Protein AF-A0A537Z4T0-F1 (afdb_monomer)

Radius of gyration: 43.76 Å; Cα contacts (8 Å, |Δi|>4): 560; chains: 1; bounding box: 94×107×109 Å

Structure (mmCIF, N/CA/C/O backbone):
data_AF-A0A537Z4T0-F1
#
_entry.id   AF-A0A537Z4T0-F1
#
loop_
_atom_site.group_PDB
_atom_site.id
_atom_site.type_symbol
_atom_site.label_atom_id
_atom_site.label_alt_id
_atom_site.label_comp_id
_atom_site.label_asym_id
_atom_site.label_entity_id
_atom_site.label_seq_id
_atom_site.pdbx_PDB_ins_code
_atom_site.Cartn_x
_atom_site.Cartn_y
_atom_site.Cartn_z
_atom_site.occupancy
_atom_site.B_iso_or_equiv
_atom_site.auth_seq_id
_atom_site.auth_comp_id
_atom_site.auth_asym_id
_atom_site.auth_atom_id
_atom_site.pdbx_PDB_model_num
ATOM 1 N N . MET A 1 1 ? -28.569 -27.535 -59.852 1.00 36.44 1 MET A N 1
ATOM 2 C CA . MET A 1 1 ? -29.513 -28.642 -60.147 1.00 36.44 1 MET A CA 1
ATOM 3 C C . MET A 1 1 ? -29.361 -29.700 -59.055 1.00 36.44 1 MET A C 1
ATOM 5 O O . MET A 1 1 ? -28.247 -29.803 -58.570 1.00 36.44 1 MET A O 1
ATOM 9 N N . PHE A 1 2 ? -30.429 -30.440 -58.702 1.00 35.94 2 PHE A N 1
ATOM 10 C CA . PHE A 1 2 ? -30.510 -31.496 -57.653 1.00 35.94 2 PHE A CA 1
ATOM 11 C C . PHE A 1 2 ? -30.128 -31.044 -56.214 1.00 35.94 2 PHE A C 1
ATOM 13 O O . PHE A 1 2 ? -29.098 -30.424 -56.000 1.00 35.94 2 PHE A O 1
ATOM 20 N N . ARG A 1 3 ? -31.010 -31.099 -55.197 1.00 41.19 3 ARG A N 1
ATOM 21 C CA . ARG A 1 3 ? -31.674 -32.244 -54.508 1.00 41.19 3 ARG A CA 1
ATOM 22 C C . ARG A 1 3 ? -30.655 -33.199 -53.849 1.00 41.19 3 ARG A C 1
ATOM 24 O O . ARG A 1 3 ? -29.861 -33.758 -54.586 1.00 41.19 3 ARG A O 1
ATOM 31 N N . ALA A 1 4 ? -30.533 -33.403 -52.526 1.00 41.50 4 ALA A N 1
ATOM 32 C CA . ALA A 1 4 ? -31.407 -33.358 -51.323 1.00 41.50 4 ALA A CA 1
ATOM 33 C C . ALA A 1 4 ? -31.993 -34.720 -50.883 1.00 41.50 4 ALA A C 1
ATOM 35 O O . ALA A 1 4 ? -32.657 -35.381 -51.677 1.00 41.50 4 ALA A O 1
ATOM 36 N N . SER A 1 5 ? -31.829 -35.072 -49.595 1.00 41.84 5 SER A N 1
ATOM 37 C CA . SER A 1 5 ? -32.698 -35.992 -48.830 1.00 41.84 5 SER A CA 1
ATOM 38 C C . SER A 1 5 ? -32.492 -35.842 -47.303 1.00 41.84 5 SER A C 1
ATOM 40 O O . SER A 1 5 ? -31.575 -35.152 -46.864 1.00 41.84 5 SER A O 1
ATOM 42 N N . LEU A 1 6 ? -33.367 -36.473 -46.514 1.00 48.91 6 LEU A N 1
ATOM 43 C CA . LEU A 1 6 ? -33.484 -36.457 -45.041 1.00 48.91 6 LEU A CA 1
ATOM 44 C C . LEU A 1 6 ? -33.552 -37.904 -44.489 1.00 48.91 6 LEU A C 1
ATOM 46 O O . LEU A 1 6 ? -33.547 -38.842 -45.286 1.00 48.91 6 LEU A O 1
ATOM 50 N N . ARG A 1 7 ? -33.783 -38.041 -43.163 1.00 42.12 7 ARG A N 1
ATOM 51 C CA . ARG A 1 7 ? -34.181 -39.259 -42.397 1.00 42.12 7 ARG A CA 1
ATOM 52 C C . ARG A 1 7 ? -33.035 -40.184 -41.952 1.00 42.12 7 ARG A C 1
ATOM 54 O O . ARG A 1 7 ? -32.019 -40.258 -42.626 1.00 42.12 7 ARG A O 1
ATOM 61 N N . ASP A 1 8 ? -33.143 -40.961 -40.867 1.00 37.78 8 ASP A N 1
ATOM 62 C CA . ASP A 1 8 ? -33.978 -40.886 -39.642 1.00 37.78 8 ASP A CA 1
ATOM 63 C C . ASP A 1 8 ? -33.305 -41.740 -38.532 1.00 37.78 8 ASP A C 1
ATOM 65 O O . ASP A 1 8 ? -32.404 -42.529 -38.814 1.00 37.78 8 ASP A O 1
ATOM 69 N N . ALA A 1 9 ? -33.729 -41.610 -37.268 1.00 39.31 9 ALA A N 1
ATOM 70 C CA . ALA A 1 9 ? -33.189 -42.374 -36.126 1.00 39.31 9 ALA A CA 1
ATOM 71 C C . ALA A 1 9 ? -34.148 -43.473 -35.616 1.00 39.31 9 ALA A C 1
ATOM 73 O O . ALA A 1 9 ? -35.363 -43.342 -35.776 1.00 39.31 9 ALA A O 1
ATOM 74 N N . PRO A 1 10 ? -33.646 -44.487 -34.871 1.00 53.31 10 PRO A N 1
ATOM 75 C CA . PRO A 1 10 ? -34.434 -44.993 -33.737 1.00 53.31 10 PRO A CA 1
ATOM 76 C C . PRO A 1 10 ? -33.658 -45.425 -32.462 1.00 53.31 10 PRO A C 1
ATOM 78 O O . PRO A 1 10 ? -32.893 -46.379 -32.440 1.00 53.31 10 PRO A O 1
ATOM 81 N N . ARG A 1 11 ? -34.011 -44.772 -31.344 1.00 38.12 11 ARG A N 1
ATOM 82 C CA . ARG A 1 11 ? -34.413 -45.348 -30.030 1.00 38.12 11 ARG A CA 1
ATOM 83 C C . ARG A 1 11 ? -33.682 -46.569 -29.392 1.00 38.12 11 ARG A C 1
ATOM 85 O O . ARG A 1 11 ? -34.099 -47.707 -29.548 1.00 38.12 11 ARG A O 1
ATOM 92 N N . SER A 1 12 ? -32.883 -46.250 -28.363 1.00 35.47 12 SER A N 1
ATOM 93 C CA . SER A 1 12 ? -33.036 -46.669 -26.937 1.00 35.47 12 SER A CA 1
ATOM 94 C C . SER A 1 12 ? -32.970 -48.142 -26.454 1.00 35.47 12 SER A C 1
ATOM 96 O O . SER A 1 12 ? -33.800 -48.962 -26.835 1.00 35.47 12 SER A O 1
ATOM 98 N N . ARG A 1 13 ? -32.218 -48.359 -25.354 1.00 40.03 13 ARG A N 1
ATOM 99 C CA . ARG A 1 13 ? -32.681 -48.732 -23.977 1.00 40.03 13 ARG A CA 1
ATOM 100 C C . ARG A 1 13 ? -31.512 -48.482 -22.981 1.00 40.03 13 ARG A C 1
ATOM 102 O O . ARG A 1 13 ? -30.367 -48.539 -23.401 1.00 40.03 13 ARG A O 1
ATOM 109 N N . ARG A 1 14 ? -31.709 -47.882 -21.787 1.00 39.19 14 ARG A N 1
ATOM 110 C CA . ARG A 1 14 ? -32.042 -48.484 -20.456 1.00 39.19 14 ARG A CA 1
ATOM 111 C C . ARG A 1 14 ? -31.123 -49.681 -20.114 1.00 39.19 14 ARG A C 1
ATOM 113 O O . ARG A 1 14 ? -31.002 -50.555 -20.956 1.00 39.19 14 ARG A O 1
ATOM 120 N N . HIS A 1 15 ? -30.462 -49.824 -18.956 1.00 36.66 15 HIS A N 1
ATOM 121 C CA . HIS A 1 15 ? -30.790 -49.582 -17.526 1.00 36.66 15 HIS A CA 1
ATOM 122 C C . HIS A 1 15 ? -29.465 -49.421 -16.700 1.00 36.66 15 HIS A C 1
ATOM 124 O O . HIS A 1 15 ? -28.407 -49.588 -17.290 1.00 36.66 15 HIS A O 1
ATOM 130 N N . HIS A 1 16 ? -29.361 -49.147 -15.383 1.00 36.34 16 HIS A N 1
ATOM 131 C CA . HIS A 1 16 ? -30.265 -48.702 -14.297 1.00 36.34 16 HIS A CA 1
ATOM 132 C C . HIS A 1 16 ? -29.442 -47.974 -13.196 1.00 36.34 16 HIS A C 1
ATOM 134 O O . HIS A 1 16 ? -28.231 -48.157 -13.104 1.00 36.34 16 HIS A O 1
ATOM 140 N N . SER A 1 17 ? -30.100 -47.205 -12.321 1.00 38.38 17 SER A N 1
ATOM 141 C CA . SER A 1 17 ? -29.507 -46.542 -11.138 1.00 38.38 17 SER A CA 1
ATOM 142 C C . SER A 1 17 ? -29.725 -47.350 -9.847 1.00 38.38 17 SER A C 1
ATOM 144 O O . SER A 1 17 ? -30.762 -47.999 -9.747 1.00 38.38 17 SER A O 1
ATOM 146 N N . CYS A 1 18 ? -28.867 -47.210 -8.818 1.00 30.72 18 CYS A N 1
ATOM 147 C CA . CYS A 1 18 ? -29.267 -47.380 -7.400 1.00 30.72 18 CYS A CA 1
ATOM 148 C C . CYS A 1 18 ? -28.260 -46.758 -6.379 1.00 30.72 18 CYS A C 1
ATOM 150 O O . CYS A 1 18 ? -27.104 -46.557 -6.756 1.00 30.72 18 CYS A O 1
ATOM 152 N N . PRO A 1 19 ? -28.658 -46.399 -5.126 1.00 54.84 19 PRO A N 1
ATOM 153 C CA . PRO A 1 19 ? -27.881 -45.510 -4.232 1.00 54.84 19 PRO A CA 1
ATOM 154 C C . PRO A 1 19 ? -27.707 -45.990 -2.750 1.00 54.84 19 PRO A C 1
ATOM 156 O O . PRO A 1 19 ? -28.069 -47.102 -2.395 1.00 54.84 19 PRO A O 1
ATOM 159 N N . HIS A 1 20 ? -27.221 -45.082 -1.875 1.00 32.91 20 HIS A N 1
ATOM 160 C CA . HIS A 1 20 ? -27.283 -45.053 -0.382 1.00 32.91 20 HIS A CA 1
ATOM 161 C C . HIS A 1 20 ? -26.287 -45.845 0.524 1.00 32.91 20 HIS A C 1
ATOM 163 O O . HIS A 1 20 ? -26.448 -47.022 0.810 1.00 32.91 20 HIS A O 1
ATOM 169 N N . ARG A 1 21 ? -25.331 -45.103 1.132 1.00 37.47 21 ARG A N 1
ATOM 170 C CA . ARG A 1 21 ? -25.226 -44.721 2.584 1.00 37.47 21 ARG A CA 1
ATOM 171 C C . ARG A 1 21 ? -26.029 -45.539 3.657 1.00 37.47 21 ARG A C 1
ATOM 173 O O . ARG A 1 21 ? -27.200 -45.788 3.407 1.00 37.47 21 ARG A O 1
ATOM 180 N N . PRO A 1 22 ? -25.643 -45.530 4.971 1.00 66.25 22 PRO A N 1
ATOM 181 C CA . PRO A 1 22 ? -24.317 -45.719 5.621 1.00 66.25 22 PRO A CA 1
ATOM 182 C C . PRO A 1 22 ? -24.353 -46.410 7.039 1.00 66.25 22 PRO A C 1
ATOM 184 O O . PRO A 1 22 ? -25.387 -46.425 7.698 1.00 66.25 22 PRO A O 1
ATOM 187 N N . ARG A 1 23 ? -23.206 -46.839 7.611 1.00 36.75 23 ARG A N 1
ATOM 188 C CA . ARG A 1 23 ? -22.871 -46.922 9.080 1.00 36.75 23 ARG A CA 1
ATOM 189 C C . ARG A 1 23 ? -21.399 -47.403 9.209 1.00 36.75 23 ARG A C 1
ATOM 191 O O . ARG A 1 23 ? -20.986 -48.197 8.382 1.00 36.75 23 ARG A O 1
ATOM 198 N N . ARG A 1 24 ? -20.474 -46.855 10.020 1.00 37.25 24 ARG A N 1
ATOM 199 C CA . ARG A 1 24 ? -20.393 -46.508 11.467 1.00 37.25 24 ARG A CA 1
ATOM 200 C C . ARG A 1 24 ? -19.913 -47.700 12.326 1.00 37.25 24 ARG A C 1
ATOM 202 O O . ARG A 1 24 ? -20.753 -48.521 12.660 1.00 37.25 24 ARG A O 1
ATOM 209 N N . LEU A 1 25 ? -18.633 -47.714 12.756 1.00 36.59 25 LEU A N 1
ATOM 210 C CA . LEU A 1 25 ? -18.171 -47.820 14.170 1.00 36.59 25 LEU A CA 1
ATOM 211 C C . LEU A 1 25 ? -16.629 -48.007 14.349 1.00 36.59 25 LEU A C 1
ATOM 213 O O . LEU A 1 25 ? -15.968 -48.656 13.556 1.00 36.59 25 LEU A O 1
ATOM 217 N N . LEU A 1 26 ? -16.122 -47.441 15.458 1.00 35.78 26 LEU A N 1
ATOM 218 C CA . LEU A 1 26 ? -15.027 -47.882 16.360 1.00 35.78 26 LEU A CA 1
ATOM 219 C C . LEU A 1 26 ? -13.558 -48.140 15.905 1.00 35.78 26 LEU A C 1
ATOM 221 O O . LEU A 1 26 ? -13.184 -49.234 15.519 1.00 35.78 26 LEU A O 1
ATOM 225 N N . ARG A 1 27 ? -12.711 -47.185 16.340 1.00 32.97 27 ARG A N 1
ATOM 226 C CA . ARG A 1 27 ? -11.562 -47.326 17.283 1.00 32.97 27 ARG A CA 1
ATOM 227 C C . ARG A 1 27 ? -10.202 -47.944 16.884 1.00 32.97 27 ARG A C 1
ATOM 229 O O . ARG A 1 27 ? -10.085 -49.008 16.304 1.00 32.97 27 ARG A O 1
ATOM 236 N N . ALA A 1 28 ? -9.219 -47.328 17.558 1.00 33.06 28 ALA A N 1
AT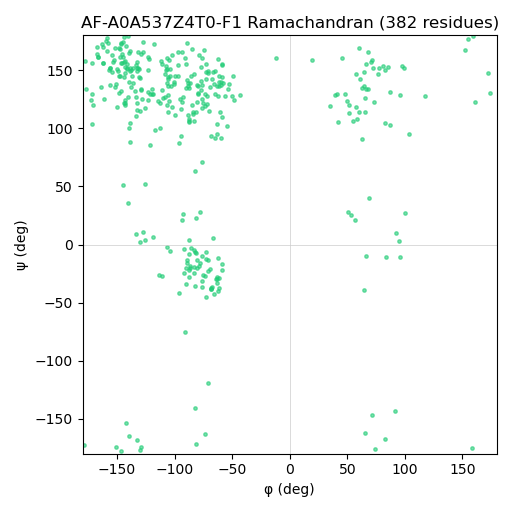OM 237 C CA . ALA A 1 28 ? -7.928 -47.834 18.036 1.00 33.06 28 ALA A CA 1
ATOM 238 C C . ALA A 1 28 ? -6.732 -47.774 17.074 1.00 33.06 28 ALA A C 1
ATOM 240 O O . ALA A 1 28 ? -6.772 -48.192 15.926 1.00 33.06 28 ALA A O 1
ATOM 241 N N . ALA A 1 29 ? -5.631 -47.245 17.609 1.00 36.03 29 ALA A N 1
ATOM 242 C CA . ALA A 1 29 ? -4.329 -47.179 16.963 1.00 36.03 29 ALA A CA 1
ATOM 243 C C . ALA A 1 29 ? -3.385 -48.217 17.577 1.00 36.03 29 ALA A C 1
ATOM 245 O O . ALA A 1 29 ? -3.527 -48.557 18.753 1.00 36.03 29 ALA A O 1
ATOM 246 N N . ARG A 1 30 ? -2.332 -48.587 16.844 1.00 34.75 30 ARG A N 1
ATOM 247 C CA . ARG A 1 30 ? -1.053 -49.010 17.431 1.00 34.75 30 ARG A CA 1
ATOM 248 C C . ARG A 1 30 ? 0.107 -48.521 16.568 1.00 34.75 30 ARG A C 1
ATOM 250 O O . ARG A 1 30 ? -0.001 -48.435 15.350 1.00 34.75 30 ARG A O 1
ATOM 257 N N . ARG A 1 31 ? 1.204 -48.150 17.230 1.00 36.22 31 ARG A N 1
ATOM 258 C CA . ARG A 1 31 ? 2.486 -47.832 16.591 1.00 36.22 31 ARG A CA 1
ATOM 259 C C . ARG A 1 31 ? 3.293 -49.122 16.466 1.00 36.22 31 ARG A C 1
ATOM 261 O O . ARG A 1 31 ? 3.429 -49.821 17.465 1.00 36.22 31 ARG A O 1
ATOM 268 N N . CYS A 1 32 ? 3.928 -49.338 15.321 1.00 31.09 32 CYS A N 1
ATOM 269 C CA . CYS A 1 32 ? 5.106 -50.202 15.207 1.00 31.09 32 CYS A CA 1
ATOM 270 C C . CYS A 1 32 ? 6.339 -49.342 14.876 1.00 31.09 32 CYS A C 1
ATOM 272 O O . CYS A 1 32 ? 6.215 -48.188 14.461 1.00 31.09 32 CYS A O 1
ATOM 274 N N . ARG A 1 33 ? 7.535 -49.855 15.176 1.00 37.25 33 ARG A N 1
ATOM 275 C CA . ARG A 1 33 ? 8.814 -49.121 15.189 1.00 37.25 33 ARG A CA 1
ATOM 276 C C . ARG A 1 33 ? 9.944 -50.145 15.006 1.00 37.25 33 ARG A C 1
ATOM 278 O O . ARG A 1 33 ? 9.794 -51.227 15.561 1.00 37.25 33 ARG A O 1
ATOM 285 N N . ARG A 1 34 ? 11.079 -49.752 14.391 1.00 35.47 34 ARG A N 1
ATOM 286 C CA . ARG A 1 34 ? 12.308 -50.568 14.132 1.00 35.47 34 ARG A CA 1
ATOM 287 C C . ARG A 1 34 ? 12.177 -51.547 12.933 1.00 35.47 34 ARG A C 1
ATOM 289 O O . ARG A 1 34 ? 11.062 -51.947 12.643 1.00 35.47 34 ARG A O 1
ATOM 296 N N . HIS A 1 35 ? 13.240 -51.936 12.200 1.00 33.06 35 HIS A N 1
ATOM 297 C CA . HIS A 1 35 ? 14.661 -51.500 12.192 1.00 33.06 35 HIS A CA 1
ATOM 298 C C . HIS A 1 35 ? 15.380 -51.782 10.837 1.00 33.06 35 HIS A C 1
ATOM 300 O O . HIS A 1 35 ? 15.069 -52.768 10.192 1.00 33.06 35 HIS A O 1
ATOM 306 N N . ARG A 1 36 ? 16.395 -50.951 10.513 1.00 34.50 36 ARG A N 1
ATOM 307 C CA . ARG A 1 36 ? 17.701 -51.214 9.830 1.00 34.50 36 ARG A CA 1
ATOM 308 C C . ARG A 1 36 ? 17.841 -52.194 8.630 1.00 34.50 36 ARG A C 1
ATOM 310 O O . ARG A 1 36 ? 17.716 -53.395 8.809 1.00 34.50 36 ARG A O 1
ATOM 317 N N . GLY A 1 37 ? 18.475 -51.675 7.561 1.00 29.94 37 GLY A N 1
ATOM 318 C CA . GLY A 1 37 ? 19.454 -52.378 6.694 1.00 29.94 37 GLY A CA 1
ATOM 319 C C . GLY A 1 37 ? 18.924 -52.938 5.360 1.00 29.94 37 GLY A C 1
ATOM 320 O O . GLY A 1 37 ? 17.750 -53.270 5.289 1.00 29.94 37 GLY A O 1
ATOM 321 N N . ALA A 1 38 ? 19.723 -53.076 4.286 1.00 33.94 38 ALA A N 1
ATOM 322 C CA . ALA A 1 38 ? 21.080 -52.569 3.966 1.00 33.94 38 ALA A CA 1
ATOM 323 C C . ALA A 1 38 ? 21.392 -52.754 2.445 1.00 33.94 38 ALA A C 1
ATOM 325 O O . ALA A 1 38 ? 20.729 -53.594 1.860 1.00 33.94 38 ALA A O 1
ATOM 326 N N . ARG A 1 39 ? 22.397 -52.027 1.883 1.00 34.00 39 ARG A N 1
ATOM 327 C CA . ARG A 1 39 ? 23.207 -52.238 0.621 1.00 34.00 39 ARG A CA 1
ATOM 328 C C . ARG A 1 39 ? 22.468 -52.731 -0.657 1.00 34.00 39 ARG A C 1
ATOM 330 O O . ARG A 1 39 ? 21.746 -53.707 -0.601 1.00 34.00 39 ARG A O 1
ATOM 337 N N . GLY A 1 40 ? 22.577 -52.142 -1.851 1.00 31.31 40 GLY A N 1
ATOM 338 C CA . GLY A 1 40 ? 23.717 -51.744 -2.716 1.00 31.31 40 GLY A CA 1
ATOM 339 C C . GLY A 1 40 ? 23.147 -51.603 -4.160 1.00 31.31 40 GLY A C 1
ATOM 340 O O . GLY A 1 40 ? 21.944 -51.797 -4.327 1.00 31.31 40 GLY A O 1
ATOM 341 N N . ASP A 1 41 ? 23.842 -51.245 -5.246 1.00 34.84 41 ASP A N 1
ATOM 342 C CA . ASP A 1 41 ? 25.265 -50.971 -5.511 1.00 34.84 41 ASP A CA 1
ATOM 343 C C . ASP A 1 41 ? 25.432 -49.892 -6.613 1.00 34.84 41 ASP A C 1
ATOM 345 O O . ASP A 1 41 ? 24.482 -49.554 -7.320 1.00 34.84 41 ASP A O 1
ATOM 349 N N . GLN A 1 42 ? 26.662 -49.392 -6.795 1.00 41.41 42 GLN A N 1
ATOM 350 C CA . GLN A 1 42 ? 27.118 -48.652 -7.984 1.00 41.41 42 GLN A CA 1
ATOM 351 C C . GLN A 1 42 ? 28.532 -49.113 -8.396 1.00 41.41 42 GLN A C 1
ATOM 353 O O . GLN A 1 42 ? 29.412 -49.167 -7.534 1.00 41.41 42 GLN A O 1
ATOM 358 N N . PRO A 1 43 ? 28.796 -49.349 -9.694 1.00 53.94 43 PRO A N 1
ATOM 359 C CA . PRO A 1 43 ? 30.143 -49.375 -10.264 1.00 53.94 43 PRO A CA 1
ATOM 360 C C . PRO A 1 43 ? 30.514 -48.024 -10.928 1.00 53.94 43 PRO A C 1
ATOM 362 O O . PRO A 1 43 ? 29.619 -47.265 -11.289 1.00 53.94 43 PRO A O 1
ATOM 365 N N . GLN A 1 44 ? 31.767 -47.696 -11.273 1.00 40.56 44 GLN A N 1
ATOM 366 C CA . GLN A 1 44 ? 33.098 -47.873 -10.647 1.00 40.56 44 GLN A CA 1
ATOM 367 C C . GLN A 1 44 ? 34.163 -47.380 -11.661 1.00 40.56 44 GLN A C 1
ATOM 369 O O . GLN A 1 44 ? 34.163 -47.831 -12.802 1.00 40.56 44 GLN A O 1
ATOM 374 N N . GLY A 1 45 ? 35.100 -46.529 -11.221 1.00 31.44 45 GLY A N 1
ATOM 375 C CA . GLY A 1 45 ? 36.393 -46.262 -11.879 1.00 31.44 45 GLY A CA 1
ATOM 376 C C . GLY A 1 45 ? 36.534 -45.022 -12.787 1.00 31.44 45 GLY A C 1
ATOM 377 O O . GLY A 1 45 ? 35.555 -44.553 -13.355 1.00 31.44 45 GLY A O 1
ATOM 378 N N . GLN A 1 46 ? 37.738 -44.448 -12.967 1.00 41.19 46 GLN A N 1
ATOM 379 C CA . GLN A 1 46 ? 39.007 -44.550 -12.195 1.00 41.19 46 GLN A CA 1
ATOM 380 C C . GLN A 1 46 ? 39.939 -43.321 -12.503 1.00 41.19 46 GLN A C 1
ATOM 382 O O . GLN A 1 46 ? 39.514 -42.470 -13.286 1.00 41.19 46 GLN A O 1
ATOM 387 N N . PRO A 1 47 ? 41.119 -43.119 -11.851 1.00 54.59 47 PRO A N 1
ATOM 388 C CA . PRO A 1 47 ? 41.605 -41.762 -11.516 1.00 54.59 47 PRO A CA 1
ATOM 389 C C . PRO A 1 47 ? 43.037 -41.356 -11.954 1.00 54.59 47 PRO A C 1
ATOM 391 O O . PRO A 1 47 ? 43.896 -42.199 -12.189 1.00 54.59 47 PRO A O 1
ATOM 394 N N . VAL A 1 48 ? 43.320 -40.043 -11.889 1.00 35.12 48 VAL A N 1
ATOM 395 C CA . VAL A 1 48 ? 44.632 -39.385 -11.621 1.00 35.12 48 VAL A CA 1
ATOM 396 C C . VAL A 1 48 ? 44.370 -37.913 -11.218 1.00 35.12 48 VAL A C 1
ATOM 398 O O . VAL A 1 48 ? 43.318 -37.390 -11.571 1.00 35.12 48 VAL A O 1
ATOM 401 N N . ALA A 1 49 ? 45.212 -37.171 -10.482 1.00 35.28 49 ALA A N 1
ATOM 402 C CA . ALA A 1 49 ? 46.487 -37.459 -9.803 1.00 35.28 49 ALA A CA 1
ATOM 403 C C . ALA A 1 49 ? 46.589 -36.653 -8.476 1.00 35.28 49 ALA A C 1
ATOM 405 O O . ALA A 1 49 ? 45.730 -35.822 -8.185 1.00 35.28 49 ALA A O 1
ATOM 406 N N . VAL A 1 50 ? 47.641 -36.884 -7.679 1.00 32.16 50 VAL A N 1
ATOM 407 C CA . VAL A 1 50 ? 47.887 -36.235 -6.372 1.00 32.16 50 VAL A CA 1
ATOM 408 C C . VAL A 1 50 ? 49.013 -35.198 -6.461 1.00 32.16 50 VAL A C 1
ATOM 410 O O . VAL A 1 50 ? 50.066 -35.494 -7.017 1.00 32.16 50 VAL A O 1
ATOM 413 N N . LEU A 1 51 ? 48.838 -34.044 -5.807 1.00 36.22 51 LEU A N 1
ATOM 414 C CA . LEU A 1 51 ? 49.932 -33.207 -5.290 1.00 36.22 51 LEU A CA 1
ATOM 415 C C . LEU A 1 51 ? 49.635 -32.791 -3.838 1.00 36.22 51 LEU A C 1
ATOM 417 O O . LEU A 1 51 ? 48.489 -32.871 -3.393 1.00 36.22 51 LEU A O 1
ATOM 421 N N . ARG A 1 52 ? 50.687 -32.450 -3.084 1.00 34.06 52 ARG A N 1
ATOM 422 C CA . ARG A 1 52 ? 50.695 -32.402 -1.610 1.00 34.06 52 ARG A CA 1
ATOM 423 C C . ARG A 1 52 ? 50.808 -30.987 -1.035 1.00 34.06 52 ARG A C 1
ATOM 425 O O . ARG A 1 52 ? 51.340 -30.095 -1.680 1.00 34.06 52 ARG A O 1
ATOM 432 N N . GLU A 1 53 ? 50.300 -30.883 0.195 1.00 34.44 53 GLU A N 1
ATOM 433 C CA . GLU A 1 53 ? 50.836 -30.157 1.363 1.00 34.44 53 GLU A CA 1
ATOM 434 C C . GLU A 1 53 ? 51.581 -28.826 1.128 1.00 34.44 53 GLU A C 1
ATOM 436 O O . GLU A 1 53 ? 52.678 -28.777 0.576 1.00 34.44 53 GLU A O 1
ATOM 441 N N . ALA A 1 54 ? 51.024 -27.760 1.708 1.00 37.81 54 ALA A N 1
ATOM 442 C CA . ALA A 1 54 ? 51.774 -26.603 2.185 1.00 37.81 54 ALA A CA 1
ATOM 443 C C . ALA A 1 54 ? 51.168 -26.181 3.534 1.00 37.81 54 ALA A C 1
ATOM 445 O O . ALA A 1 54 ? 50.061 -25.639 3.579 1.00 37.81 54 ALA A O 1
ATOM 446 N N . ASP A 1 55 ? 51.857 -26.497 4.628 1.00 32.84 55 ASP A N 1
ATOM 447 C CA . ASP A 1 55 ? 51.429 -26.150 5.983 1.00 32.84 55 ASP A CA 1
ATOM 448 C C . ASP A 1 55 ? 51.561 -24.644 6.256 1.00 32.84 55 ASP A C 1
ATOM 450 O O . ASP A 1 55 ? 52.451 -23.970 5.734 1.00 32.84 55 ASP A O 1
ATOM 454 N N . VAL A 1 56 ? 50.687 -24.116 7.117 1.00 41.25 56 VAL A N 1
ATOM 455 C CA . VAL A 1 56 ? 50.817 -22.770 7.693 1.00 41.25 56 VAL A CA 1
ATOM 456 C C . VAL A 1 56 ? 50.561 -22.868 9.193 1.00 41.25 56 VAL A C 1
ATOM 458 O O . VAL A 1 56 ? 49.439 -23.137 9.624 1.00 41.25 56 VAL A O 1
ATOM 461 N N . ASP A 1 57 ? 51.616 -22.664 9.980 1.00 39.47 57 ASP A N 1
ATOM 462 C CA . ASP A 1 57 ? 51.589 -22.784 11.437 1.00 39.47 57 ASP A CA 1
ATOM 463 C C . ASP A 1 57 ? 50.603 -21.825 12.118 1.00 39.47 57 ASP A C 1
ATOM 465 O O . ASP A 1 57 ? 50.516 -20.635 11.801 1.00 39.47 57 ASP A O 1
ATOM 469 N N . VAL A 1 58 ? 49.916 -22.339 13.143 1.00 44.53 58 VAL A N 1
ATOM 470 C CA . VAL A 1 58 ? 49.053 -21.559 14.040 1.00 44.53 58 VAL A CA 1
ATOM 471 C C . VAL A 1 58 ? 49.672 -21.545 15.446 1.00 44.53 58 VAL A C 1
ATOM 473 O O . VAL A 1 58 ? 49.502 -22.513 16.192 1.00 44.53 58 VAL A O 1
ATOM 476 N N . PRO A 1 59 ? 50.374 -20.469 15.854 1.00 54.09 59 PRO A N 1
ATOM 477 C CA . PRO A 1 59 ? 50.953 -20.368 17.193 1.00 54.09 59 PRO A CA 1
ATOM 478 C C . PRO A 1 59 ? 49.855 -20.158 18.261 1.00 54.09 59 PRO A C 1
ATOM 480 O O . PRO A 1 59 ? 49.041 -19.240 18.126 1.00 54.09 59 PRO A O 1
ATOM 483 N N . PRO A 1 60 ? 49.804 -20.966 19.341 1.00 55.84 60 PRO A N 1
ATOM 484 C CA . PRO A 1 60 ? 48.713 -20.906 20.313 1.00 55.84 60 PRO A CA 1
ATOM 485 C C . PRO A 1 60 ? 49.077 -20.210 21.643 1.00 55.84 60 PRO A C 1
ATOM 487 O O . PRO A 1 60 ? 50.178 -20.361 22.161 1.00 55.84 60 PRO A O 1
ATOM 490 N N . ARG A 1 61 ? 48.053 -19.603 22.270 1.00 37.25 61 ARG A N 1
ATOM 491 C CA . ARG A 1 61 ? 47.977 -19.095 23.665 1.00 37.25 61 ARG A CA 1
ATOM 492 C C . ARG A 1 61 ? 48.847 -17.881 24.049 1.00 37.25 61 ARG A C 1
ATOM 494 O O . ARG A 1 61 ? 50.068 -17.927 24.004 1.00 37.25 61 ARG A O 1
ATOM 501 N N . ARG A 1 62 ? 48.206 -16.928 24.736 1.00 38.06 62 ARG A N 1
ATOM 502 C CA . ARG A 1 62 ? 48.272 -16.847 26.213 1.00 38.06 62 ARG A CA 1
ATOM 503 C C . ARG A 1 62 ? 46.912 -16.442 26.781 1.00 38.06 62 ARG A C 1
ATOM 505 O O . ARG A 1 62 ? 46.131 -15.797 26.090 1.00 38.06 62 ARG A O 1
ATOM 512 N N . ASP A 1 63 ? 46.647 -16.873 28.010 1.00 41.16 63 ASP A N 1
ATOM 513 C CA . ASP A 1 63 ? 45.418 -16.610 28.765 1.00 41.16 63 ASP A CA 1
ATOM 514 C C . ASP A 1 63 ? 45.816 -16.317 30.222 1.00 41.16 63 ASP A C 1
ATOM 516 O O . ASP A 1 63 ? 46.000 -17.219 31.037 1.00 41.16 63 ASP A O 1
ATOM 520 N N . GLU A 1 64 ? 46.084 -15.039 30.489 1.00 41.91 64 GLU A N 1
ATOM 521 C CA . GLU A 1 64 ? 46.479 -14.433 31.767 1.00 41.91 64 GLU A CA 1
ATOM 522 C C . GLU A 1 64 ? 45.873 -13.010 31.763 1.00 41.91 64 GLU A C 1
ATOM 524 O O . GLU A 1 64 ? 45.802 -12.378 30.711 1.00 41.91 64 GLU A O 1
ATOM 529 N N . GLY A 1 65 ? 45.411 -12.409 32.859 1.00 33.56 65 GLY A N 1
ATOM 530 C CA . GLY A 1 65 ? 45.283 -12.877 34.237 1.00 33.56 65 GLY A CA 1
ATOM 531 C C . GLY A 1 65 ? 44.396 -11.897 35.028 1.00 33.56 65 GLY A C 1
ATOM 532 O O . GLY A 1 65 ? 44.108 -10.791 34.571 1.00 33.56 65 GLY A O 1
ATOM 533 N N . GLN A 1 66 ? 43.898 -12.312 36.192 1.00 35.03 66 GLN A N 1
ATOM 534 C CA . GLN A 1 66 ? 42.916 -11.546 36.975 1.00 35.03 66 GLN A CA 1
ATOM 535 C C . GLN A 1 66 ? 43.576 -10.483 37.886 1.00 35.03 66 GLN A C 1
ATOM 537 O O . GLN A 1 66 ? 44.763 -10.573 38.181 1.00 35.03 66 GLN A O 1
ATOM 542 N N . LEU A 1 67 ? 42.752 -9.574 38.441 1.00 34.41 67 LEU A N 1
ATOM 543 C CA . LEU A 1 67 ? 43.072 -8.566 39.480 1.00 34.41 67 LEU A CA 1
ATOM 544 C C . LEU A 1 67 ? 43.765 -7.286 38.936 1.00 34.41 67 LEU A C 1
ATOM 546 O O . LEU A 1 67 ? 44.359 -7.305 37.871 1.00 34.41 67 LEU A O 1
ATOM 550 N N . HIS A 1 68 ? 43.676 -6.100 39.560 1.00 38.41 68 HIS A N 1
ATOM 551 C CA . HIS A 1 68 ? 43.113 -5.707 40.864 1.00 38.41 68 HIS A CA 1
ATOM 552 C C . HIS A 1 68 ? 42.209 -4.454 40.761 1.00 38.41 68 HIS A C 1
ATOM 554 O O . HIS A 1 68 ? 42.454 -3.557 39.958 1.00 38.41 68 HIS A O 1
ATOM 560 N N . ARG A 1 69 ? 41.223 -4.319 41.665 1.00 41.09 69 ARG A N 1
ATOM 561 C CA . ARG A 1 69 ? 40.696 -2.995 42.067 1.00 41.09 69 ARG A CA 1
ATOM 562 C C . ARG A 1 69 ? 41.648 -2.365 43.086 1.00 41.09 69 ARG A C 1
ATOM 564 O O . ARG A 1 69 ? 41.938 -3.032 44.076 1.00 41.09 69 ARG A O 1
ATOM 571 N N . LEU A 1 70 ? 41.959 -1.074 42.952 1.00 40.12 70 LEU A N 1
ATOM 572 C CA . LEU A 1 70 ? 42.299 -0.188 44.078 1.00 40.12 70 LEU A CA 1
ATOM 573 C C . LEU A 1 70 ? 41.749 1.233 43.852 1.00 40.12 70 LEU A C 1
ATOM 575 O O . LEU A 1 70 ? 41.465 1.631 42.724 1.00 40.12 70 LEU A O 1
ATOM 579 N N . HIS A 1 71 ? 41.561 1.980 44.945 1.00 35.69 71 HIS A N 1
ATOM 580 C CA . HIS A 1 71 ? 41.059 3.360 44.953 1.00 35.69 71 HIS A CA 1
ATOM 581 C C . HIS A 1 71 ? 42.183 4.374 45.235 1.00 35.69 71 HIS A C 1
ATOM 583 O O . HIS A 1 71 ? 43.032 4.141 46.087 1.00 35.69 71 HIS A O 1
ATOM 589 N N . GLY A 1 72 ? 42.109 5.538 44.586 1.00 30.72 72 GLY A N 1
ATOM 590 C CA . GLY A 1 72 ? 42.983 6.711 44.760 1.00 30.72 72 GLY A CA 1
ATOM 591 C C . GLY A 1 72 ? 42.823 7.590 43.513 1.00 30.72 72 GLY A C 1
ATOM 592 O O . GLY A 1 72 ? 42.910 7.065 42.414 1.00 30.72 72 GLY A O 1
ATOM 593 N N . ARG A 1 73 ? 42.439 8.875 43.514 1.00 33.03 73 ARG A N 1
ATOM 594 C CA . ARG A 1 73 ? 42.683 10.013 44.424 1.00 33.03 73 ARG A CA 1
ATOM 595 C C . ARG A 1 73 ? 44.175 10.221 44.742 1.00 33.03 73 ARG A C 1
ATOM 597 O O . ARG A 1 73 ? 44.758 9.354 45.368 1.00 33.03 73 ARG A O 1
ATOM 604 N N . ALA A 1 74 ? 44.793 11.368 44.434 1.00 29.72 74 ALA A N 1
ATOM 605 C CA . ALA A 1 74 ? 44.361 12.507 43.603 1.00 29.72 74 ALA A CA 1
ATOM 606 C C . ALA A 1 74 ? 45.555 13.453 43.304 1.00 29.72 74 ALA A C 1
ATOM 608 O O . ALA A 1 74 ? 46.533 13.404 44.039 1.00 29.72 74 ALA A O 1
ATOM 609 N N . ARG A 1 75 ? 45.361 14.430 42.386 1.00 35.78 75 ARG A N 1
ATOM 610 C CA . ARG A 1 75 ? 46.148 15.691 42.235 1.00 35.78 75 ARG A CA 1
ATOM 611 C C . ARG A 1 75 ? 47.581 15.519 41.656 1.00 35.78 75 ARG A C 1
ATOM 613 O O . ARG A 1 75 ? 48.169 14.466 41.808 1.00 35.78 75 ARG A O 1
ATOM 620 N N . THR A 1 76 ? 48.208 16.488 40.963 1.00 31.08 76 THR A N 1
ATOM 621 C CA . THR A 1 76 ? 47.794 17.823 40.440 1.00 31.08 76 THR A CA 1
ATOM 622 C C . THR A 1 76 ? 48.773 18.330 39.359 1.00 31.08 76 THR A C 1
ATOM 624 O O . THR A 1 76 ? 49.880 17.819 39.278 1.00 31.08 76 THR A O 1
ATOM 627 N N . ARG A 1 77 ? 48.413 19.460 38.711 1.00 36.16 77 ARG A N 1
ATOM 628 C CA . ARG A 1 77 ? 49.244 20.375 37.882 1.00 36.16 77 ARG A CA 1
ATOM 629 C C . ARG A 1 77 ? 49.462 19.950 36.422 1.00 36.16 77 ARG A C 1
ATOM 631 O O . ARG A 1 77 ? 49.536 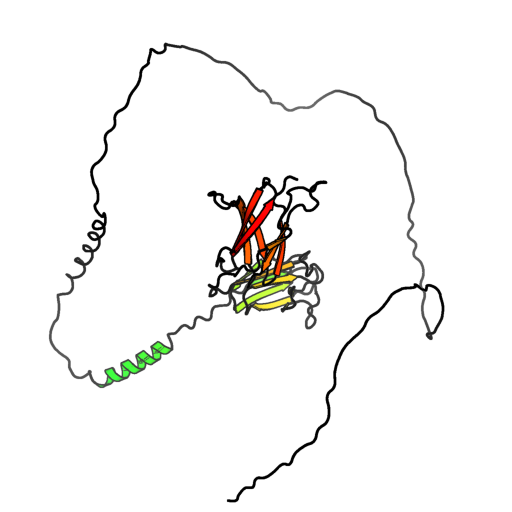18.767 36.138 1.00 36.16 77 ARG A O 1
ATOM 638 N N . ARG A 1 78 ? 49.643 20.884 35.476 1.00 33.38 78 ARG A N 1
ATOM 639 C CA . ARG A 1 78 ? 49.010 22.217 35.247 1.00 33.38 78 ARG A CA 1
ATOM 640 C C . ARG A 1 78 ? 49.529 22.716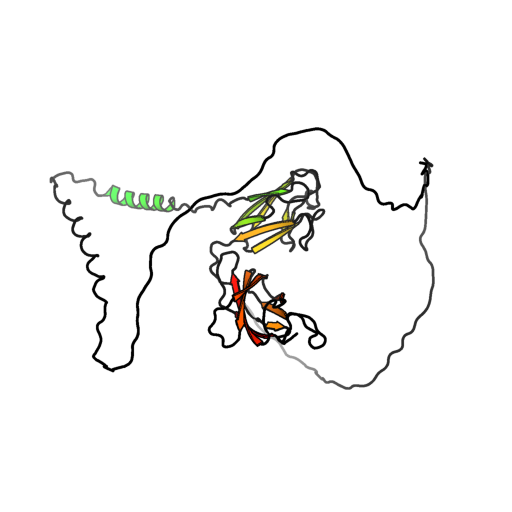 33.889 1.00 33.38 78 ARG A C 1
ATOM 642 O O . ARG A 1 78 ? 50.734 22.845 33.774 1.00 33.38 78 ARG A O 1
ATOM 649 N N . HIS A 1 79 ? 48.653 23.044 32.940 1.00 35.31 79 HIS A N 1
ATOM 650 C CA . HIS A 1 79 ? 48.724 24.231 32.065 1.00 35.31 79 HIS A CA 1
ATOM 651 C C . HIS A 1 79 ? 47.482 24.253 31.140 1.00 35.31 79 HIS A C 1
ATOM 653 O O . HIS A 1 79 ? 46.919 23.196 30.880 1.00 35.31 79 HIS A O 1
ATOM 659 N N . GLN A 1 80 ? 47.027 25.371 30.563 1.00 34.62 80 GLN A N 1
ATOM 660 C CA . GLN A 1 80 ? 46.722 26.692 31.146 1.00 34.62 80 GLN A CA 1
ATOM 661 C C . GLN A 1 80 ? 46.043 27.560 30.071 1.00 34.62 80 GLN A C 1
ATOM 663 O O . GLN A 1 80 ? 46.711 28.106 29.204 1.00 34.62 80 GLN A O 1
ATOM 668 N N . ALA A 1 81 ? 44.723 27.710 30.180 1.00 35.25 81 ALA A N 1
ATOM 669 C CA . ALA A 1 81 ? 43.938 28.819 29.633 1.00 35.25 81 ALA A CA 1
ATOM 670 C C . ALA A 1 81 ? 42.730 28.985 30.589 1.00 35.25 81 ALA A C 1
ATOM 672 O O . ALA A 1 81 ? 42.090 27.978 30.882 1.00 35.25 81 ALA A O 1
ATOM 673 N N . THR A 1 82 ? 42.448 30.083 31.310 1.00 37.09 82 THR A N 1
ATOM 674 C CA . THR A 1 82 ? 42.314 31.521 30.961 1.00 37.09 82 THR A CA 1
ATOM 675 C C . THR A 1 82 ? 41.283 31.728 29.845 1.00 37.09 82 THR A C 1
ATOM 677 O O . THR A 1 82 ? 41.597 31.376 28.714 1.00 37.09 82 THR A O 1
ATOM 680 N N . LEU A 1 83 ? 40.058 32.252 30.041 1.00 40.47 83 LEU A N 1
ATOM 681 C CA . LEU A 1 83 ? 39.324 32.938 31.148 1.00 40.47 83 LEU A CA 1
ATOM 682 C C . LEU A 1 83 ? 37.791 32.687 30.910 1.00 40.47 83 LEU A C 1
ATOM 684 O O . LEU A 1 83 ? 37.429 32.512 29.751 1.00 40.47 83 LEU A O 1
ATOM 688 N N . GLU A 1 84 ? 36.795 32.566 31.815 1.00 32.50 84 GLU A N 1
ATOM 689 C CA . GLU A 1 84 ? 36.562 32.811 33.268 1.00 32.50 84 GLU A CA 1
ATOM 690 C C . GLU A 1 84 ? 36.639 34.304 33.680 1.00 32.50 84 GLU A C 1
ATOM 692 O O . GLU A 1 84 ? 37.619 34.947 33.351 1.00 32.50 84 GLU A O 1
ATOM 697 N N . GLN A 1 85 ? 35.686 34.973 34.352 1.00 33.03 85 GLN A N 1
ATOM 698 C CA . GLN A 1 85 ? 34.558 34.604 35.244 1.00 33.03 85 GLN A CA 1
ATOM 699 C C . GLN A 1 85 ? 33.244 35.301 34.775 1.00 33.03 85 GLN A C 1
ATOM 701 O O . GLN A 1 85 ? 33.299 36.372 34.184 1.00 33.03 85 GLN A O 1
ATOM 706 N N . ARG A 1 86 ? 32.030 34.721 34.830 1.00 32.19 86 ARG A N 1
ATOM 707 C CA . ARG A 1 86 ? 31.107 34.512 35.984 1.00 32.19 86 ARG A CA 1
ATOM 708 C C . ARG A 1 86 ? 30.779 35.757 36.848 1.00 32.19 86 ARG A C 1
ATOM 710 O O . ARG A 1 86 ? 31.636 36.154 37.614 1.00 32.19 86 ARG A O 1
ATOM 717 N N . ARG A 1 87 ? 29.493 36.189 36.805 1.00 39.22 87 ARG A N 1
ATOM 718 C CA . ARG A 1 87 ? 28.491 36.395 37.913 1.00 39.22 87 ARG A CA 1
ATOM 719 C C . ARG A 1 87 ? 28.891 37.119 39.237 1.00 39.22 87 ARG A C 1
ATOM 721 O O . ARG A 1 87 ? 30.026 36.947 39.653 1.00 39.22 87 ARG A O 1
ATOM 728 N N . PRO A 1 88 ? 27.938 37.659 40.051 1.00 56.03 88 PRO A N 1
ATOM 729 C CA . PRO A 1 88 ? 26.517 38.032 39.824 1.00 56.03 88 PRO A CA 1
ATOM 730 C C . PRO A 1 88 ? 26.083 39.384 40.500 1.00 56.03 88 PRO A C 1
ATOM 732 O O . PRO A 1 88 ? 26.922 40.125 40.993 1.00 56.03 88 PRO A O 1
ATOM 735 N N . ASP A 1 89 ? 24.759 39.613 40.591 1.00 32.69 89 ASP A N 1
ATOM 736 C CA . ASP A 1 89 ? 24.001 40.352 41.638 1.00 32.69 89 ASP A CA 1
ATOM 737 C C . ASP A 1 89 ? 24.058 41.897 41.799 1.00 32.69 89 ASP A C 1
ATOM 739 O O . ASP A 1 89 ? 24.987 42.584 41.385 1.00 32.69 89 ASP A O 1
ATOM 743 N N . SER A 1 90 ? 23.006 42.417 42.472 1.00 36.66 90 SER A N 1
ATOM 744 C CA . SER A 1 90 ? 22.610 43.833 42.711 1.00 36.66 90 SER A CA 1
ATOM 745 C C . SER A 1 90 ? 22.226 44.634 41.448 1.00 36.66 90 SER A C 1
ATOM 747 O O . SER A 1 90 ? 22.734 44.362 40.370 1.00 36.66 90 SER A O 1
ATOM 749 N N . GLY A 1 91 ? 21.310 45.614 41.447 1.00 31.17 91 GLY A N 1
ATOM 750 C CA . GLY A 1 91 ? 20.335 46.191 42.405 1.00 31.17 91 GLY A CA 1
ATOM 751 C C . GLY A 1 91 ? 19.562 47.322 41.651 1.00 31.17 91 GLY A C 1
ATOM 752 O O . GLY A 1 91 ? 19.767 47.444 40.450 1.00 31.17 91 GLY A O 1
ATOM 753 N N . VAL A 1 92 ? 18.681 48.201 42.161 1.00 37.84 92 VAL A N 1
ATOM 754 C CA . VAL A 1 92 ? 18.399 48.759 43.500 1.00 37.84 92 VAL A CA 1
ATOM 755 C C . VAL A 1 92 ? 17.075 49.590 43.427 1.00 37.84 92 VAL A C 1
ATOM 757 O O . VAL A 1 92 ? 17.026 50.490 42.600 1.00 37.84 92 VAL A O 1
ATOM 760 N N . ARG A 1 93 ? 16.093 49.373 44.339 1.00 35.66 93 ARG A N 1
ATOM 761 C CA . ARG A 1 93 ? 14.990 50.306 44.787 1.00 35.66 93 ARG A CA 1
ATOM 762 C C . ARG A 1 93 ? 13.985 50.823 43.699 1.00 35.66 93 ARG A C 1
ATOM 764 O O . ARG A 1 93 ? 14.179 50.551 42.525 1.00 35.66 93 ARG A O 1
ATOM 771 N N . GLU A 1 94 ? 12.837 51.474 43.977 1.00 35.75 94 GLU A N 1
ATOM 772 C CA . GLU A 1 94 ? 12.127 51.885 45.219 1.00 35.75 94 GLU A CA 1
ATOM 773 C C . GLU A 1 94 ? 10.582 51.963 45.016 1.00 35.75 94 GLU A C 1
ATOM 775 O O . GLU A 1 94 ? 10.146 51.962 43.873 1.00 35.75 94 GLU A O 1
ATOM 780 N N . ALA A 1 95 ? 9.810 52.102 46.115 1.00 33.22 95 ALA A N 1
ATOM 781 C CA . ALA A 1 95 ? 8.406 52.581 46.260 1.00 33.22 95 ALA A CA 1
ATOM 782 C C . ALA A 1 95 ? 7.289 51.984 45.344 1.00 33.22 95 ALA A C 1
ATOM 784 O O . ALA A 1 95 ? 7.384 51.991 44.126 1.00 33.22 95 ALA A O 1
ATOM 785 N N . LEU A 1 96 ? 6.178 51.393 45.817 1.00 36.28 96 LEU A N 1
ATOM 786 C CA . LEU A 1 96 ? 5.198 51.761 46.865 1.00 36.28 96 LEU A CA 1
ATOM 787 C C . LEU A 1 96 ? 4.380 53.032 46.551 1.00 36.28 96 LEU A C 1
ATOM 789 O O . LEU A 1 96 ? 4.938 54.118 46.599 1.00 36.28 96 LEU A O 1
ATOM 793 N N . LEU A 1 97 ? 3.058 52.882 46.357 1.00 37.50 97 LEU A N 1
ATOM 794 C CA . LEU A 1 97 ? 2.003 53.665 47.035 1.00 37.50 97 LEU A CA 1
ATOM 795 C C . LEU A 1 97 ? 0.591 53.085 46.753 1.00 37.50 97 LEU A C 1
ATOM 797 O O . LEU A 1 97 ? 0.140 53.046 45.614 1.00 37.50 97 LEU A O 1
ATOM 801 N N . GLU A 1 98 ? -0.077 52.703 47.846 1.00 33.88 98 GLU A N 1
ATOM 802 C CA . GLU A 1 98 ? -1.539 52.650 48.082 1.00 33.88 98 GLU A CA 1
ATOM 803 C C . GLU A 1 98 ? -2.431 51.637 47.320 1.00 33.88 98 GLU A C 1
ATOM 805 O O . GLU A 1 98 ? -2.016 50.931 46.402 1.00 33.88 98 GLU A O 1
ATOM 810 N N . GLY A 1 99 ? -3.665 51.481 47.823 1.00 33.25 99 GLY A N 1
ATOM 811 C CA . GLY A 1 99 ? -4.588 50.379 47.524 1.00 33.25 99 GLY A CA 1
ATOM 812 C C . GLY A 1 99 ? -6.071 50.798 47.413 1.00 33.25 99 GLY A C 1
ATOM 813 O O . GLY A 1 99 ? -6.357 51.924 47.018 1.00 33.25 99 GLY A O 1
ATOM 814 N N . PRO A 1 100 ? -7.032 49.888 47.683 1.00 63.50 100 PRO A N 1
ATOM 815 C CA . PRO A 1 100 ? -8.444 50.045 47.304 1.00 63.50 100 PRO A CA 1
ATOM 816 C C . PRO A 1 100 ? -9.302 50.770 48.356 1.00 63.50 100 PRO A C 1
ATOM 818 O O . PRO A 1 100 ? -8.885 50.928 49.504 1.00 63.50 100 PRO A O 1
ATOM 821 N N . PRO A 1 101 ? -10.572 51.068 48.014 1.00 52.59 101 PRO A N 1
ATOM 822 C CA . PRO A 1 101 ? -11.650 50.408 48.767 1.00 52.59 101 PRO A CA 1
ATOM 823 C C . PRO A 1 101 ? -12.783 49.757 47.933 1.00 52.59 101 PRO A C 1
ATOM 825 O O . PRO A 1 101 ? -12.942 49.975 46.739 1.00 52.59 101 PRO A O 1
ATOM 828 N N . HIS A 1 102 ? -13.540 48.932 48.665 1.00 39.84 102 HIS A N 1
ATOM 829 C CA . HIS A 1 102 ? -14.903 48.357 48.547 1.00 39.84 102 HIS A CA 1
ATOM 830 C C . HIS A 1 102 ? -15.913 48.905 47.494 1.00 39.84 102 HIS A C 1
ATOM 832 O O . HIS A 1 102 ? -15.834 50.053 47.085 1.00 39.84 102 HIS A O 1
ATOM 838 N N . GLY A 1 103 ? -16.982 48.181 47.104 1.00 31.06 103 GLY A N 1
ATOM 839 C CA . GLY A 1 103 ? -17.378 46.790 47.406 1.00 31.06 103 GLY A CA 1
ATOM 840 C C . GLY A 1 103 ? -18.907 46.515 47.366 1.00 31.06 103 GLY A C 1
ATOM 841 O O . GLY A 1 103 ? -19.703 47.440 47.422 1.00 31.06 103 GLY A O 1
ATOM 842 N N . HIS A 1 104 ? -19.274 45.221 47.370 1.00 36.12 104 HIS A N 1
ATOM 843 C CA . HIS A 1 104 ? -20.582 44.613 47.729 1.00 36.12 104 HIS A CA 1
ATOM 844 C C . HIS A 1 104 ? -21.879 44.836 46.901 1.00 36.12 104 HIS A C 1
ATOM 846 O O . HIS A 1 104 ? -22.095 45.854 46.261 1.00 36.12 104 HIS A O 1
ATOM 852 N N . ALA A 1 105 ? -22.771 43.837 47.063 1.00 35.50 105 ALA A N 1
ATOM 853 C CA . ALA A 1 105 ? -24.224 43.796 46.807 1.00 35.50 105 ALA A CA 1
ATOM 854 C C . ALA A 1 105 ? -24.754 43.804 45.347 1.00 35.50 105 ALA A C 1
ATOM 856 O O . ALA A 1 105 ? -24.113 44.312 44.440 1.00 35.50 105 ALA A O 1
ATOM 857 N N . GLU A 1 106 ? -25.976 43.322 45.058 1.00 37.91 106 GLU A N 1
ATOM 858 C CA . GLU A 1 106 ? -26.626 42.028 45.384 1.00 37.91 106 GLU A CA 1
ATOM 859 C C . GLU A 1 106 ? -27.978 41.896 44.622 1.00 37.91 106 GLU A C 1
ATOM 861 O O . GLU A 1 106 ? -28.626 42.901 44.369 1.00 37.91 106 GLU A O 1
ATOM 866 N N . ARG A 1 107 ? -28.459 40.655 44.402 1.00 36.28 107 ARG A N 1
ATOM 867 C CA . ARG A 1 107 ? -29.883 40.241 44.202 1.00 36.28 107 ARG A CA 1
ATOM 868 C C . ARG A 1 107 ? -30.706 40.712 42.970 1.00 36.28 107 ARG A C 1
ATOM 870 O O . ARG A 1 107 ? -30.897 41.891 42.738 1.00 36.28 107 ARG A O 1
ATOM 877 N N . ARG A 1 108 ? -31.432 39.715 42.416 1.00 34.62 108 ARG A N 1
ATOM 878 C CA . ARG A 1 108 ? -32.759 39.744 41.726 1.00 34.62 108 ARG A CA 1
ATOM 879 C C . ARG A 1 108 ? -32.846 40.506 40.379 1.00 34.62 108 ARG A C 1
ATOM 881 O O . ARG A 1 108 ? -32.295 41.581 40.252 1.00 34.62 108 ARG A O 1
ATOM 888 N N . ALA A 1 109 ? -33.444 40.024 39.279 1.00 35.25 109 ALA A N 1
ATOM 889 C CA . ALA A 1 109 ? -34.499 39.036 38.949 1.00 35.25 109 ALA A CA 1
ATOM 890 C C . ALA A 1 109 ? -35.868 39.654 38.570 1.00 35.25 109 ALA A C 1
ATOM 892 O O . ALA A 1 109 ? -36.702 39.896 39.434 1.00 35.25 109 ALA A O 1
ATOM 893 N N . ALA A 1 110 ? -36.072 39.814 37.256 1.00 36.34 110 ALA A N 1
ATOM 894 C CA . ALA A 1 110 ? -37.323 39.805 36.475 1.00 36.34 110 ALA A CA 1
ATOM 895 C C . ALA A 1 110 ? -36.874 39.551 35.011 1.00 36.34 110 ALA A C 1
ATOM 897 O O . ALA A 1 110 ? -35.869 40.117 34.591 1.00 36.34 110 ALA A O 1
ATOM 898 N N . GLU A 1 111 ? -37.341 38.564 34.244 1.00 38.00 111 GLU A N 1
ATOM 899 C CA . GLU A 1 111 ? -38.703 38.299 33.744 1.00 38.00 111 GLU A CA 1
ATOM 900 C C . GLU A 1 111 ? -39.276 39.376 32.809 1.00 38.00 111 GLU A C 1
ATOM 902 O O . GLU A 1 111 ? -39.984 40.281 33.231 1.00 38.00 111 GLU A O 1
ATOM 907 N N . ALA A 1 112 ? -39.037 39.186 31.505 1.00 35.66 112 ALA A N 1
ATOM 908 C CA . ALA A 1 112 ? -39.979 39.523 30.437 1.00 35.66 112 ALA A CA 1
ATOM 909 C C . ALA A 1 112 ? -39.752 38.601 29.217 1.00 35.66 112 ALA A C 1
ATOM 911 O O . ALA A 1 112 ? -38.621 38.351 28.798 1.00 35.66 112 ALA A O 1
ATOM 912 N N . ARG A 1 113 ? -40.844 38.090 28.644 1.00 40.94 113 ARG A N 1
ATOM 913 C CA . ARG A 1 113 ? -40.949 37.426 27.326 1.00 40.94 113 ARG A CA 1
ATOM 914 C C . ARG A 1 113 ? -42.135 38.100 26.592 1.00 40.94 113 ARG A C 1
ATOM 916 O O . ARG A 1 113 ? -42.813 38.918 27.206 1.00 40.94 113 ARG A O 1
ATOM 923 N N . PRO A 1 114 ? -42.514 37.667 25.382 1.00 53.03 114 PRO A N 1
ATOM 924 C CA . PRO A 1 114 ? -41.752 37.712 24.132 1.00 53.03 114 PRO A CA 1
ATOM 925 C C . PRO A 1 114 ? -42.534 38.476 23.036 1.00 53.03 114 PRO A C 1
ATOM 927 O O . PRO A 1 114 ? -43.756 38.526 23.107 1.00 53.03 114 PRO A O 1
ATOM 930 N N . LEU A 1 115 ? -41.881 38.942 21.964 1.00 37.81 115 LEU A N 1
ATOM 931 C CA . LEU A 1 115 ? -42.576 39.242 20.700 1.00 37.81 115 LEU A CA 1
ATOM 932 C C . LEU A 1 115 ? -41.745 38.827 19.472 1.00 37.81 115 LEU A C 1
ATOM 934 O O . LEU A 1 115 ? -40.585 39.204 19.337 1.00 37.81 115 LEU A O 1
ATOM 938 N N . ASP A 1 116 ? -42.406 38.035 18.630 1.00 36.31 116 ASP A N 1
ATOM 939 C CA . ASP A 1 116 ? -42.414 37.993 17.162 1.00 36.31 116 ASP A CA 1
ATOM 940 C C . ASP A 1 116 ? -41.150 37.788 16.295 1.00 36.31 116 ASP A C 1
ATOM 942 O O . ASP A 1 116 ? -40.025 38.209 16.546 1.00 36.31 116 ASP A O 1
ATOM 946 N N . ALA A 1 117 ? -41.423 37.110 15.180 1.00 38.12 117 ALA A N 1
ATOM 947 C CA . ALA A 1 117 ? -40.604 36.856 13.996 1.00 38.12 117 ALA A CA 1
ATOM 948 C C . ALA A 1 117 ? -41.583 36.808 12.786 1.00 38.12 117 ALA A C 1
ATOM 950 O O . ALA A 1 117 ? -42.789 36.920 13.018 1.00 38.12 117 ALA A O 1
ATOM 951 N N . PRO A 1 118 ? -41.177 36.546 11.523 1.00 50.59 118 PRO A N 1
ATOM 952 C CA . PRO A 1 118 ? -39.832 36.442 10.945 1.00 50.59 118 PRO A CA 1
ATOM 953 C C . PRO A 1 118 ? -39.631 37.339 9.692 1.00 50.59 118 PRO A C 1
ATOM 955 O O . PRO A 1 118 ? -40.587 37.873 9.139 1.00 50.59 118 PRO A O 1
ATOM 958 N N . ALA A 1 119 ? -38.409 37.411 9.142 1.00 39.78 119 ALA A N 1
ATOM 959 C CA . ALA A 1 119 ? -38.202 37.859 7.753 1.00 39.78 119 ALA A CA 1
ATOM 960 C C . ALA A 1 119 ? -36.958 37.233 7.090 1.00 39.78 119 ALA A C 1
ATOM 962 O O . ALA A 1 119 ? -35.889 37.114 7.687 1.00 39.78 119 ALA A O 1
ATOM 963 N N . SER A 1 120 ? -37.101 36.831 5.826 1.00 43.34 120 SER A N 1
ATOM 964 C CA . SER A 1 120 ? -36.097 36.124 5.022 1.00 43.34 120 SER A CA 1
ATOM 965 C C . SER A 1 120 ? -35.035 37.047 4.403 1.00 43.34 120 SER A C 1
ATOM 967 O O . SER A 1 120 ? -35.324 37.803 3.476 1.00 43.34 120 SER A O 1
ATOM 969 N N . GLY A 1 121 ? -33.772 36.917 4.818 1.00 43.62 121 GLY A N 1
ATOM 970 C CA . GLY A 1 121 ? -32.642 37.654 4.232 1.00 43.62 121 GLY A CA 1
ATOM 971 C C . GLY A 1 121 ? -32.184 37.118 2.867 1.00 43.62 121 GLY A C 1
ATOM 972 O O . GLY A 1 121 ? -31.111 36.524 2.786 1.00 43.62 121 GLY A O 1
ATOM 973 N N . HIS A 1 122 ? -32.975 37.305 1.800 1.00 47.94 122 HIS A N 1
ATOM 974 C CA . HIS A 1 122 ? -32.722 36.654 0.498 1.00 47.94 122 HIS A CA 1
ATOM 975 C C . HIS A 1 122 ? -32.661 37.575 -0.748 1.00 47.94 122 HIS A C 1
ATOM 977 O O . HIS A 1 122 ? -32.582 37.074 -1.872 1.00 47.94 122 HIS A O 1
ATOM 983 N N . GLU A 1 123 ? -32.625 38.906 -0.590 1.00 50.56 123 GLU A N 1
ATOM 984 C CA . GLU A 1 123 ? -32.651 39.845 -1.738 1.00 50.56 123 GLU A CA 1
ATOM 985 C C . GLU A 1 123 ? -31.370 40.672 -1.970 1.00 50.56 123 GLU A C 1
ATOM 987 O O . GLU A 1 123 ? -31.044 40.994 -3.117 1.00 50.56 123 GLU A O 1
ATOM 992 N N . LEU A 1 124 ? -30.555 40.928 -0.938 1.00 49.84 124 LEU A N 1
ATOM 993 C CA . LEU A 1 124 ? -29.365 41.803 -1.016 1.00 49.84 124 LEU A CA 1
ATOM 994 C C . LEU A 1 124 ? -28.203 41.281 -1.897 1.00 49.84 124 LEU A C 1
ATOM 996 O O . LEU A 1 124 ? -27.144 41.904 -1.961 1.00 49.84 124 LEU A O 1
ATOM 1000 N N . ARG A 1 125 ? -28.373 40.160 -2.613 1.00 49.84 125 ARG A N 1
ATOM 1001 C CA . ARG A 1 125 ? -27.340 39.569 -3.488 1.00 49.84 125 ARG A CA 1
ATOM 1002 C C . ARG A 1 125 ? -27.592 39.728 -4.996 1.00 49.84 125 ARG A C 1
ATOM 1004 O O . ARG A 1 125 ? -26.734 39.331 -5.780 1.00 49.84 125 ARG A O 1
ATOM 1011 N N . ARG A 1 126 ? -28.712 40.327 -5.432 1.00 51.47 126 ARG A N 1
ATOM 1012 C CA . ARG A 1 126 ? -29.022 40.509 -6.874 1.00 51.47 126 ARG A CA 1
ATOM 1013 C C . ARG A 1 126 ? -28.516 41.819 -7.500 1.00 51.47 126 ARG A C 1
ATOM 1015 O O . ARG A 1 126 ? -28.330 41.869 -8.712 1.00 51.47 126 ARG A O 1
ATOM 1022 N N . GLN A 1 127 ? -28.228 42.860 -6.717 1.00 53.50 127 GLN A N 1
ATOM 1023 C CA . GLN A 1 127 ? -27.948 44.200 -7.266 1.00 53.50 127 GLN A CA 1
ATOM 1024 C C . GLN A 1 127 ? -26.535 44.404 -7.860 1.00 53.50 127 GLN A C 1
ATOM 1026 O O . GLN A 1 127 ? -26.342 45.334 -8.638 1.00 53.50 127 GLN A O 1
ATOM 1031 N N . ARG A 1 128 ? -25.550 43.531 -7.586 1.00 51.50 128 ARG A N 1
ATOM 1032 C CA . ARG A 1 128 ? -24.176 43.667 -8.134 1.00 51.50 128 ARG A CA 1
ATOM 1033 C C . ARG A 1 128 ? -23.964 43.107 -9.553 1.00 51.50 128 ARG A C 1
ATOM 1035 O O . ARG A 1 128 ? -22.881 43.286 -10.098 1.00 51.50 128 ARG A O 1
ATOM 1042 N N . ALA A 1 129 ? -24.957 42.460 -10.169 1.00 53.53 129 ALA A N 1
ATOM 1043 C CA . ALA A 1 129 ? -24.788 41.811 -11.479 1.00 53.53 129 ALA A CA 1
ATOM 1044 C C . ALA A 1 129 ? -25.034 42.731 -12.698 1.00 53.53 129 ALA A C 1
ATOM 1046 O O . ALA A 1 129 ? -24.457 42.511 -13.759 1.00 53.53 129 ALA A O 1
ATOM 1047 N N . ASN A 1 130 ? -25.870 43.769 -12.568 1.00 52.88 130 ASN A N 1
ATOM 1048 C CA . ASN A 1 130 ? -26.430 44.487 -13.727 1.00 52.88 130 ASN A CA 1
ATOM 1049 C C . ASN A 1 130 ? -25.634 45.711 -14.226 1.00 52.88 130 ASN A C 1
ATOM 1051 O O . ASN A 1 130 ? -26.019 46.307 -15.233 1.00 52.88 130 ASN A O 1
ATOM 1055 N N . HIS A 1 131 ? -24.541 46.108 -13.567 1.00 53.34 131 HIS A N 1
ATOM 1056 C CA . HIS A 1 131 ? -23.822 47.337 -13.937 1.00 53.34 131 HIS A CA 1
ATOM 1057 C C . HIS A 1 131 ? -22.849 47.142 -15.121 1.00 53.34 131 HIS A C 1
ATOM 1059 O O . HIS A 1 131 ? -22.736 48.010 -15.987 1.00 53.34 131 HIS A O 1
ATOM 1065 N N . ASN A 1 132 ? -22.196 45.978 -15.223 1.00 51.66 132 ASN A N 1
ATOM 1066 C CA . ASN A 1 132 ? -21.067 45.789 -16.148 1.00 51.66 132 ASN A CA 1
ATOM 1067 C C . ASN A 1 132 ? -21.470 45.558 -17.619 1.00 51.66 132 ASN A C 1
ATOM 1069 O O . ASN A 1 132 ? -20.654 45.772 -18.511 1.00 51.66 132 ASN A O 1
ATOM 1073 N N . HIS A 1 133 ? -22.719 45.181 -17.914 1.00 48.19 133 HIS A N 1
ATOM 1074 C CA . HIS A 1 133 ? -23.158 44.941 -19.299 1.00 48.19 133 HIS A CA 1
ATOM 1075 C C . HIS A 1 133 ? -23.511 46.211 -20.094 1.00 48.19 133 HIS A C 1
ATOM 1077 O O . HIS A 1 133 ? -23.628 46.141 -21.317 1.00 48.19 133 HIS A O 1
ATOM 1083 N N . ARG A 1 134 ? -23.666 47.381 -19.453 1.00 55.59 134 ARG A N 1
ATOM 1084 C CA . ARG A 1 134 ? -24.119 48.609 -20.140 1.00 55.59 134 ARG A CA 1
ATOM 1085 C C . ARG A 1 134 ? -23.006 49.459 -20.772 1.00 55.59 134 ARG A C 1
ATOM 1087 O O . ARG A 1 134 ? -23.329 50.370 -21.528 1.00 55.59 134 ARG A O 1
ATOM 1094 N N . ARG A 1 135 ? -21.719 49.157 -20.534 1.00 50.28 135 ARG A N 1
ATOM 1095 C CA . ARG A 1 135 ? -20.584 49.869 -21.170 1.00 50.28 135 ARG A CA 1
ATOM 1096 C C . ARG A 1 135 ? -20.143 49.299 -22.528 1.00 50.28 135 ARG A C 1
ATOM 1098 O O . ARG A 1 135 ? -19.581 50.039 -23.319 1.00 50.28 135 ARG A O 1
ATOM 1105 N N . ALA A 1 136 ? -20.445 48.039 -22.846 1.00 49.81 136 ALA A N 1
ATOM 1106 C CA . ALA A 1 136 ? -19.919 47.344 -24.034 1.00 49.81 136 ALA A CA 1
ATOM 1107 C C . ALA A 1 136 ? -20.815 47.423 -25.298 1.00 49.81 136 ALA A C 1
ATOM 1109 O O . ALA A 1 136 ? -20.811 46.508 -26.117 1.00 49.81 136 ALA A O 1
ATOM 1110 N N . ARG A 1 137 ? -21.651 48.466 -25.444 1.00 53.25 137 ARG A N 1
ATOM 1111 C CA . ARG A 1 137 ? -22.618 48.604 -26.563 1.00 53.25 137 ARG A CA 1
ATOM 1112 C C . ARG A 1 137 ? -22.755 50.039 -27.110 1.00 53.25 137 ARG A C 1
ATOM 1114 O O . ARG A 1 137 ? -23.856 50.452 -27.472 1.00 53.25 137 ARG A O 1
ATOM 1121 N N . ARG A 1 138 ? -21.668 50.824 -27.150 1.00 48.78 138 ARG A N 1
ATOM 1122 C CA . ARG A 1 138 ? -21.700 52.219 -27.651 1.00 48.78 138 ARG A CA 1
ATOM 1123 C C . ARG A 1 138 ? -20.643 52.613 -28.694 1.00 48.78 138 ARG A C 1
ATOM 1125 O O . ARG A 1 138 ? -20.697 53.742 -29.159 1.00 48.78 138 ARG A O 1
ATOM 1132 N N . GLU A 1 139 ? -19.788 51.691 -29.132 1.00 49.69 139 GLU A N 1
ATOM 1133 C CA . GLU A 1 139 ? -18.687 51.948 -30.085 1.00 49.69 139 GLU A CA 1
ATOM 1134 C C . GLU A 1 139 ? -18.766 50.994 -31.297 1.00 49.69 139 GLU A C 1
ATOM 1136 O O . GLU A 1 139 ? -17.834 50.268 -31.616 1.00 49.69 139 GLU A O 1
ATOM 1141 N N . ALA A 1 140 ? -19.941 50.937 -31.935 1.00 48.00 140 ALA A N 1
ATOM 1142 C CA . ALA A 1 140 ? -20.219 50.090 -33.106 1.00 48.00 140 ALA A CA 1
ATOM 1143 C C . ALA A 1 140 ? -21.178 50.794 -34.091 1.00 48.00 140 ALA A C 1
ATOM 1145 O O . ALA A 1 140 ? -22.247 50.290 -34.439 1.00 48.00 140 ALA A O 1
ATOM 1146 N N . ARG A 1 141 ? -20.829 52.030 -34.453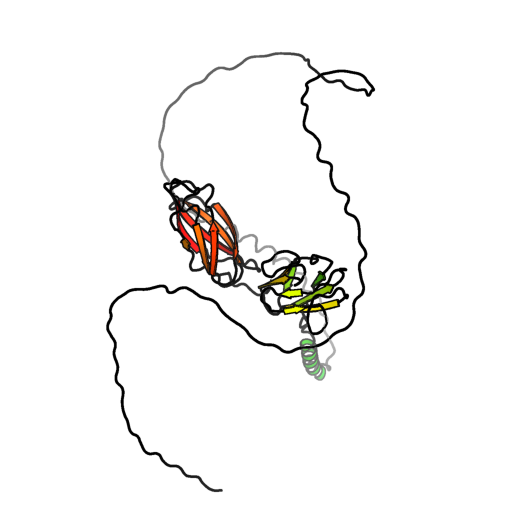 1.00 50.72 141 ARG A N 1
ATOM 1147 C CA . ARG A 1 141 ? -21.448 52.874 -35.487 1.00 50.72 141 ARG A CA 1
ATOM 1148 C C . ARG A 1 141 ? -20.383 53.879 -35.941 1.00 50.72 141 ARG A C 1
ATOM 1150 O O . ARG A 1 141 ? -19.550 54.232 -35.111 1.00 50.72 141 ARG A O 1
ATOM 1157 N N . LEU A 1 142 ? -20.471 54.350 -37.194 1.00 47.16 142 LEU A N 1
ATOM 1158 C CA . LEU A 1 142 ? -19.339 54.831 -38.018 1.00 47.16 142 LEU A CA 1
ATOM 1159 C C . LEU A 1 142 ? -18.478 53.631 -38.487 1.00 47.16 142 LEU A C 1
ATOM 1161 O O . LEU A 1 142 ? -18.046 52.852 -37.646 1.00 47.16 142 LEU A O 1
ATOM 1165 N N . THR A 1 143 ? -18.240 53.379 -39.779 1.00 43.72 143 THR A N 1
ATOM 1166 C CA . THR A 1 143 ? -18.717 54.011 -41.033 1.00 43.72 143 THR A CA 1
ATOM 1167 C C . THR A 1 143 ? -18.933 52.949 -42.124 1.00 43.72 143 THR A C 1
ATOM 1169 O O . THR A 1 143 ? -18.169 51.995 -42.208 1.00 43.72 143 THR A O 1
ATOM 1172 N N . GLU A 1 144 ? -19.916 53.155 -43.009 1.00 49.19 144 GLU A N 1
ATOM 1173 C CA . GLU A 1 144 ? -20.014 52.455 -44.303 1.00 49.19 144 GLU A CA 1
ATOM 1174 C C . GLU A 1 144 ? -19.963 53.475 -45.453 1.00 49.19 144 GLU A C 1
ATOM 1176 O O . GLU A 1 144 ? -20.737 54.437 -45.430 1.00 49.19 144 GLU A O 1
ATOM 1181 N N . PRO A 1 145 ? -19.105 53.274 -46.468 1.00 52.97 145 PRO A N 1
ATOM 1182 C CA . PRO A 1 145 ? -19.254 53.864 -47.793 1.00 52.97 145 PRO A CA 1
ATOM 1183 C C . PRO A 1 145 ? -19.839 52.843 -48.789 1.00 52.97 145 PRO A C 1
ATOM 1185 O O . PRO A 1 145 ? -19.448 51.678 -48.820 1.00 52.97 145 PRO A O 1
ATOM 1188 N N . LEU A 1 146 ? -20.770 53.292 -49.632 1.00 49.56 146 LEU A N 1
ATOM 1189 C CA . LEU A 1 146 ? -21.421 52.470 -50.659 1.00 49.56 146 LEU A CA 1
ATOM 1190 C C . LEU A 1 146 ? -20.579 52.362 -51.943 1.00 49.56 146 LEU A C 1
ATOM 1192 O O . LEU A 1 146 ? -20.017 53.359 -52.391 1.00 49.56 146 LEU A O 1
ATOM 1196 N N . GLY A 1 147 ? -20.665 51.212 -52.622 1.00 44.34 147 GLY A N 1
ATOM 1197 C CA . GLY A 1 147 ? -20.539 51.134 -54.086 1.00 44.34 147 GLY A CA 1
ATOM 1198 C C . GLY A 1 147 ? -19.372 50.310 -54.647 1.00 44.34 147 GLY A C 1
ATOM 1199 O O . GLY A 1 147 ? -18.218 50.589 -54.355 1.00 44.34 147 GLY A O 1
ATOM 1200 N N . ALA A 1 148 ? -19.716 49.380 -55.554 1.00 47.06 148 ALA A N 1
ATOM 1201 C CA . ALA A 1 148 ? -18.832 48.557 -56.399 1.00 47.06 148 ALA A CA 1
ATOM 1202 C C . ALA A 1 148 ? -17.847 47.610 -55.655 1.00 47.06 148 ALA A C 1
ATOM 1204 O O . ALA A 1 148 ? -17.308 47.923 -54.607 1.00 47.06 148 ALA A O 1
ATOM 1205 N N . LEU A 1 149 ? -17.564 46.389 -56.121 1.00 49.81 149 LEU A N 1
ATOM 1206 C CA . LEU A 1 149 ? -17.816 45.767 -57.427 1.00 49.81 149 LEU A CA 1
ATOM 1207 C C . LEU A 1 149 ? -18.639 44.470 -57.303 1.00 49.81 149 LEU A C 1
ATOM 1209 O O . LEU A 1 149 ? -18.530 43.725 -56.329 1.00 49.81 149 LEU A O 1
ATOM 1213 N N . GLY A 1 150 ? -19.432 44.167 -58.333 1.00 52.12 150 GLY A N 1
ATOM 1214 C CA . GLY A 1 150 ? -20.035 42.843 -58.513 1.00 52.12 150 GLY A CA 1
ATOM 1215 C C . GLY A 1 150 ? -19.072 41.826 -59.151 1.00 52.12 150 GLY A C 1
ATOM 1216 O O . GLY A 1 150 ? -17.904 42.107 -59.385 1.00 52.12 150 GLY A O 1
ATOM 1217 N N . VAL A 1 151 ? -19.610 40.654 -59.511 1.00 51.19 151 VAL A N 1
ATOM 1218 C CA . VAL A 1 151 ? -18.975 39.669 -60.421 1.00 51.19 151 VAL A CA 1
ATOM 1219 C C . VAL A 1 151 ? -17.714 38.935 -59.902 1.00 51.19 151 VAL A C 1
ATOM 1221 O O . VAL A 1 151 ? -16.822 38.609 -60.672 1.00 51.19 151 VAL A O 1
ATOM 1224 N N . TYR A 1 152 ? -17.675 38.539 -58.621 1.00 45.34 152 TYR A N 1
ATOM 1225 C CA . TYR A 1 152 ? -16.769 37.459 -58.142 1.00 45.34 152 TYR A CA 1
ATOM 1226 C C . TYR A 1 152 ? -17.439 36.408 -57.222 1.00 45.34 152 TYR A C 1
ATOM 1228 O O . TYR A 1 152 ? -16.787 35.531 -56.658 1.00 45.34 152 TYR A O 1
ATOM 1236 N N . ASN A 1 153 ? -18.771 36.442 -57.087 1.00 50.41 153 ASN A N 1
ATOM 1237 C CA . ASN A 1 153 ? -19.507 35.760 -56.007 1.00 50.41 153 ASN A CA 1
ATOM 1238 C C . ASN A 1 153 ? -19.923 34.288 -56.252 1.00 50.41 153 ASN A C 1
ATOM 1240 O O . ASN A 1 153 ? -20.600 33.710 -55.402 1.00 50.41 153 ASN A O 1
ATOM 1244 N N . GLY A 1 154 ? -19.545 33.677 -57.381 1.00 48.34 154 GLY A N 1
ATOM 1245 C CA . GLY A 1 154 ? -19.971 32.318 -57.756 1.00 48.34 154 GLY A CA 1
ATOM 1246 C C . GLY A 1 154 ? -19.029 31.200 -57.289 1.00 48.34 154 GLY A C 1
ATOM 1247 O O . GLY A 1 154 ? -19.332 30.455 -56.358 1.00 48.34 154 GLY A O 1
ATOM 1248 N N . VAL A 1 155 ? -17.889 31.057 -57.971 1.00 51.47 155 VAL A N 1
ATOM 1249 C CA . VAL A 1 155 ? -17.058 29.836 -57.926 1.00 51.47 155 VAL A CA 1
ATOM 1250 C C . VAL A 1 155 ? -16.303 29.675 -56.598 1.00 51.47 155 VAL A C 1
ATOM 1252 O O . VAL A 1 155 ? -16.341 28.605 -55.986 1.00 51.47 155 VAL A O 1
ATOM 1255 N N . MET A 1 156 ? -15.682 30.748 -56.091 1.00 51.66 156 MET A N 1
ATOM 1256 C CA . MET A 1 156 ? -14.828 30.680 -54.893 1.00 51.66 156 MET A CA 1
ATOM 1257 C C . MET A 1 156 ? -15.577 30.264 -53.617 1.00 51.66 156 MET A C 1
ATOM 1259 O O . MET A 1 156 ? -14.994 29.628 -52.740 1.00 51.66 156 MET A O 1
ATOM 1263 N N . ARG A 1 157 ? -16.885 30.543 -53.516 1.00 47.78 157 ARG A N 1
ATOM 1264 C CA . ARG A 1 157 ? -17.693 30.188 -52.333 1.00 47.78 157 ARG A CA 1
ATOM 1265 C C . ARG A 1 157 ? -17.935 28.685 -52.163 1.00 47.78 157 ARG A C 1
ATOM 1267 O O . ARG A 1 157 ? -18.206 28.263 -51.043 1.00 47.78 157 ARG A O 1
ATOM 1274 N N . ARG A 1 158 ? -17.812 27.872 -53.221 1.00 47.31 158 ARG A N 1
ATOM 1275 C CA . ARG A 1 158 ? -17.876 26.400 -53.105 1.00 47.31 158 ARG A CA 1
ATOM 1276 C C . ARG A 1 158 ? -16.501 25.770 -52.862 1.00 47.31 158 ARG A C 1
ATOM 1278 O O . ARG A 1 158 ? -16.421 24.819 -52.093 1.00 47.31 158 ARG A O 1
ATOM 1285 N N . ALA A 1 159 ? -15.430 26.340 -53.420 1.00 49.84 159 ALA A N 1
ATOM 1286 C CA . ALA A 1 159 ? -14.055 25.894 -53.164 1.00 49.84 159 ALA A CA 1
ATOM 1287 C C . ALA A 1 159 ? -13.584 26.175 -51.719 1.00 49.84 159 ALA A C 1
ATOM 1289 O O . ALA A 1 159 ? -12.920 25.342 -51.107 1.00 49.84 159 ALA A O 1
ATOM 1290 N N . ALA A 1 160 ? -13.965 27.318 -51.136 1.00 49.66 160 ALA A N 1
ATOM 1291 C CA . ALA A 1 160 ? -13.560 27.679 -49.774 1.00 49.66 160 ALA A CA 1
ATOM 1292 C C . ALA A 1 160 ? -14.095 26.712 -48.694 1.00 49.66 160 ALA A C 1
ATOM 1294 O O . ALA A 1 160 ? -13.418 26.459 -47.698 1.00 49.66 160 ALA A O 1
ATOM 1295 N N . LEU A 1 161 ? -15.293 26.146 -48.891 1.00 47.44 161 LEU A N 1
ATOM 1296 C CA . LEU A 1 161 ? -15.933 25.262 -47.909 1.00 47.44 161 LEU A CA 1
ATOM 1297 C C . LEU A 1 161 ? -15.334 23.847 -47.882 1.00 47.44 161 LEU A C 1
ATOM 1299 O O . LEU A 1 161 ? -15.280 23.240 -46.814 1.00 47.44 161 LEU A O 1
ATOM 1303 N N . THR A 1 162 ? -14.838 23.328 -49.010 1.00 49.91 162 THR A N 1
ATOM 1304 C CA . THR A 1 162 ? -14.147 22.026 -49.034 1.00 49.91 162 THR A CA 1
ATOM 1305 C C . THR A 1 162 ? -12.731 22.122 -48.467 1.00 49.91 162 THR A C 1
ATOM 1307 O O . THR A 1 162 ? -12.308 21.228 -47.735 1.00 49.91 162 THR A O 1
ATOM 1310 N N . PHE A 1 163 ? -12.016 23.224 -48.719 1.00 50.84 163 PHE A N 1
ATOM 1311 C CA . PHE A 1 163 ? -10.662 23.424 -48.190 1.00 50.84 163 PHE A CA 1
ATOM 1312 C C . PHE A 1 163 ? -10.649 23.619 -46.662 1.00 50.84 163 PHE A C 1
ATOM 1314 O O . PHE A 1 163 ? -9.805 23.052 -45.969 1.00 50.84 163 PHE A O 1
ATOM 1321 N N . ALA A 1 164 ? -11.636 24.339 -46.112 1.00 51.91 164 ALA A N 1
ATOM 1322 C CA . ALA A 1 164 ? -11.798 24.494 -44.664 1.00 51.91 164 ALA A CA 1
ATOM 1323 C C . ALA A 1 164 ? -12.055 23.152 -43.944 1.00 51.91 164 ALA A C 1
ATOM 1325 O O . ALA A 1 164 ? -11.491 22.906 -42.878 1.00 51.91 164 ALA A O 1
ATOM 1326 N N . ALA A 1 165 ? -12.858 22.262 -44.540 1.00 51.25 165 ALA A N 1
ATOM 1327 C CA . ALA A 1 165 ? -13.130 20.935 -43.985 1.00 51.25 165 ALA A CA 1
ATOM 1328 C C . ALA A 1 165 ? -11.892 20.016 -44.000 1.00 51.25 165 ALA A C 1
ATOM 1330 O O . ALA A 1 165 ? -11.671 19.270 -43.047 1.00 51.25 165 ALA A O 1
ATOM 1331 N N . ALA A 1 166 ? -11.057 20.100 -45.043 1.00 52.25 166 ALA A N 1
ATOM 1332 C CA . ALA A 1 166 ? -9.816 19.328 -45.136 1.00 52.25 166 ALA A CA 1
ATOM 1333 C C . ALA A 1 166 ? -8.787 19.738 -44.065 1.00 52.25 166 ALA A C 1
ATOM 1335 O O . ALA A 1 166 ? -8.182 18.878 -43.427 1.00 52.25 166 ALA A O 1
ATOM 1336 N N . ILE A 1 167 ? -8.628 21.043 -43.811 1.00 55.19 167 ILE A N 1
ATOM 1337 C CA . ILE A 1 167 ? -7.708 21.550 -42.777 1.00 55.19 167 ILE A CA 1
ATOM 1338 C C . ILE A 1 167 ? -8.207 21.198 -41.365 1.00 55.19 167 ILE A C 1
ATOM 1340 O O . ILE A 1 167 ? -7.406 20.825 -40.509 1.00 55.19 167 ILE A O 1
ATOM 1344 N N . ALA A 1 168 ? -9.523 21.233 -41.123 1.00 51.69 168 ALA A N 1
ATOM 1345 C CA . ALA A 1 168 ? -10.104 20.867 -39.828 1.00 51.69 168 ALA A CA 1
ATOM 1346 C C . ALA A 1 168 ? -9.827 19.405 -39.414 1.00 51.69 168 ALA A C 1
ATOM 1348 O O . ALA A 1 168 ? -9.727 19.122 -38.222 1.00 51.69 168 ALA A O 1
ATOM 1349 N N . LEU A 1 169 ? -9.657 18.487 -40.374 1.00 51.47 169 LEU A N 1
ATOM 1350 C CA . LEU A 1 169 ? -9.329 17.078 -40.111 1.00 51.47 169 LEU A CA 1
ATOM 1351 C C . LEU A 1 169 ? -7.836 16.824 -39.835 1.00 51.47 169 LEU A C 1
ATOM 1353 O O . LEU A 1 169 ? -7.503 15.818 -39.215 1.00 51.47 169 LEU A O 1
ATOM 1357 N N . LEU A 1 170 ? -6.945 17.735 -40.238 1.00 53.34 170 LEU A N 1
ATOM 1358 C CA . LEU A 1 170 ? -5.512 17.685 -39.906 1.00 53.34 170 LEU A CA 1
ATOM 1359 C C . LEU A 1 170 ? -5.183 18.409 -38.589 1.00 53.34 170 LEU A C 1
ATOM 1361 O O . LEU A 1 170 ? -4.099 18.237 -38.039 1.00 53.34 170 LEU A O 1
ATOM 1365 N N . ALA A 1 171 ? -6.126 19.195 -38.062 1.00 50.88 171 ALA A N 1
ATOM 1366 C CA . ALA A 1 171 ? -5.980 19.987 -36.843 1.00 50.88 171 ALA A CA 1
ATOM 1367 C C . ALA A 1 171 ? -6.484 19.280 -35.568 1.00 50.88 171 ALA A C 1
ATOM 1369 O O . ALA A 1 171 ? -6.749 19.944 -34.565 1.00 50.88 171 ALA A O 1
ATOM 1370 N N . TRP A 1 172 ? -6.597 17.946 -35.574 1.00 52.84 172 TRP A N 1
ATOM 1371 C CA . TRP A 1 172 ? -6.730 17.167 -34.341 1.00 52.84 172 TRP A CA 1
ATOM 1372 C C . TRP A 1 172 ? -5.342 16.683 -33.901 1.00 52.84 172 TRP A C 1
ATOM 1374 O O . TRP A 1 172 ? -4.909 15.615 -34.342 1.00 52.84 172 TRP A O 1
ATOM 1384 N N . PRO A 1 173 ? -4.622 17.414 -33.023 1.00 51.81 173 PRO A N 1
ATOM 1385 C CA . PRO A 1 173 ? -3.499 16.837 -32.312 1.00 51.81 173 PRO A CA 1
ATOM 1386 C C . PRO A 1 173 ? -4.059 15.751 -31.394 1.00 51.81 173 PRO A C 1
ATOM 1388 O O . PRO A 1 173 ? -4.439 15.993 -30.247 1.00 51.81 173 PRO A O 1
ATOM 1391 N N . GLY A 1 174 ? -4.104 14.525 -31.917 1.00 52.88 174 GLY A N 1
ATOM 1392 C CA . GLY A 1 174 ? -4.075 13.333 -31.096 1.00 52.88 174 GLY A CA 1
ATOM 1393 C C . GLY A 1 174 ? -2.767 13.402 -30.335 1.00 52.88 174 GLY A C 1
ATOM 1394 O O . GLY A 1 174 ? -1.729 13.017 -30.865 1.00 52.88 174 GLY A O 1
ATOM 1395 N N . ALA A 1 175 ? -2.813 13.995 -29.142 1.00 52.03 175 ALA A N 1
ATOM 1396 C CA . ALA A 1 175 ? -1.662 14.125 -28.280 1.00 52.03 175 ALA A CA 1
ATOM 1397 C C . ALA A 1 175 ? -1.226 12.709 -27.915 1.00 52.03 175 ALA A C 1
ATOM 1399 O O . ALA A 1 175 ? -1.774 12.097 -26.997 1.00 52.03 175 ALA A O 1
ATOM 1400 N N . ALA A 1 176 ? -0.258 12.189 -28.671 1.00 51.50 176 ALA A N 1
ATOM 1401 C CA . ALA A 1 176 ? 0.562 11.084 -28.240 1.00 51.50 176 ALA A CA 1
ATOM 1402 C C . ALA A 1 176 ? 1.146 11.532 -26.904 1.00 51.50 176 ALA A C 1
ATOM 1404 O O . ALA A 1 176 ? 2.010 12.410 -26.858 1.00 51.50 176 ALA A O 1
ATOM 1405 N N . ALA A 1 177 ? 0.574 11.016 -25.816 1.00 53.81 177 ALA A N 1
ATOM 1406 C CA . ALA A 1 177 ? 1.096 11.255 -24.491 1.00 53.81 177 ALA A CA 1
ATOM 1407 C C . ALA A 1 177 ? 2.526 10.727 -24.529 1.00 53.81 177 ALA A C 1
ATOM 1409 O O . ALA A 1 177 ? 2.730 9.524 -24.687 1.00 53.81 177 ALA A O 1
ATOM 1410 N N . ILE A 1 178 ? 3.499 11.639 -24.490 1.00 52.84 178 ILE A N 1
ATOM 1411 C CA . ILE A 1 178 ? 4.904 11.264 -24.417 1.00 52.84 178 ILE A CA 1
ATOM 1412 C C . ILE A 1 178 ? 5.031 10.542 -23.085 1.00 52.84 178 ILE A C 1
ATOM 1414 O O . ILE A 1 178 ? 4.961 11.183 -22.032 1.00 52.84 178 ILE A O 1
ATOM 1418 N N . ALA A 1 179 ? 5.114 9.212 -23.167 1.00 59.19 179 ALA A N 1
ATOM 1419 C CA . ALA A 1 179 ? 5.252 8.328 -22.026 1.00 59.19 179 ALA A CA 1
ATOM 1420 C C . ALA A 1 179 ? 6.365 8.891 -21.147 1.00 59.19 179 ALA A C 1
ATOM 1422 O O . ALA A 1 179 ? 7.456 9.207 -21.628 1.00 59.19 179 ALA A O 1
ATOM 1423 N N . ALA A 1 180 ? 6.052 9.136 -19.881 1.00 63.72 180 ALA A N 1
ATOM 1424 C CA . ALA A 1 180 ? 6.901 9.926 -19.013 1.00 63.72 180 ALA A CA 1
ATOM 1425 C C . ALA A 1 180 ? 8.025 9.048 -18.451 1.00 63.72 180 ALA A C 1
ATOM 1427 O O . ALA A 1 180 ? 8.092 8.854 -17.235 1.00 63.72 180 ALA A O 1
ATOM 1428 N N . ASP A 1 181 ? 8.893 8.543 -19.330 1.00 79.44 181 ASP A N 1
ATOM 1429 C CA . ASP A 1 181 ? 9.932 7.557 -19.043 1.00 79.44 181 ASP A CA 1
ATOM 1430 C C . ASP A 1 181 ? 10.673 7.861 -17.736 1.00 79.44 181 ASP A C 1
ATOM 1432 O O . ASP A 1 181 ? 11.127 8.986 -17.475 1.00 79.44 181 ASP A O 1
ATOM 1436 N N . LYS A 1 182 ? 10.757 6.850 -16.868 1.00 94.31 182 LYS A N 1
ATOM 1437 C CA . LYS A 1 182 ? 11.476 6.946 -15.593 1.00 94.31 182 LYS A CA 1
ATOM 1438 C C . LYS A 1 182 ? 12.674 6.023 -15.595 1.00 94.31 182 LYS A C 1
ATOM 1440 O O . LYS A 1 182 ? 12.533 4.814 -15.732 1.00 94.31 182 LYS A O 1
ATOM 1445 N N . ASN A 1 183 ? 13.839 6.613 -15.363 1.00 97.12 183 ASN A N 1
ATOM 1446 C CA . ASN A 1 183 ? 15.083 5.880 -15.214 1.00 97.12 183 ASN A CA 1
ATOM 1447 C C . ASN A 1 183 ? 15.271 5.430 -13.760 1.00 97.12 183 ASN A C 1
ATOM 1449 O O . ASN A 1 183 ? 15.005 6.195 -12.831 1.00 97.12 183 ASN A O 1
ATOM 1453 N N . VAL A 1 184 ? 15.757 4.203 -13.575 1.00 98.31 184 VAL A N 1
ATOM 1454 C CA . VAL A 1 184 ? 16.190 3.658 -12.283 1.00 98.31 184 VAL A CA 1
ATOM 1455 C C . VAL A 1 184 ? 17.552 2.996 -12.457 1.00 98.31 184 VAL A C 1
ATOM 1457 O O . VAL A 1 184 ? 17.692 2.056 -13.234 1.00 98.31 184 VAL A O 1
ATOM 1460 N N . SER A 1 185 ? 18.547 3.451 -11.706 1.00 98.00 185 SER A N 1
ATOM 1461 C CA . SER A 1 185 ? 19.823 2.753 -11.597 1.00 98.00 185 SER A CA 1
ATOM 1462 C C . SER A 1 185 ? 19.683 1.552 -10.662 1.00 98.00 185 SER A C 1
ATOM 1464 O O . SER A 1 185 ? 19.133 1.670 -9.564 1.00 98.00 185 SER A O 1
ATOM 1466 N N . ALA A 1 186 ? 20.187 0.397 -11.075 1.00 97.81 186 ALA A N 1
ATOM 1467 C CA . ALA A 1 186 ? 20.833 -0.525 -10.161 1.00 97.81 186 ALA A CA 1
ATOM 1468 C C . ALA A 1 186 ? 22.276 -0.029 -10.003 1.00 97.81 186 ALA A C 1
ATOM 1470 O O . ALA A 1 186 ? 23.081 -0.143 -10.926 1.00 97.81 186 ALA A O 1
ATOM 1471 N N . GLU A 1 187 ? 22.565 0.566 -8.847 1.00 95.50 187 GLU A N 1
ATOM 1472 C CA . GLU A 1 187 ? 23.943 0.790 -8.400 1.00 95.50 187 GLU A CA 1
ATOM 1473 C C . GLU A 1 187 ? 24.407 -0.531 -7.763 1.00 95.50 187 GLU A C 1
ATOM 1475 O O . GLU A 1 187 ? 24.046 -1.588 -8.273 1.00 95.50 187 GLU A O 1
ATOM 1480 N N . ASP A 1 188 ? 25.162 -0.527 -6.661 1.00 91.12 188 ASP A N 1
ATOM 1481 C CA . ASP A 1 188 ? 25.447 -1.779 -5.949 1.00 91.12 188 ASP A CA 1
ATOM 1482 C C . ASP A 1 188 ? 24.180 -2.301 -5.224 1.00 91.12 188 ASP A C 1
ATOM 1484 O O . ASP A 1 188 ? 23.146 -2.592 -5.817 1.00 91.12 188 ASP A O 1
ATOM 1488 N N . ASN A 1 189 ? 24.185 -2.439 -3.897 1.00 95.50 189 ASN A N 1
ATOM 1489 C CA . ASN A 1 189 ? 23.129 -3.180 -3.187 1.00 95.50 189 ASN A CA 1
ATOM 1490 C C . ASN A 1 189 ? 21.791 -2.412 -3.004 1.00 95.50 189 ASN A C 1
ATOM 1492 O O . ASN A 1 189 ? 21.055 -2.667 -2.046 1.00 95.50 189 ASN A O 1
ATOM 1496 N N . PHE A 1 190 ? 21.456 -1.476 -3.900 1.00 97.81 190 PHE A N 1
ATOM 1497 C CA . PHE A 1 190 ? 20.230 -0.671 -3.889 1.00 97.81 190 PHE A CA 1
ATOM 1498 C C . PHE A 1 190 ? 19.799 -0.213 -5.296 1.00 97.81 190 PHE A C 1
ATOM 1500 O O . PHE A 1 190 ? 20.596 -0.144 -6.226 1.00 97.81 190 PHE A O 1
ATOM 1507 N N . PHE A 1 191 ? 18.513 0.124 -5.436 1.00 98.44 191 PHE A N 1
ATOM 1508 C CA . PHE A 1 191 ? 17.973 0.788 -6.626 1.00 98.44 191 PHE A CA 1
ATOM 1509 C C . PHE A 1 191 ? 17.809 2.291 -6.373 1.00 98.44 191 PHE A C 1
ATOM 1511 O O . PHE A 1 191 ? 17.334 2.681 -5.300 1.00 98.44 191 PHE A O 1
ATOM 1518 N N . ASN A 1 192 ? 18.135 3.123 -7.363 1.00 97.56 192 ASN A N 1
ATOM 1519 C CA . ASN A 1 192 ? 18.084 4.579 -7.274 1.00 97.56 192 ASN A CA 1
ATOM 1520 C C . ASN A 1 192 ? 17.328 5.212 -8.466 1.00 97.56 192 ASN A C 1
ATOM 1522 O O . ASN A 1 192 ? 17.800 5.123 -9.597 1.00 97.56 192 ASN A O 1
ATOM 1526 N N . PRO A 1 193 ? 16.169 5.863 -8.254 1.00 97.75 193 PRO A N 1
ATOM 1527 C CA . PRO A 1 193 ? 15.423 5.929 -7.002 1.00 97.75 193 PRO A CA 1
ATOM 1528 C C . PRO A 1 193 ? 14.741 4.589 -6.680 1.00 97.75 193 PRO A C 1
ATOM 1530 O O . PRO A 1 193 ? 14.143 3.946 -7.538 1.00 97.75 193 PRO A O 1
ATOM 1533 N N . MET A 1 194 ? 14.712 4.219 -5.396 1.00 97.44 194 MET A N 1
ATOM 1534 C CA . MET A 1 194 ? 14.030 3.011 -4.888 1.00 97.44 194 MET A CA 1
ATOM 1535 C C . MET A 1 194 ? 12.513 2.976 -5.195 1.00 97.44 194 MET A C 1
ATOM 1537 O O . MET A 1 194 ? 11.851 1.942 -5.078 1.00 97.44 194 MET A O 1
ATOM 1541 N N . SER A 1 195 ? 11.930 4.120 -5.554 1.00 97.25 195 SER A N 1
ATOM 1542 C CA . SER A 1 195 ? 10.512 4.281 -5.853 1.00 97.25 195 SER A CA 1
ATOM 1543 C C . SER A 1 195 ? 10.322 5.275 -6.989 1.00 97.25 195 SER A C 1
ATOM 1545 O O . SER A 1 195 ? 10.614 6.455 -6.812 1.00 97.25 195 SER A O 1
ATOM 1547 N N . VAL A 1 196 ? 9.716 4.828 -8.087 1.00 97.31 196 VAL A N 1
ATOM 1548 C CA . VAL A 1 196 ? 9.190 5.709 -9.142 1.00 97.31 196 VAL A CA 1
ATOM 1549 C C . VAL A 1 196 ? 7.663 5.728 -9.110 1.00 97.31 196 VAL A C 1
ATOM 1551 O O . VAL A 1 196 ? 7.030 4.743 -8.718 1.00 97.31 196 VAL A O 1
ATOM 1554 N N . SER A 1 197 ? 7.081 6.852 -9.524 1.00 95.62 197 SER A N 1
ATOM 1555 C CA . SER A 1 197 ? 5.648 6.987 -9.796 1.00 95.62 197 SER A CA 1
ATOM 1556 C C . SER A 1 197 ? 5.461 7.380 -11.257 1.00 95.62 197 SER A C 1
ATOM 1558 O O . SER A 1 197 ? 6.154 8.280 -11.735 1.00 95.62 197 SER A O 1
ATOM 1560 N N . ILE A 1 198 ? 4.533 6.708 -11.930 1.00 95.94 198 ILE A N 1
ATOM 1561 C CA . ILE A 1 198 ? 4.208 6.867 -13.350 1.00 95.94 198 ILE A CA 1
ATOM 1562 C C . ILE A 1 198 ? 2.698 6.732 -13.578 1.00 95.94 198 ILE A C 1
ATOM 1564 O O . ILE A 1 198 ? 1.960 6.327 -12.673 1.00 95.94 198 ILE A O 1
ATOM 1568 N N . PHE A 1 199 ? 2.238 7.047 -14.784 1.00 95.00 199 PHE A N 1
ATOM 1569 C CA . PHE A 1 199 ? 0.872 6.799 -15.225 1.00 95.00 199 PHE A CA 1
ATOM 1570 C C . PHE A 1 199 ? 0.731 5.459 -15.963 1.00 95.00 199 PHE A C 1
ATOM 1572 O O . PHE A 1 199 ? 1.714 4.822 -16.339 1.00 95.00 199 PHE A O 1
ATOM 1579 N N . VAL A 1 200 ? -0.505 4.993 -16.152 1.00 95.38 200 VAL A N 1
ATOM 1580 C CA . VAL A 1 200 ? -0.782 3.821 -17.000 1.00 95.38 200 VAL A CA 1
ATOM 1581 C C . VAL A 1 200 ? -0.362 4.111 -18.443 1.00 95.38 200 VAL A C 1
ATOM 1583 O O . VAL A 1 200 ? -0.789 5.107 -19.020 1.00 95.38 200 VAL A O 1
ATOM 1586 N N . GLY A 1 201 ? 0.442 3.214 -19.017 1.00 94.56 201 GLY A N 1
ATOM 1587 C CA . GLY A 1 201 ? 1.023 3.348 -20.358 1.00 94.56 201 GLY A CA 1
ATOM 1588 C C . GLY A 1 201 ? 2.447 3.917 -20.382 1.00 94.56 201 GLY A C 1
ATOM 1589 O O . GLY A 1 201 ? 3.106 3.818 -21.412 1.00 94.56 201 GLY A O 1
ATOM 1590 N N . ASP A 1 202 ? 2.954 4.446 -19.263 1.00 95.62 202 ASP A N 1
ATOM 1591 C CA . ASP A 1 202 ? 4.353 4.878 -19.151 1.00 95.62 202 ASP A CA 1
ATOM 1592 C C . ASP A 1 202 ? 5.320 3.680 -19.073 1.00 95.62 202 ASP A C 1
ATOM 1594 O O . ASP A 1 202 ? 4.978 2.593 -18.585 1.00 95.62 202 ASP A O 1
ATOM 1598 N N . THR A 1 203 ? 6.570 3.912 -19.480 1.00 96.62 203 THR A N 1
ATOM 1599 C CA . THR A 1 203 ? 7.673 2.951 -19.369 1.00 96.62 203 THR A CA 1
ATOM 1600 C C . THR A 1 203 ? 8.622 3.319 -18.225 1.00 96.62 203 THR A C 1
ATOM 1602 O O . THR A 1 203 ? 8.870 4.488 -17.920 1.00 96.62 203 THR A O 1
ATOM 1605 N N . VAL A 1 204 ? 9.165 2.299 -17.559 1.00 98.06 204 VAL A N 1
ATOM 1606 C CA . VAL A 1 204 ? 10.314 2.441 -16.656 1.00 98.06 204 VAL A CA 1
ATOM 1607 C C . VAL A 1 204 ? 11.505 1.743 -17.295 1.00 98.06 204 VAL A C 1
ATOM 1609 O O . VAL A 1 204 ? 11.386 0.604 -17.746 1.00 98.06 204 VAL A O 1
ATOM 1612 N N . THR A 1 205 ? 12.645 2.424 -17.311 1.00 97.88 205 THR A N 1
ATOM 1613 C CA . THR A 1 205 ? 13.909 1.937 -17.863 1.00 97.88 205 THR A CA 1
ATOM 1614 C C . THR A 1 205 ? 14.897 1.753 -16.724 1.00 97.88 205 THR A C 1
ATOM 1616 O O . THR A 1 205 ? 15.215 2.692 -15.991 1.00 97.88 205 THR A O 1
ATOM 1619 N N . TRP A 1 206 ? 15.396 0.536 -16.564 1.00 98.25 206 TRP A N 1
ATOM 1620 C CA . TRP A 1 206 ? 16.440 0.220 -15.604 1.00 98.25 206 TRP A CA 1
ATOM 1621 C C . TRP A 1 206 ? 17.791 0.146 -16.303 1.00 98.25 206 TRP A C 1
ATOM 1623 O O . TRP A 1 206 ? 17.883 -0.315 -17.439 1.00 98.25 206 TRP A O 1
ATOM 1633 N N . HIS A 1 207 ? 18.838 0.570 -15.607 1.00 97.44 207 HIS A N 1
ATOM 1634 C CA . HIS A 1 207 ? 20.221 0.402 -16.041 1.00 97.44 207 HIS A CA 1
ATOM 1635 C C . HIS A 1 207 ? 21.061 -0.185 -14.910 1.00 97.44 207 HIS A C 1
ATOM 1637 O O . HIS A 1 207 ? 20.835 0.153 -13.751 1.00 97.44 207 HIS A O 1
ATOM 1643 N N . ASN A 1 208 ? 22.027 -1.046 -15.228 1.00 97.69 208 ASN A N 1
ATOM 1644 C CA . ASN A 1 208 ? 23.042 -1.483 -14.272 1.00 97.69 208 ASN A CA 1
ATOM 1645 C C . ASN A 1 208 ? 24.299 -0.620 -14.396 1.00 97.69 208 ASN A C 1
ATOM 1647 O O . ASN A 1 208 ? 24.954 -0.635 -15.439 1.00 97.69 208 ASN A O 1
ATOM 1651 N N . ALA A 1 209 ? 24.611 0.100 -13.322 1.00 96.12 209 ALA A N 1
ATOM 1652 C CA . ALA A 1 209 ? 25.814 0.909 -13.143 1.00 96.12 209 ALA A CA 1
ATOM 1653 C C . ALA A 1 209 ? 26.585 0.544 -11.852 1.00 96.12 209 ALA A C 1
ATOM 1655 O O . ALA A 1 209 ? 27.570 1.202 -11.520 1.00 96.12 209 ALA A O 1
ATOM 1656 N N . GLY A 1 210 ? 26.138 -0.480 -11.113 1.00 92.88 210 GLY A N 1
ATOM 1657 C CA . GLY A 1 210 ? 26.880 -1.074 -10.002 1.00 92.88 210 GLY A CA 1
ATOM 1658 C C . GLY A 1 210 ? 28.020 -1.979 -10.467 1.00 92.88 210 GLY A C 1
ATOM 1659 O O . GLY A 1 210 ? 28.019 -2.481 -11.591 1.00 92.88 210 GLY A O 1
ATOM 1660 N N . SER A 1 211 ? 28.979 -2.231 -9.574 1.00 95.06 211 SER A N 1
ATOM 1661 C CA . SER A 1 211 ? 30.038 -3.230 -9.801 1.00 95.06 211 SER A CA 1
ATOM 1662 C C . SER A 1 211 ? 29.581 -4.651 -9.448 1.00 95.06 211 SER A C 1
ATOM 1664 O O . SER A 1 211 ? 30.124 -5.636 -9.954 1.00 95.06 211 SER A O 1
ATOM 1666 N N . ASN A 1 212 ? 28.582 -4.769 -8.571 1.00 96.62 212 ASN A N 1
ATOM 1667 C CA . ASN A 1 212 ? 27.979 -6.044 -8.194 1.00 96.62 212 ASN A CA 1
ATOM 1668 C C . ASN A 1 212 ? 27.063 -6.610 -9.312 1.00 96.62 212 ASN A C 1
ATOM 1670 O O . ASN A 1 212 ? 26.733 -5.913 -10.271 1.00 96.62 212 ASN A O 1
ATOM 1674 N N . PRO A 1 213 ? 26.639 -7.890 -9.239 1.00 97.31 213 PRO A N 1
ATOM 1675 C CA . PRO A 1 213 ? 25.692 -8.436 -10.213 1.00 97.31 213 PRO A CA 1
ATOM 1676 C C . PRO A 1 213 ? 24.225 -8.062 -9.946 1.00 97.31 213 PRO A C 1
ATOM 1678 O O . PRO A 1 213 ? 23.699 -8.309 -8.855 1.00 97.31 213 PRO A O 1
ATOM 1681 N N . HIS A 1 214 ? 23.523 -7.552 -10.966 1.00 98.19 214 HIS A N 1
ATOM 1682 C CA . HIS A 1 214 ? 22.137 -7.080 -10.833 1.00 98.19 214 HIS A CA 1
ATOM 1683 C C . HIS A 1 214 ? 21.181 -7.578 -11.922 1.00 98.19 214 HIS A C 1
ATOM 1685 O O . HIS A 1 214 ? 21.555 -7.812 -13.072 1.00 98.19 214 HIS A O 1
ATOM 1691 N N . ASN A 1 215 ? 19.917 -7.722 -11.518 1.00 98.06 215 ASN A N 1
ATOM 1692 C CA . ASN A 1 215 ? 18.724 -7.898 -12.344 1.00 98.06 215 ASN A CA 1
ATOM 1693 C C . ASN A 1 215 ? 17.528 -7.213 -11.650 1.00 98.06 215 ASN A C 1
ATOM 1695 O O . ASN A 1 215 ? 17.630 -6.762 -10.504 1.00 98.06 215 ASN A O 1
ATOM 1699 N N . VAL A 1 216 ? 16.382 -7.163 -12.326 1.00 98.19 216 VAL A N 1
ATOM 1700 C CA . VAL A 1 216 ? 15.114 -6.659 -11.787 1.00 98.19 216 VAL A CA 1
ATOM 1701 C C . VAL A 1 216 ? 14.041 -7.728 -11.972 1.00 98.19 216 VAL A C 1
ATOM 1703 O O . VAL A 1 216 ? 13.701 -8.092 -13.095 1.00 98.19 216 VAL A O 1
ATOM 1706 N N . TRP A 1 217 ? 13.484 -8.240 -10.874 1.00 97.88 217 TRP A N 1
ATOM 1707 C CA . TRP A 1 217 ? 12.461 -9.290 -10.906 1.00 97.88 217 TRP A CA 1
ATOM 1708 C C . TRP A 1 217 ? 11.248 -8.883 -10.063 1.00 97.88 217 TRP A C 1
ATOM 1710 O O . TRP A 1 217 ? 11.378 -8.568 -8.879 1.00 97.88 217 TRP A O 1
ATOM 1720 N N . ALA A 1 218 ? 10.053 -8.891 -10.658 1.00 97.81 218 ALA A N 1
ATOM 1721 C CA . ALA A 1 218 ? 8.817 -8.518 -9.973 1.00 97.81 218 ALA A CA 1
ATOM 1722 C C . ALA A 1 218 ? 8.441 -9.503 -8.849 1.00 97.81 218 ALA A C 1
ATOM 1724 O O . ALA A 1 218 ? 8.495 -10.723 -9.023 1.00 97.81 218 ALA A O 1
ATOM 1725 N N . ASN A 1 219 ? 7.987 -9.000 -7.697 1.00 96.75 219 ASN A N 1
ATOM 1726 C CA . ASN A 1 219 ? 7.637 -9.838 -6.544 1.00 96.75 219 ASN A CA 1
ATOM 1727 C C . ASN A 1 219 ? 6.468 -10.793 -6.843 1.00 96.75 219 ASN A C 1
ATOM 1729 O O . ASN A 1 219 ? 6.406 -11.871 -6.257 1.00 96.75 219 ASN A O 1
ATOM 1733 N N . ASP A 1 220 ? 5.544 -10.440 -7.733 1.00 93.69 220 ASP A N 1
ATOM 1734 C CA . ASP A 1 220 ? 4.458 -11.313 -8.201 1.00 93.69 220 ASP A CA 1
ATOM 1735 C C . ASP A 1 220 ? 4.860 -12.203 -9.394 1.00 93.69 220 ASP A C 1
ATOM 1737 O O . ASP A 1 220 ? 4.245 -13.248 -9.597 1.00 93.69 220 ASP A O 1
ATOM 1741 N N . GLY A 1 221 ? 5.937 -11.854 -10.104 1.00 95.19 221 GLY A N 1
ATOM 1742 C CA . GLY A 1 221 ? 6.395 -12.503 -11.334 1.00 95.19 221 GLY A CA 1
ATOM 1743 C C . GLY A 1 221 ? 5.856 -11.875 -12.624 1.00 95.19 221 GLY A C 1
ATOM 1744 O O . GLY A 1 221 ? 6.041 -12.468 -13.681 1.00 95.19 221 GLY A O 1
ATOM 1745 N N . SER A 1 222 ? 5.207 -10.705 -12.552 1.00 95.50 222 SER A N 1
ATOM 1746 C CA . SER A 1 222 ? 4.616 -10.006 -13.708 1.00 95.50 222 SER A CA 1
ATOM 1747 C C . SER A 1 222 ? 5.631 -9.535 -14.758 1.00 95.50 222 SER A C 1
ATOM 1749 O O . SER A 1 222 ? 5.294 -9.502 -15.938 1.00 95.50 222 SER A O 1
ATOM 1751 N N . PHE A 1 223 ? 6.866 -9.217 -14.357 1.00 96.62 223 PHE A N 1
ATOM 1752 C CA . PHE A 1 223 ? 7.963 -8.874 -15.266 1.00 96.62 223 PHE A CA 1
ATOM 1753 C C . PHE A 1 223 ? 9.334 -9.311 -14.735 1.00 96.62 223 PHE A C 1
ATOM 1755 O O . PHE A 1 223 ? 9.527 -9.557 -13.536 1.00 96.62 223 PHE A O 1
ATOM 1762 N N . LYS A 1 224 ? 10.292 -9.375 -15.661 1.00 96.75 224 LYS A N 1
ATOM 1763 C CA . LYS A 1 224 ? 11.735 -9.461 -15.424 1.00 96.75 224 LYS A CA 1
ATOM 1764 C C . LYS A 1 224 ? 12.408 -8.490 -16.387 1.00 96.75 224 LYS A C 1
ATOM 1766 O O . LYS A 1 224 ? 11.972 -8.403 -17.529 1.00 96.75 224 LYS A O 1
ATOM 1771 N N . VAL A 1 225 ? 13.422 -7.778 -15.918 1.00 94.81 225 VAL A N 1
ATOM 1772 C CA . VAL A 1 225 ? 14.159 -6.760 -16.673 1.00 94.81 225 VAL A CA 1
ATOM 1773 C C . VAL A 1 225 ? 15.645 -6.892 -16.341 1.00 94.81 225 VAL A C 1
ATOM 1775 O O . VAL A 1 225 ? 16.018 -7.139 -15.189 1.00 94.81 225 VAL A O 1
ATOM 1778 N N . GLY A 1 226 ? 16.492 -6.746 -17.354 1.00 95.25 226 GLY A N 1
ATOM 1779 C CA . GLY A 1 226 ? 17.943 -6.780 -17.230 1.00 95.25 226 GLY A CA 1
ATOM 1780 C C . GLY A 1 226 ? 18.498 -8.134 -16.795 1.00 95.25 226 GLY A C 1
ATOM 1781 O O . GLY A 1 226 ? 17.831 -9.171 -16.877 1.00 95.25 226 GLY A O 1
ATOM 1782 N N . GLY A 1 227 ? 19.739 -8.114 -16.312 1.00 95.25 227 GLY A N 1
ATOM 1783 C CA . GLY A 1 227 ? 20.526 -9.316 -16.057 1.00 95.25 227 GLY A CA 1
ATOM 1784 C C . GLY A 1 227 ? 21.213 -9.844 -17.321 1.00 95.25 227 GLY A C 1
ATOM 1785 O O . GLY A 1 227 ? 21.288 -9.171 -18.348 1.00 95.25 227 GLY A O 1
ATOM 1786 N N . ALA A 1 228 ? 21.729 -11.068 -17.251 1.00 94.19 228 ALA A N 1
ATOM 1787 C CA . ALA A 1 228 ? 22.303 -11.764 -18.392 1.00 94.19 228 ALA A CA 1
ATOM 1788 C C . ALA A 1 228 ? 21.226 -12.026 -19.473 1.00 94.19 228 ALA A C 1
ATOM 1790 O O . ALA A 1 228 ? 20.129 -12.488 -19.122 1.00 94.19 228 ALA A O 1
ATOM 1791 N N . PRO A 1 229 ? 21.523 -11.798 -20.772 1.00 90.50 229 PRO A N 1
ATOM 1792 C CA . PRO A 1 229 ? 20.572 -11.987 -21.868 1.00 90.50 229 PRO A CA 1
ATOM 1793 C C . PRO A 1 229 ? 19.855 -13.341 -21.836 1.00 90.50 229 PRO A C 1
ATOM 1795 O O . PRO A 1 229 ? 20.438 -14.357 -21.450 1.00 90.50 229 PRO A O 1
ATOM 1798 N N . VAL A 1 230 ? 18.581 -13.350 -22.247 1.00 87.50 230 VAL A N 1
ATOM 1799 C CA . VAL A 1 230 ? 17.642 -14.499 -22.256 1.00 87.50 230 VAL A CA 1
ATOM 1800 C C . VAL A 1 230 ? 17.287 -15.062 -20.868 1.00 87.50 230 VAL A C 1
ATOM 1802 O O . VAL A 1 230 ? 16.138 -15.426 -20.624 1.00 87.50 230 VAL A O 1
ATOM 1805 N N . THR A 1 231 ? 18.238 -15.140 -19.937 1.00 93.19 231 THR A N 1
ATOM 1806 C CA . THR A 1 231 ? 18.061 -15.818 -18.641 1.00 93.19 231 THR A CA 1
ATOM 1807 C C . THR A 1 231 ? 17.567 -14.903 -17.520 1.00 93.19 231 THR A C 1
ATOM 1809 O O . THR A 1 231 ? 16.976 -15.397 -16.555 1.00 93.19 231 THR A O 1
ATOM 1812 N N . HIS A 1 232 ? 17.811 -13.591 -17.629 1.00 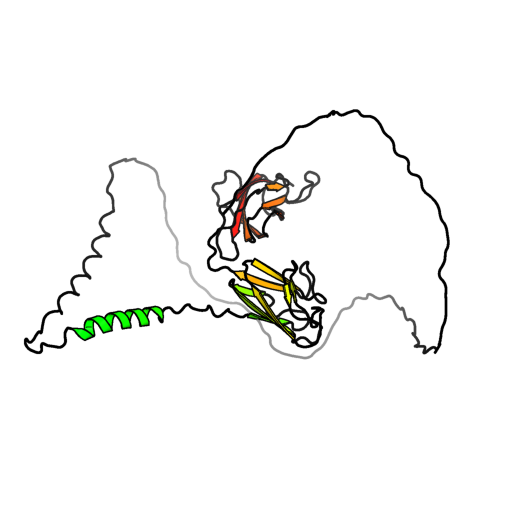95.81 232 HIS A N 1
ATOM 1813 C CA . HIS A 1 232 ? 17.601 -12.588 -16.577 1.00 95.81 232 HIS A CA 1
ATOM 1814 C C . HIS A 1 232 ? 18.289 -12.921 -15.238 1.00 95.81 232 HIS A C 1
ATOM 1816 O O . HIS A 1 232 ? 17.839 -12.482 -14.177 1.00 95.81 232 HIS A O 1
ATOM 1822 N N . GLN A 1 233 ? 19.371 -13.707 -15.247 1.00 97.25 233 GLN A N 1
ATOM 1823 C CA . GLN A 1 233 ? 20.188 -13.917 -14.045 1.00 97.25 233 GLN A CA 1
ATOM 1824 C C . GLN A 1 233 ? 21.004 -12.656 -13.721 1.00 97.25 233 GLN A C 1
ATOM 1826 O O . GLN A 1 233 ? 21.374 -11.939 -14.649 1.00 97.25 233 GLN A O 1
ATOM 1831 N N . PRO A 1 234 ? 21.305 -12.355 -12.445 1.00 97.19 234 PRO A N 1
ATOM 1832 C CA . PRO A 1 234 ? 22.143 -11.211 -12.090 1.00 97.19 234 PRO A CA 1
ATOM 1833 C C . PRO A 1 234 ? 23.491 -11.234 -12.824 1.00 97.19 234 PRO A C 1
ATOM 1835 O O . PRO A 1 234 ? 24.159 -12.265 -12.873 1.00 97.19 234 PRO A O 1
ATOM 1838 N N . THR A 1 235 ? 23.898 -10.097 -13.390 1.00 97.50 235 THR A N 1
ATOM 1839 C CA . THR A 1 235 ? 25.209 -9.924 -14.038 1.00 97.50 235 THR A CA 1
ATOM 1840 C C . THR A 1 235 ? 25.814 -8.582 -13.649 1.00 97.50 235 THR A C 1
ATOM 1842 O O . THR A 1 235 ? 25.072 -7.622 -13.447 1.00 97.50 235 THR A O 1
ATOM 1845 N N . SER A 1 236 ? 27.140 -8.526 -13.511 1.00 96.19 236 SER A N 1
ATOM 1846 C CA . SER A 1 236 ? 27.901 -7.290 -13.281 1.00 96.19 236 SER A CA 1
ATOM 1847 C C . SER A 1 236 ? 28.179 -6.519 -14.574 1.00 96.19 236 SER A C 1
ATOM 1849 O O . SER A 1 236 ? 28.669 -5.396 -14.527 1.00 96.19 236 SER A O 1
ATOM 1851 N N . ASN A 1 237 ? 27.840 -7.081 -15.740 1.00 95.81 237 ASN A N 1
ATOM 1852 C CA . ASN A 1 237 ? 27.865 -6.331 -16.990 1.00 95.81 237 ASN A CA 1
ATOM 1853 C C . ASN A 1 237 ? 26.878 -5.156 -16.909 1.00 95.81 237 ASN A C 1
ATOM 1855 O O . ASN A 1 237 ? 25.752 -5.316 -16.424 1.00 95.81 237 ASN A O 1
ATOM 1859 N N . HIS A 1 238 ? 27.263 -3.997 -17.444 1.00 95.94 238 HIS A N 1
ATOM 1860 C CA . HIS A 1 238 ? 26.312 -2.916 -17.684 1.00 95.94 238 HIS A CA 1
ATOM 1861 C C . HIS A 1 238 ? 25.240 -3.385 -18.678 1.00 95.94 238 HIS A C 1
ATOM 1863 O O . HIS A 1 238 ? 25.542 -4.009 -19.698 1.00 95.94 238 HIS A O 1
ATOM 1869 N N . TRP A 1 239 ? 23.985 -3.068 -18.383 1.00 96.75 239 TRP A N 1
ATOM 1870 C CA . TRP A 1 239 ? 22.836 -3.322 -19.248 1.00 96.75 239 TRP A CA 1
ATOM 1871 C C . TRP A 1 239 ? 21.825 -2.190 -19.083 1.00 96.75 239 TRP A C 1
ATOM 1873 O O . TRP A 1 239 ? 21.792 -1.554 -18.032 1.00 96.75 239 TRP A O 1
ATOM 1883 N N . THR A 1 240 ? 20.987 -1.975 -20.096 1.00 97.25 240 THR A N 1
ATOM 1884 C CA . THR A 1 240 ? 19.820 -1.084 -20.038 1.00 97.25 240 THR A CA 1
ATOM 1885 C C . THR A 1 240 ? 18.637 -1.832 -20.637 1.00 97.25 240 THR A C 1
ATOM 1887 O O . THR A 1 240 ? 18.752 -2.362 -21.739 1.00 97.25 240 THR A O 1
ATOM 1890 N N . ASP A 1 241 ? 17.529 -1.915 -19.906 1.00 97.06 241 ASP A N 1
ATOM 1891 C CA . ASP A 1 241 ? 16.336 -2.681 -20.288 1.00 97.06 241 ASP A CA 1
ATOM 1892 C C . ASP A 1 241 ? 15.083 -2.068 -19.629 1.00 97.06 241 ASP A C 1
ATOM 1894 O O . ASP A 1 241 ? 15.193 -1.337 -18.642 1.00 97.06 241 ASP A O 1
ATOM 1898 N N . SER A 1 242 ? 13.886 -2.297 -20.173 1.00 96.75 242 SER A N 1
ATOM 1899 C CA . SER A 1 242 ? 12.695 -1.501 -19.829 1.00 96.75 242 SER A CA 1
ATOM 1900 C C . SER A 1 242 ? 11.382 -2.289 -19.796 1.00 96.75 242 SER A C 1
ATOM 1902 O O . SER A 1 242 ? 11.277 -3.386 -20.341 1.00 96.75 242 SER A O 1
ATOM 1904 N N . PHE A 1 243 ? 10.362 -1.731 -19.136 1.00 97.31 243 PHE A N 1
ATOM 1905 C CA . PHE A 1 243 ? 9.025 -2.326 -19.071 1.00 97.31 243 PHE A CA 1
ATOM 1906 C C . PHE A 1 243 ? 7.910 -1.270 -19.030 1.00 97.31 243 PHE A C 1
ATOM 1908 O O . PHE A 1 243 ? 7.960 -0.331 -18.232 1.00 97.31 243 PHE A O 1
ATOM 1915 N N . THR A 1 244 ? 6.883 -1.455 -19.866 1.00 96.75 244 THR A N 1
ATOM 1916 C CA . THR A 1 244 ? 5.726 -0.553 -20.005 1.00 96.75 244 THR A CA 1
ATOM 1917 C C . THR A 1 244 ? 4.548 -1.014 -19.146 1.00 96.75 244 THR A C 1
ATOM 1919 O O . THR A 1 244 ? 4.062 -2.142 -19.270 1.00 96.75 244 THR A O 1
ATOM 1922 N N . PHE A 1 245 ? 4.042 -0.134 -18.283 1.00 96.75 245 PHE A N 1
ATOM 1923 C CA . PHE A 1 245 ? 3.056 -0.489 -17.262 1.00 96.75 245 PHE A CA 1
ATOM 1924 C C . PHE A 1 245 ? 1.613 -0.206 -17.696 1.00 96.75 245 PHE A C 1
ATOM 1926 O O . PHE A 1 245 ? 1.010 0.818 -17.379 1.00 96.75 245 PHE A O 1
ATOM 1933 N N . ASN A 1 246 ? 1.013 -1.186 -18.370 1.00 95.25 246 ASN A N 1
ATOM 1934 C CA . ASN A 1 246 ? -0.355 -1.124 -18.901 1.00 95.25 246 ASN A CA 1
ATOM 1935 C C . ASN A 1 246 ? -1.464 -1.434 -17.865 1.00 95.25 246 ASN A C 1
ATOM 1937 O O . ASN A 1 246 ? -2.555 -1.878 -18.222 1.00 95.25 246 ASN A O 1
ATOM 1941 N N . SER A 1 247 ? -1.207 -1.275 -16.563 1.00 93.25 247 SER A N 1
ATOM 1942 C CA . SER A 1 247 ? -2.195 -1.510 -15.495 1.00 93.25 247 SER A CA 1
ATOM 1943 C C . SER A 1 247 ? -1.854 -0.715 -14.230 1.00 93.25 247 SER A C 1
ATOM 1945 O O . SER A 1 247 ? -0.689 -0.714 -13.833 1.00 93.25 247 SER A O 1
ATOM 1947 N N . PRO A 1 248 ? -2.832 -0.075 -13.558 1.00 93.44 248 PRO A N 1
ATOM 1948 C CA . PRO A 1 248 ? -2.583 0.658 -12.319 1.00 93.44 248 PRO A CA 1
ATOM 1949 C C . PRO A 1 248 ? -2.287 -0.297 -11.152 1.00 93.44 248 PRO A C 1
ATOM 1951 O O . PRO A 1 248 ? -2.835 -1.400 -11.075 1.00 93.44 248 PRO A O 1
ATOM 1954 N N . GLY A 1 249 ? -1.435 0.125 -10.214 1.00 92.81 249 GLY A N 1
ATOM 1955 C CA . GLY A 1 249 ? -1.033 -0.702 -9.073 1.00 92.81 249 GLY A CA 1
ATOM 1956 C C . GLY A 1 249 ? 0.288 -0.287 -8.422 1.00 92.81 249 GLY A C 1
ATOM 1957 O O . GLY A 1 249 ? 0.893 0.725 -8.763 1.00 92.81 249 GLY A O 1
ATOM 1958 N N . THR A 1 250 ? 0.754 -1.072 -7.445 1.00 94.31 250 THR A N 1
ATOM 1959 C CA . THR A 1 250 ? 2.102 -0.933 -6.864 1.00 94.31 250 THR A CA 1
ATOM 1960 C C . THR A 1 250 ? 2.906 -2.199 -7.127 1.00 94.31 250 THR A C 1
ATOM 1962 O O . THR A 1 250 ? 2.810 -3.183 -6.393 1.00 94.31 250 THR A O 1
ATOM 1965 N N . PHE A 1 251 ? 3.733 -2.148 -8.162 1.00 95.75 251 PHE A N 1
ATOM 1966 C CA . PHE A 1 251 ? 4.565 -3.254 -8.604 1.00 95.75 251 PHE A CA 1
ATOM 1967 C C . PHE A 1 251 ? 5.883 -3.222 -7.838 1.00 95.75 251 PHE A C 1
ATOM 1969 O O . PHE A 1 251 ? 6.717 -2.341 -8.039 1.00 95.75 251 PHE A O 1
ATOM 1976 N N . ARG A 1 252 ? 6.061 -4.163 -6.912 1.00 97.25 252 ARG A N 1
ATOM 1977 C CA . ARG A 1 252 ? 7.327 -4.340 -6.188 1.00 97.25 252 ARG A CA 1
ATOM 1978 C C . ARG A 1 252 ? 8.261 -5.225 -6.999 1.00 97.25 252 ARG A C 1
ATOM 1980 O O . ARG A 1 252 ? 7.791 -6.175 -7.623 1.00 97.25 252 ARG A O 1
ATOM 1987 N N . TYR A 1 253 ? 9.554 -4.941 -6.935 1.00 98.44 253 TYR A N 1
ATOM 1988 C CA . TYR A 1 253 ? 10.600 -5.757 -7.542 1.00 98.44 253 TYR A CA 1
ATOM 1989 C C . TYR A 1 253 ? 11.828 -5.860 -6.628 1.00 98.44 253 TYR A C 1
ATOM 1991 O O . TYR A 1 253 ? 11.977 -5.099 -5.667 1.00 98.44 253 TYR A O 1
ATOM 1999 N N . TYR A 1 254 ? 12.710 -6.811 -6.923 1.00 98.56 254 TYR A N 1
ATOM 2000 C CA . TYR A 1 254 ? 13.959 -7.047 -6.201 1.00 98.56 254 TYR A CA 1
ATOM 2001 C C . TYR A 1 254 ? 15.056 -7.553 -7.147 1.00 98.56 254 TYR A C 1
ATOM 2003 O O . TYR A 1 254 ? 14.749 -8.131 -8.191 1.00 98.56 254 TYR A O 1
ATOM 2011 N N . CYS A 1 255 ? 16.324 -7.352 -6.778 1.00 98.12 255 CYS A N 1
ATOM 2012 C CA . CYS A 1 255 ? 17.435 -8.097 -7.380 1.00 98.12 255 CYS A CA 1
ATOM 2013 C C . CYS A 1 255 ? 17.496 -9.478 -6.721 1.00 98.12 255 CYS A C 1
ATOM 2015 O O . CYS A 1 255 ? 17.487 -9.569 -5.492 1.00 98.12 255 CYS A O 1
ATOM 2017 N N . THR A 1 256 ? 17.566 -10.561 -7.498 1.00 97.56 256 THR A N 1
ATOM 2018 C CA . THR A 1 256 ? 17.449 -11.926 -6.951 1.00 97.56 256 THR A CA 1
ATOM 2019 C C . THR A 1 256 ? 18.663 -12.407 -6.160 1.00 97.56 256 THR A C 1
ATOM 2021 O O . THR A 1 256 ? 18.553 -13.422 -5.476 1.00 97.56 256 THR A O 1
ATOM 2024 N N . GLN A 1 257 ? 19.793 -11.697 -6.227 1.00 97.31 257 GLN A N 1
ATOM 2025 C CA . GLN A 1 257 ? 20.989 -11.974 -5.422 1.00 97.31 257 GLN A CA 1
ATOM 2026 C C . GLN A 1 257 ? 21.058 -11.104 -4.158 1.00 97.31 257 GLN A C 1
ATOM 2028 O O . GLN A 1 257 ? 21.385 -11.602 -3.083 1.00 97.31 257 GLN A O 1
ATOM 2033 N N . HIS A 1 258 ? 20.718 -9.816 -4.271 1.00 97.44 258 HIS A N 1
ATOM 2034 C CA . HIS A 1 258 ? 20.926 -8.824 -3.206 1.00 97.44 258 HIS A CA 1
ATOM 2035 C C . HIS A 1 258 ? 19.646 -8.434 -2.446 1.00 97.44 258 HIS A C 1
ATOM 2037 O O . HIS A 1 258 ? 19.714 -7.705 -1.456 1.00 97.44 258 HIS A O 1
ATOM 2043 N N . GLY A 1 259 ? 18.473 -8.911 -2.873 1.00 97.56 259 GLY A N 1
ATOM 2044 C CA . GLY A 1 259 ? 17.180 -8.650 -2.239 1.00 97.56 259 GLY A CA 1
ATOM 2045 C C . GLY A 1 259 ? 16.255 -9.867 -2.206 1.00 97.56 259 GLY A C 1
ATOM 2046 O O . GLY A 1 259 ? 16.596 -10.954 -2.669 1.00 97.56 259 GLY A O 1
ATOM 2047 N N . THR A 1 260 ? 15.059 -9.700 -1.634 1.00 96.56 260 THR A N 1
ATOM 2048 C CA . THR A 1 260 ? 14.095 -10.797 -1.463 1.00 96.56 260 THR A CA 1
ATOM 2049 C C . THR A 1 260 ? 12.651 -10.409 -1.786 1.00 96.56 260 THR A C 1
ATOM 2051 O O . THR A 1 260 ? 12.193 -9.291 -1.534 1.00 96.56 260 THR A O 1
ATOM 2054 N N . LYS A 1 261 ? 11.874 -11.399 -2.247 1.00 95.56 261 LYS A N 1
ATOM 2055 C CA . LYS A 1 261 ? 10.431 -11.289 -2.534 1.00 95.56 261 LYS A CA 1
ATOM 2056 C C . LYS A 1 261 ? 9.575 -10.873 -1.324 1.00 95.56 261 LYS A C 1
ATOM 2058 O O . LYS A 1 261 ? 8.484 -10.336 -1.518 1.00 95.56 261 LYS A O 1
ATOM 2063 N N . ASP A 1 262 ? 10.047 -11.077 -0.091 1.00 93.75 262 ASP A N 1
ATOM 2064 C CA . ASP A 1 262 ? 9.385 -10.599 1.133 1.00 93.75 262 ASP A CA 1
ATOM 2065 C C . ASP A 1 262 ? 9.751 -9.153 1.533 1.00 93.75 262 ASP A C 1
ATOM 2067 O O . ASP A 1 262 ? 9.146 -8.610 2.457 1.00 93.75 262 ASP A O 1
ATOM 2071 N N . GLY A 1 263 ? 10.655 -8.489 0.801 1.00 94.19 263 GLY A N 1
ATOM 2072 C CA . GLY A 1 263 ? 10.927 -7.055 0.944 1.00 94.19 263 GLY A CA 1
ATOM 2073 C C . GLY A 1 263 ? 12.171 -6.693 1.760 1.00 94.19 263 GLY A C 1
ATOM 2074 O O . GLY A 1 263 ? 12.190 -5.617 2.357 1.00 94.19 263 GLY A O 1
ATOM 2075 N N . ARG A 1 264 ? 13.185 -7.568 1.822 1.00 95.94 264 ARG A N 1
ATOM 2076 C CA . ARG A 1 264 ? 14.486 -7.299 2.467 1.00 95.94 264 ARG A CA 1
ATOM 2077 C C . ARG A 1 264 ? 15.586 -7.114 1.417 1.00 95.94 264 ARG A C 1
ATOM 2079 O O . ARG A 1 264 ? 15.501 -7.691 0.338 1.00 95.94 264 ARG A O 1
ATOM 2086 N N . GLY A 1 265 ? 16.633 -6.362 1.759 1.00 97.00 265 GLY A N 1
ATOM 2087 C CA . GLY A 1 265 ? 17.777 -6.102 0.874 1.00 97.00 265 GLY A CA 1
ATOM 2088 C C . GLY A 1 265 ? 17.437 -5.170 -0.295 1.00 97.00 265 GLY A C 1
ATOM 2089 O O . GLY A 1 265 ? 16.610 -4.269 -0.150 1.00 97.00 265 GLY A O 1
ATOM 2090 N N . MET A 1 266 ? 18.072 -5.395 -1.444 1.00 98.19 266 MET A N 1
ATOM 2091 C CA . MET A 1 266 ? 17.907 -4.623 -2.676 1.00 98.19 266 MET A CA 1
ATOM 2092 C C . MET A 1 266 ? 16.514 -4.820 -3.293 1.00 98.19 266 MET A C 1
ATOM 2094 O O . MET A 1 266 ? 16.268 -5.748 -4.070 1.00 98.19 266 MET A O 1
ATOM 2098 N N . VAL A 1 267 ? 15.593 -3.927 -2.936 1.00 98.56 267 VAL A N 1
ATOM 2099 C CA . VAL A 1 267 ? 14.193 -3.931 -3.380 1.00 98.56 267 VAL A CA 1
ATOM 2100 C C . VAL A 1 267 ? 13.783 -2.551 -3.877 1.00 98.56 267 VAL A C 1
ATOM 2102 O O . VAL A 1 267 ? 14.300 -1.543 -3.405 1.00 98.56 267 VAL A O 1
ATOM 2105 N N . GLY A 1 268 ? 12.836 -2.503 -4.808 1.00 98.19 268 GLY A N 1
ATOM 2106 C CA . GLY A 1 268 ? 12.276 -1.268 -5.346 1.00 98.19 268 GLY A CA 1
ATOM 2107 C C . GLY A 1 268 ? 10.783 -1.395 -5.644 1.00 98.19 268 GLY A C 1
ATOM 2108 O O . GLY A 1 268 ? 10.163 -2.443 -5.421 1.00 98.19 268 GLY A O 1
ATOM 2109 N N . LYS A 1 269 ? 10.171 -0.307 -6.118 1.00 97.50 269 LYS A N 1
ATOM 2110 C CA . LYS A 1 269 ? 8.781 -0.324 -6.593 1.00 97.50 269 LYS A CA 1
ATOM 2111 C C . LYS A 1 269 ? 8.503 0.682 -7.711 1.00 97.50 269 LYS A C 1
ATOM 2113 O O . LYS A 1 269 ? 9.060 1.779 -7.729 1.00 97.50 269 LYS A O 1
ATOM 2118 N N . VAL A 1 270 ? 7.561 0.318 -8.571 1.00 97.56 270 VAL A N 1
ATOM 2119 C CA . VAL A 1 270 ? 6.865 1.212 -9.499 1.00 97.56 270 VAL A CA 1
ATOM 2120 C C . VAL A 1 270 ? 5.449 1.428 -8.965 1.00 97.56 270 VAL A C 1
ATOM 2122 O O . VAL A 1 270 ? 4.755 0.466 -8.627 1.00 97.56 270 VAL A O 1
ATOM 2125 N N . VAL A 1 271 ? 5.020 2.682 -8.845 1.00 95.50 271 VAL A N 1
ATOM 2126 C CA . VAL A 1 271 ? 3.634 3.048 -8.525 1.00 95.50 271 VAL A CA 1
ATOM 2127 C C . VAL A 1 271 ? 2.982 3.572 -9.797 1.00 95.50 271 VAL A C 1
ATOM 2129 O O . VAL A 1 271 ? 3.381 4.615 -10.303 1.00 95.50 271 VAL A O 1
ATOM 2132 N N . VAL A 1 272 ? 1.995 2.842 -10.306 1.00 95.44 272 VAL A N 1
ATOM 2133 C CA . VAL A 1 272 ? 1.310 3.138 -11.566 1.00 95.44 272 VAL A CA 1
ATOM 2134 C C . VAL A 1 272 ? -0.079 3.671 -11.244 1.00 95.44 272 VAL A C 1
ATOM 2136 O O . VAL A 1 272 ? -0.874 2.990 -10.591 1.00 95.44 272 VAL A O 1
ATOM 2139 N N . ILE A 1 273 ? -0.350 4.897 -11.674 1.00 93.88 273 ILE A N 1
ATOM 2140 C CA . ILE A 1 273 ? -1.582 5.642 -11.404 1.00 93.88 273 ILE A CA 1
ATOM 2141 C C . ILE A 1 273 ? -2.391 5.707 -12.704 1.00 93.88 273 ILE A C 1
ATOM 2143 O O . ILE A 1 273 ? -1.868 6.142 -13.724 1.00 93.88 273 ILE A O 1
ATOM 2147 N N . ASP A 1 274 ? -3.665 5.314 -12.704 1.00 94.19 274 ASP A N 1
ATOM 2148 C CA . ASP A 1 274 ? -4.550 5.629 -13.836 1.00 94.19 274 ASP A CA 1
ATOM 2149 C C . ASP A 1 274 ? -5.171 7.005 -13.578 1.00 94.19 274 ASP A C 1
ATOM 2151 O O . ASP A 1 274 ? -6.060 7.084 -12.735 1.00 94.19 274 ASP A O 1
ATOM 2155 N N . PRO A 1 275 ? -4.771 8.097 -14.256 1.00 89.12 275 PRO A N 1
ATOM 2156 C CA . PRO A 1 275 ? -5.313 9.431 -13.977 1.00 89.12 275 PRO A CA 1
ATOM 2157 C C . PRO A 1 275 ? -6.830 9.546 -14.229 1.00 89.12 275 PRO A C 1
ATOM 2159 O O . PRO A 1 275 ? -7.448 10.533 -13.821 1.00 89.12 275 PRO A O 1
ATOM 2162 N N . ASN A 1 276 ? -7.447 8.549 -14.871 1.00 93.06 276 ASN A N 1
ATOM 2163 C CA . ASN A 1 276 ? -8.881 8.489 -15.124 1.00 93.06 276 ASN A CA 1
ATOM 2164 C C . ASN A 1 276 ? -9.671 7.800 -14.003 1.00 93.06 276 ASN A C 1
ATOM 2166 O O . ASN A 1 276 ? -10.892 7.977 -13.957 1.00 93.06 276 ASN A O 1
ATOM 2170 N N . ASP A 1 277 ? -9.024 7.056 -13.092 1.00 93.62 277 ASP A N 1
ATOM 2171 C CA . ASP A 1 277 ? -9.750 6.321 -12.056 1.00 93.62 277 ASP A CA 1
ATOM 2172 C C . ASP A 1 277 ? -10.303 7.250 -10.964 1.00 93.62 277 ASP A C 1
ATOM 2174 O O . ASP A 1 277 ? -9.590 7.961 -10.244 1.00 93.62 277 ASP A O 1
ATOM 2178 N N . ARG A 1 278 ? -11.630 7.215 -10.854 1.00 95.00 278 ARG A N 1
ATOM 2179 C CA . ARG A 1 278 ? -12.468 7.975 -9.917 1.00 95.00 278 ARG A CA 1
ATOM 2180 C C . ARG A 1 278 ? -13.251 7.040 -8.987 1.00 95.00 278 ARG A C 1
ATOM 2182 O O . ARG A 1 278 ? -14.136 7.493 -8.259 1.00 95.00 278 ARG A O 1
ATOM 2189 N N . THR A 1 279 ? -12.983 5.735 -9.045 1.00 95.81 279 THR A N 1
ATOM 2190 C CA . THR A 1 279 ? -13.717 4.679 -8.345 1.00 95.81 279 THR A CA 1
ATOM 2191 C C . THR A 1 279 ? -13.187 4.543 -6.920 1.00 95.81 279 THR A C 1
ATOM 2193 O O . THR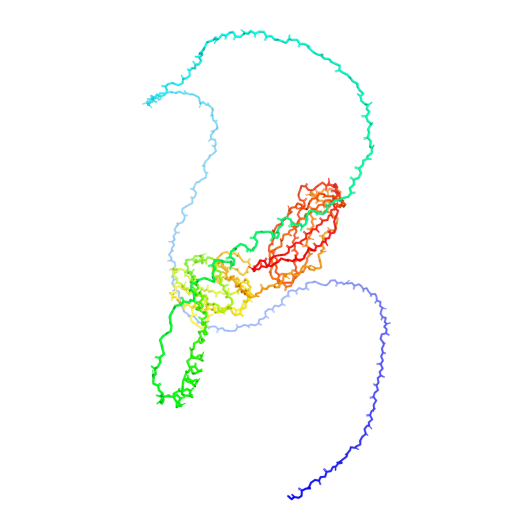 A 1 279 ? -12.053 4.126 -6.743 1.00 95.81 279 THR A O 1
ATOM 2196 N N . PRO A 1 280 ? -13.958 4.850 -5.861 1.00 96.62 280 PRO A N 1
ATOM 2197 C CA . PRO A 1 280 ? -13.400 4.777 -4.517 1.00 96.62 280 PRO A CA 1
ATOM 2198 C C . PRO A 1 280 ? -13.302 3.329 -4.000 1.00 96.62 280 PRO A C 1
ATOM 2200 O O . PRO A 1 280 ? -14.279 2.575 -4.139 1.00 96.62 280 PRO A O 1
ATOM 2203 N N . PRO A 1 281 ? -12.220 2.967 -3.280 1.00 97.25 281 PRO A N 1
ATOM 2204 C CA . PRO A 1 281 ? -12.022 1.619 -2.755 1.00 97.25 281 PRO A CA 1
ATOM 2205 C C . PRO A 1 281 ? -13.143 1.199 -1.811 1.00 97.25 281 PRO A C 1
ATOM 2207 O O . PRO A 1 281 ? -13.562 1.950 -0.930 1.00 97.25 281 PRO A O 1
ATOM 2210 N N . LYS A 1 282 ? -13.618 -0.041 -1.931 1.00 98.06 282 LYS A N 1
ATOM 2211 C CA . LYS A 1 282 ? -14.741 -0.577 -1.146 1.00 98.06 282 LYS A CA 1
ATOM 2212 C C . LYS A 1 282 ? -14.230 -1.429 0.016 1.00 98.06 282 LYS A C 1
ATOM 2214 O O . LYS A 1 282 ? -13.720 -2.528 -0.187 1.00 98.06 282 LYS A O 1
ATOM 2219 N N . ILE A 1 283 ? -14.418 -0.950 1.252 1.00 98.38 283 ILE A N 1
ATOM 2220 C CA . ILE A 1 283 ? -14.111 -1.716 2.474 1.00 98.38 283 ILE A CA 1
ATOM 2221 C C . ILE A 1 283 ? -15.320 -2.557 2.896 1.00 98.38 283 ILE A C 1
ATOM 2223 O O . ILE A 1 283 ? -16.311 -2.033 3.409 1.00 98.38 283 ILE A O 1
ATOM 2227 N N . SER A 1 284 ? -15.201 -3.877 2.775 1.00 98.06 284 SER A N 1
ATOM 2228 C CA . SER A 1 284 ? -16.212 -4.851 3.203 1.00 98.06 284 SER A CA 1
ATOM 2229 C C . SER A 1 284 ? -15.691 -5.797 4.298 1.00 98.06 284 SER A C 1
ATOM 2231 O O . SER A 1 284 ? -14.514 -5.782 4.664 1.00 98.06 284 SER A O 1
ATOM 2233 N N . SER A 1 285 ? -16.582 -6.624 4.859 1.00 97.19 285 SER A N 1
ATOM 2234 C CA . SER A 1 285 ? -16.256 -7.700 5.817 1.00 97.19 285 SER A CA 1
ATOM 2235 C C . SER A 1 285 ? -15.501 -7.292 7.100 1.00 97.19 285 SER A C 1
ATOM 2237 O O . SER A 1 285 ? -14.908 -8.151 7.756 1.00 97.19 285 SER A O 1
ATOM 2239 N N . LEU A 1 286 ? -15.548 -6.013 7.493 1.00 98.31 286 LEU A N 1
ATOM 2240 C CA . LEU A 1 286 ? -14.814 -5.459 8.638 1.00 98.31 286 LEU A CA 1
ATOM 2241 C C . LEU A 1 286 ? -15.199 -6.113 9.980 1.00 98.31 286 LEU A C 1
ATOM 2243 O O . LEU A 1 286 ?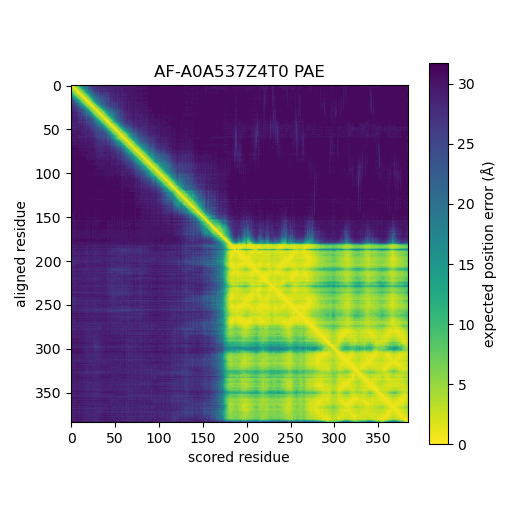 -16.319 -5.957 10.470 1.00 98.31 286 LEU A O 1
ATOM 2247 N N . LYS A 1 287 ? -14.252 -6.829 10.604 1.00 97.62 287 LYS A N 1
ATOM 2248 C CA . LYS A 1 287 ? -14.436 -7.544 11.880 1.00 97.62 287 LYS A CA 1
ATOM 2249 C C . LYS A 1 287 ? -13.181 -7.478 12.758 1.00 97.62 287 LYS A C 1
ATOM 2251 O O . LYS A 1 287 ? -12.108 -7.933 12.355 1.00 97.62 287 LYS A O 1
ATOM 2256 N N . ALA A 1 288 ? -13.338 -6.996 13.992 1.00 96.75 288 ALA A N 1
ATOM 2257 C CA . ALA A 1 288 ? -12.344 -7.162 15.053 1.00 96.75 288 ALA A CA 1
ATOM 2258 C C . ALA A 1 288 ? -12.408 -8.599 15.612 1.00 96.75 288 ALA A C 1
ATOM 2260 O O . ALA A 1 288 ? -13.481 -9.060 16.009 1.00 96.75 288 ALA A O 1
ATOM 2261 N N . LYS A 1 289 ? -11.284 -9.327 15.634 1.00 95.56 289 LYS A N 1
ATOM 2262 C CA . LYS A 1 289 ? -11.184 -10.694 16.179 1.00 95.56 289 LYS A CA 1
ATOM 2263 C C . LYS A 1 289 ? -9.968 -10.851 17.113 1.00 95.56 289 LYS A C 1
ATOM 2265 O O . LYS A 1 289 ? -8.842 -10.771 16.630 1.00 95.56 289 LYS A O 1
ATOM 2270 N N . PRO A 1 290 ? -10.156 -11.128 18.416 1.00 94.56 290 PRO A N 1
ATOM 2271 C CA . PRO A 1 290 ? -11.437 -11.209 19.118 1.00 94.56 290 PRO A CA 1
ATOM 2272 C C . PRO A 1 290 ? -12.136 -9.841 19.201 1.00 94.56 290 PRO A C 1
ATOM 2274 O O . PRO A 1 290 ? -11.487 -8.800 19.290 1.00 94.56 290 PRO A O 1
ATOM 2277 N N . GLY A 1 291 ? -13.473 -9.841 19.203 1.00 94.38 291 GLY A N 1
ATOM 2278 C CA . GLY A 1 291 ? -14.282 -8.625 19.402 1.00 94.38 291 GLY A CA 1
ATOM 2279 C C . GLY A 1 291 ? -14.273 -8.110 20.850 1.00 94.38 291 GLY A C 1
ATOM 2280 O O . GLY A 1 291 ? -14.802 -7.040 21.137 1.00 94.38 291 GLY A O 1
ATOM 2281 N N . THR A 1 292 ? -13.667 -8.868 21.765 1.00 94.62 292 THR A N 1
ATOM 2282 C CA . THR A 1 292 ? -13.358 -8.483 23.146 1.00 94.62 292 THR A CA 1
ATOM 2283 C C . THR A 1 292 ? -11.855 -8.638 23.354 1.00 94.62 292 THR A C 1
ATOM 2285 O O . THR A 1 292 ? -11.324 -9.717 23.108 1.00 94.62 292 THR A O 1
ATOM 2288 N N . LEU A 1 293 ? -11.180 -7.575 23.787 1.00 94.25 293 LEU A N 1
ATOM 2289 C CA . LEU A 1 293 ? -9.719 -7.501 23.886 1.00 94.25 293 LEU A CA 1
ATOM 2290 C C . LEU A 1 293 ? -9.268 -6.801 25.171 1.00 94.25 293 LEU A C 1
ATOM 2292 O O . LEU A 1 293 ? -10.054 -6.107 25.818 1.00 94.25 293 LEU A O 1
ATOM 2296 N N . CYS A 1 294 ? -7.981 -6.919 25.488 1.00 91.31 294 CYS A N 1
ATOM 2297 C CA . CYS A 1 294 ? -7.312 -6.126 26.521 1.00 91.31 294 CYS A CA 1
ATOM 2298 C C . CYS A 1 294 ? -6.123 -5.353 25.939 1.00 91.31 294 CYS A C 1
ATOM 2300 O O . CYS A 1 294 ? -5.609 -5.702 24.876 1.00 91.31 294 CYS A O 1
ATOM 2302 N N . THR A 1 295 ? -5.679 -4.294 26.618 1.00 90.00 295 THR A N 1
ATOM 2303 C CA . THR A 1 295 ? -4.528 -3.484 26.173 1.00 90.00 295 THR A CA 1
ATOM 2304 C C . THR A 1 295 ? -3.190 -4.050 26.659 1.00 90.00 295 THR A C 1
ATOM 2306 O O . THR A 1 295 ? -2.152 -3.777 26.056 1.00 90.00 295 THR A O 1
ATOM 2309 N N . LYS A 1 296 ? -3.211 -4.889 27.705 1.00 87.44 296 LYS A N 1
ATOM 2310 C CA . LYS A 1 296 ? -2.087 -5.709 28.185 1.00 87.44 296 LYS A CA 1
ATOM 2311 C C . LYS A 1 296 ? -2.531 -7.174 28.350 1.00 87.44 296 LYS A C 1
ATOM 2313 O O . LYS A 1 296 ? -3.726 -7.463 28.346 1.00 87.44 296 LYS A O 1
ATOM 2318 N N . LYS A 1 297 ? -1.571 -8.101 28.458 1.00 86.38 297 LYS A N 1
ATOM 2319 C CA . LYS A 1 297 ? -1.817 -9.513 28.813 1.00 86.38 297 LYS A CA 1
ATOM 2320 C C . LYS A 1 297 ? -1.797 -9.644 30.335 1.00 86.38 297 LYS A C 1
ATOM 2322 O O . LYS A 1 297 ? -0.875 -9.129 30.961 1.00 86.38 297 LYS A O 1
ATOM 2327 N N . THR A 1 298 ? -2.764 -10.354 30.899 1.00 86.19 298 THR A N 1
ATOM 2328 C CA . THR A 1 298 ? -2.913 -10.585 32.347 1.00 86.19 298 THR A CA 1
ATOM 2329 C C . THR A 1 298 ? -3.516 -11.970 32.602 1.00 86.19 298 THR A C 1
ATOM 2331 O O . THR A 1 298 ? -3.928 -12.652 31.662 1.00 86.19 298 THR A O 1
ATOM 2334 N N . GLN A 1 299 ? -3.579 -12.404 33.865 1.00 84.12 299 GLN A N 1
ATOM 2335 C CA . GLN A 1 299 ? -4.161 -13.703 34.239 1.00 84.12 299 GLN A CA 1
ATOM 2336 C C . GLN A 1 299 ? -5.655 -13.798 33.868 1.00 84.12 299 GLN A C 1
ATOM 2338 O O . GLN A 1 299 ? -6.122 -14.823 33.372 1.00 84.12 299 GLN A O 1
ATOM 2343 N N . SER A 1 300 ? -6.377 -12.687 34.028 1.00 82.12 300 SER A N 1
ATOM 2344 C CA . SER A 1 300 ? -7.764 -12.463 33.601 1.00 82.12 300 SER A CA 1
ATOM 2345 C C . SER A 1 300 ? -7.927 -12.333 32.079 1.00 82.12 300 SER A C 1
ATOM 2347 O O . SER A 1 300 ? -9.025 -12.557 31.568 1.00 82.12 300 SER A O 1
ATOM 2349 N N . CYS A 1 301 ? -6.873 -11.962 31.337 1.00 81.81 301 CYS A N 1
ATOM 2350 C CA . CYS A 1 301 ? -6.979 -11.639 29.918 1.00 81.81 301 CYS A CA 1
ATOM 2351 C C . CYS A 1 301 ? -5.825 -12.164 29.050 1.00 81.81 301 CYS A C 1
ATOM 2353 O O . CYS A 1 301 ? -4.761 -11.557 28.896 1.00 81.81 301 CYS A O 1
ATOM 2355 N N . LYS A 1 302 ? -6.101 -13.288 28.379 1.00 84.25 302 LYS A N 1
ATOM 2356 C CA . LYS A 1 302 ? -5.161 -14.005 27.499 1.00 84.25 302 LYS A CA 1
ATOM 2357 C C . LYS A 1 302 ? -4.959 -13.350 26.119 1.00 84.25 302 LYS A C 1
ATOM 2359 O O . LYS A 1 302 ? -4.044 -13.745 25.400 1.00 84.25 302 LYS A O 1
ATOM 2364 N N . HIS A 1 303 ? -5.768 -12.350 25.748 1.00 84.19 303 HIS A N 1
ATOM 2365 C CA . HIS A 1 303 ? -5.797 -11.756 24.401 1.00 84.19 303 HIS A CA 1
ATOM 2366 C C . HIS A 1 303 ? -5.498 -10.239 24.401 1.00 84.19 303 HIS A C 1
ATOM 2368 O O . HIS A 1 303 ? -6.424 -9.420 24.418 1.00 84.19 303 HIS A O 1
ATOM 2374 N N . PRO A 1 304 ? -4.209 -9.842 24.367 1.00 90.81 304 PRO A N 1
ATOM 2375 C CA . PRO A 1 304 ? -3.808 -8.453 24.163 1.00 90.81 304 PRO A CA 1
ATOM 2376 C C . PRO A 1 304 ? -3.980 -8.031 22.692 1.00 90.81 304 PRO A C 1
ATOM 2378 O O . PRO A 1 304 ? -3.357 -8.603 21.788 1.00 90.81 304 PRO A O 1
ATOM 2381 N N . GLY A 1 305 ? -4.782 -6.990 22.465 1.00 93.25 305 GLY A N 1
ATOM 2382 C CA . GLY A 1 305 ? -5.138 -6.479 21.140 1.00 93.25 305 GLY A CA 1
ATOM 2383 C C . GLY A 1 305 ? -6.142 -7.347 20.370 1.00 93.25 305 GLY A C 1
ATOM 2384 O O . GLY A 1 305 ? -6.662 -8.344 20.866 1.00 93.25 305 GLY A O 1
ATOM 2385 N N . THR A 1 306 ? -6.416 -6.953 19.128 1.00 95.69 306 THR A N 1
ATOM 2386 C CA . THR A 1 306 ? -7.342 -7.635 18.213 1.00 95.69 306 THR A CA 1
ATOM 2387 C C . THR A 1 306 ? -6.798 -7.631 16.788 1.00 95.69 306 THR A C 1
ATOM 2389 O O . THR A 1 306 ? -6.075 -6.713 16.403 1.00 95.69 306 THR A O 1
ATOM 2392 N N . HIS A 1 307 ? -7.137 -8.636 15.988 1.00 96.81 307 HIS A N 1
ATOM 2393 C CA . HIS A 1 307 ? -6.925 -8.590 14.547 1.00 96.81 307 HIS A CA 1
ATOM 2394 C C . HIS A 1 307 ? -8.047 -7.782 13.899 1.00 96.81 307 HIS A C 1
ATOM 2396 O O . HIS A 1 307 ? -9.224 -8.124 14.038 1.00 96.81 307 HIS A O 1
ATOM 2402 N N . VAL A 1 308 ? -7.686 -6.723 13.179 1.00 97.94 308 VAL A N 1
ATOM 2403 C CA . VAL A 1 308 ? -8.611 -5.967 12.332 1.00 97.94 308 VAL A CA 1
ATOM 2404 C C . VAL A 1 308 ? -8.623 -6.651 10.970 1.00 97.94 308 VAL A C 1
ATOM 2406 O O . VAL A 1 308 ? -7.657 -6.563 10.218 1.00 97.94 308 VAL A O 1
ATOM 2409 N N . ASN A 1 309 ? -9.704 -7.378 10.685 1.00 98.25 309 ASN A N 1
ATOM 2410 C CA . ASN A 1 309 ? -9.892 -8.123 9.441 1.00 98.25 309 ASN A CA 1
ATOM 2411 C C . ASN A 1 309 ? -10.858 -7.352 8.543 1.00 98.25 309 ASN A C 1
ATOM 2413 O O . ASN A 1 309 ? -11.876 -6.876 9.042 1.00 98.25 309 ASN A O 1
ATOM 2417 N N . PHE A 1 310 ? -10.572 -7.248 7.249 1.00 98.38 310 PHE A N 1
ATOM 2418 C CA . PHE A 1 310 ? -11.430 -6.582 6.263 1.00 98.38 310 PHE A CA 1
ATOM 2419 C C . PHE A 1 310 ? -11.118 -7.081 4.847 1.00 98.38 310 PHE A C 1
ATOM 2421 O O . PHE A 1 310 ? -10.195 -7.867 4.632 1.00 98.38 310 PHE A O 1
ATOM 2428 N N . THR A 1 311 ? -11.908 -6.657 3.867 1.00 98.38 311 THR A N 1
ATOM 2429 C CA . THR A 1 311 ? -11.680 -6.948 2.449 1.00 98.38 311 THR A CA 1
ATOM 2430 C C . THR A 1 311 ? -11.740 -5.657 1.640 1.00 98.38 311 THR A C 1
ATOM 2432 O O . THR A 1 311 ? -12.654 -4.861 1.854 1.00 98.38 311 THR A O 1
ATOM 2435 N N . LEU A 1 312 ? -10.766 -5.455 0.750 1.00 98.31 312 LEU A N 1
ATOM 2436 C CA . LEU A 1 312 ? -10.700 -4.334 -0.194 1.00 98.31 312 LEU A CA 1
ATOM 2437 C C . LEU A 1 312 ? -11.015 -4.804 -1.622 1.00 98.31 312 LEU A C 1
ATOM 2439 O O . LEU A 1 312 ? -10.720 -5.950 -1.967 1.00 98.31 312 LEU A O 1
ATOM 2443 N N . SER A 1 313 ? -11.565 -3.918 -2.453 1.00 96.44 313 SER A N 1
ATOM 2444 C CA . SER A 1 313 ? -11.713 -4.123 -3.906 1.00 96.44 313 SER A CA 1
ATOM 2445 C C . SER A 1 313 ? -10.401 -3.960 -4.688 1.00 96.44 313 SER A C 1
ATOM 2447 O O . SER A 1 313 ? -10.235 -4.602 -5.726 1.00 96.44 313 SER A O 1
ATOM 2449 N N . GLU A 1 314 ? -9.460 -3.177 -4.158 1.00 94.38 314 GLU A N 1
ATOM 2450 C CA . GLU A 1 314 ? -8.139 -2.885 -4.724 1.00 94.38 314 GLU A CA 1
ATOM 2451 C C . GLU A 1 314 ? -7.105 -2.591 -3.616 1.00 94.38 314 GLU A C 1
ATOM 2453 O O . GLU A 1 314 ? -7.402 -2.730 -2.427 1.00 94.38 314 GLU A O 1
ATOM 2458 N N . ASP A 1 315 ? -5.892 -2.190 -3.992 1.00 93.50 315 ASP A N 1
ATOM 2459 C CA . ASP A 1 315 ? -4.859 -1.736 -3.058 1.00 93.50 315 ASP A CA 1
ATOM 2460 C C . ASP A 1 315 ? -5.183 -0.333 -2.516 1.00 93.50 315 ASP A C 1
ATOM 2462 O O . ASP A 1 315 ? -5.442 0.599 -3.273 1.00 93.50 315 ASP A O 1
ATOM 2466 N N . ALA A 1 316 ? -5.152 -0.160 -1.190 1.00 96.38 316 ALA A N 1
ATOM 2467 C CA . ALA A 1 316 ? -5.496 1.112 -0.556 1.00 96.38 316 ALA A CA 1
ATOM 2468 C C . ALA A 1 316 ? -4.724 1.385 0.744 1.00 96.38 316 ALA A C 1
ATOM 2470 O O . ALA A 1 316 ? -4.494 0.514 1.585 1.00 96.38 316 ALA A O 1
ATOM 2471 N N . THR A 1 317 ? -4.414 2.658 0.977 1.00 97.25 317 THR A N 1
ATOM 2472 C CA . THR A 1 317 ? -4.089 3.197 2.299 1.00 97.25 317 THR A CA 1
ATOM 2473 C C . THR A 1 317 ? -5.346 3.217 3.169 1.00 97.25 317 THR A C 1
ATOM 2475 O O . THR A 1 317 ? -6.275 3.981 2.926 1.00 97.25 317 THR A O 1
ATOM 2478 N N . VAL A 1 318 ? -5.367 2.426 4.238 1.00 98.19 318 VAL A N 1
ATOM 2479 C CA . VAL A 1 318 ? -6.482 2.341 5.185 1.00 98.19 318 VAL A CA 1
ATOM 2480 C C . VAL A 1 318 ? -6.165 3.126 6.458 1.00 98.19 318 VAL A C 1
ATOM 2482 O O . VAL A 1 318 ? -5.238 2.804 7.206 1.00 98.19 318 VAL A O 1
ATOM 2485 N N . LYS A 1 319 ? -6.974 4.150 6.741 1.00 98.12 319 LYS A N 1
ATOM 2486 C CA . LYS A 1 319 ? -6.993 4.867 8.023 1.00 98.12 319 LYS A CA 1
ATOM 2487 C C . LYS A 1 319 ? -8.040 4.244 8.941 1.00 98.12 319 LYS A C 1
ATOM 2489 O O . LYS A 1 319 ? -9.207 4.132 8.570 1.00 98.12 319 LYS A O 1
ATOM 2494 N N . GLY A 1 320 ? -7.632 3.879 10.152 1.00 97.69 320 GLY A N 1
ATOM 2495 C CA . GLY A 1 320 ? -8.529 3.453 11.220 1.00 97.69 320 GLY A CA 1
ATOM 2496 C C . GLY A 1 320 ? -8.676 4.524 12.286 1.00 97.69 320 GLY A C 1
ATOM 2497 O O . GLY A 1 320 ? -7.689 5.117 12.722 1.00 97.69 320 GLY A O 1
ATOM 2498 N N . ALA A 1 321 ? -9.905 4.757 12.734 1.00 97.75 321 ALA A N 1
ATOM 2499 C CA . ALA A 1 321 ? -10.228 5.714 13.783 1.00 97.75 321 ALA A CA 1
ATOM 2500 C C . ALA A 1 321 ? -11.286 5.140 14.737 1.00 97.75 321 ALA A C 1
ATOM 2502 O O . ALA A 1 321 ? -12.132 4.347 14.325 1.00 97.75 321 ALA A O 1
ATOM 2503 N N . VAL A 1 322 ? -11.253 5.530 16.012 1.00 97.75 322 VAL A N 1
ATOM 2504 C CA . VAL A 1 322 ? -12.116 4.965 17.064 1.00 97.75 322 VAL A CA 1
ATOM 2505 C C . VAL A 1 322 ? -12.794 6.037 17.909 1.00 97.75 322 VAL A C 1
ATOM 2507 O O . VAL A 1 322 ? -12.257 7.125 18.109 1.00 97.75 322 VAL A O 1
ATOM 2510 N N . LYS A 1 323 ? -13.965 5.701 18.453 1.00 97.31 323 LYS A N 1
ATOM 2511 C CA . LYS A 1 323 ? -14.598 6.429 19.564 1.00 97.31 323 LYS A CA 1
ATOM 2512 C C . LYS A 1 323 ? -15.310 5.454 20.511 1.00 97.31 323 LYS A C 1
ATOM 2514 O O . LYS A 1 323 ? -15.646 4.350 20.072 1.00 97.31 323 LYS A O 1
ATOM 2519 N N . PRO A 1 324 ? -15.565 5.824 21.780 1.00 97.50 324 PRO A N 1
ATOM 2520 C CA . PRO A 1 324 ? -16.457 5.053 22.640 1.00 97.50 324 PRO A CA 1
ATOM 2521 C C . PRO A 1 324 ? -17.855 4.964 22.016 1.00 97.50 324 PRO A C 1
ATOM 2523 O O . PRO A 1 324 ? -18.320 5.913 21.377 1.00 97.50 324 PRO A O 1
ATOM 2526 N N . ASP A 1 325 ? -18.517 3.825 22.188 1.00 97.25 325 ASP A N 1
ATOM 2527 C CA . ASP A 1 325 ? -19.875 3.609 21.685 1.00 97.25 325 ASP A CA 1
ATOM 2528 C C . ASP A 1 325 ? -20.859 4.604 22.328 1.00 97.25 325 ASP A C 1
ATOM 2530 O O . ASP A 1 325 ? -20.665 5.036 23.464 1.00 97.25 325 ASP A O 1
ATOM 2534 N N . GLY A 1 326 ? -21.860 5.055 21.570 1.00 94.88 326 GLY A N 1
ATOM 2535 C CA . GLY A 1 326 ? -22.773 6.138 21.973 1.00 94.88 326 GLY A CA 1
ATOM 2536 C C . GLY A 1 326 ? -22.156 7.545 22.120 1.00 94.88 326 GLY A C 1
ATOM 2537 O O . GLY A 1 326 ? -22.895 8.520 22.232 1.00 94.88 326 GLY A O 1
ATOM 2538 N N . SER A 1 327 ? -20.827 7.715 22.087 1.00 95.31 327 SER A N 1
ATOM 2539 C CA . SER A 1 327 ? -20.208 9.026 22.337 1.00 95.31 327 SER A CA 1
ATOM 2540 C C . SER A 1 327 ? -20.476 10.043 21.220 1.00 95.31 327 SER A C 1
ATOM 2542 O O . SER A 1 327 ? -20.289 9.740 20.038 1.00 95.31 327 SER A O 1
ATOM 2544 N N . LYS A 1 328 ? -20.818 11.286 21.594 1.00 94.69 328 LYS A N 1
ATOM 2545 C CA . LYS A 1 328 ? -20.892 12.442 20.677 1.00 94.69 328 LYS A CA 1
ATOM 2546 C C . LYS A 1 328 ? -19.513 12.935 20.196 1.00 94.69 328 LYS A C 1
ATOM 2548 O O . LYS A 1 328 ? -19.453 13.710 19.249 1.00 94.69 328 LYS A O 1
ATOM 2553 N N . LYS A 1 329 ? -18.406 12.496 20.816 1.00 93.25 329 LYS A N 1
ATOM 2554 C CA . LYS A 1 329 ? -17.044 12.910 20.428 1.00 93.25 329 LYS A CA 1
ATOM 2555 C C . LYS A 1 329 ? -16.679 12.426 19.008 1.00 93.25 329 LYS A C 1
ATOM 2557 O O . LYS A 1 329 ? -17.144 11.355 18.598 1.00 93.25 329 LYS A O 1
ATOM 2562 N N . PRO A 1 330 ? -15.834 13.170 18.264 1.00 95.31 330 PRO A N 1
ATOM 2563 C CA . PRO A 1 330 ? -15.317 12.722 16.974 1.00 95.31 330 PRO A CA 1
ATOM 2564 C C . PRO A 1 330 ? -14.476 11.443 17.115 1.00 95.31 330 PRO A C 1
ATOM 2566 O O . PRO A 1 330 ? -13.977 11.113 18.192 1.00 95.31 330 PRO A O 1
ATOM 2569 N N . PHE A 1 331 ? -14.305 10.719 16.008 1.00 96.62 331 PHE A N 1
ATOM 2570 C CA . PHE A 1 331 ? -13.409 9.563 15.950 1.00 96.62 331 PHE A CA 1
ATOM 2571 C C . PHE A 1 331 ? -11.943 10.024 15.974 1.00 96.62 331 PHE A C 1
ATOM 2573 O O . PHE A 1 331 ? -11.511 10.722 15.058 1.00 96.62 331 PHE A O 1
ATOM 2580 N N . ALA A 1 332 ? -11.169 9.583 16.965 1.00 95.44 332 ALA A N 1
ATOM 2581 C CA . ALA A 1 332 ? -9.725 9.807 17.021 1.00 95.44 332 ALA A CA 1
ATOM 2582 C C . ALA A 1 332 ? -8.990 8.796 16.125 1.00 95.44 332 ALA A C 1
ATOM 2584 O O . ALA A 1 332 ? -9.335 7.612 16.128 1.00 95.44 332 ALA A O 1
ATOM 2585 N N . GLN A 1 333 ? -7.981 9.229 15.360 1.00 93.88 333 GLN A N 1
ATOM 2586 C CA . GLN A 1 333 ? -7.197 8.316 14.519 1.00 93.88 333 GLN A CA 1
ATOM 2587 C C . GLN A 1 333 ? -6.412 7.326 15.397 1.00 93.88 333 GLN A C 1
ATOM 2589 O O . GLN A 1 333 ? -5.716 7.722 16.326 1.00 93.88 333 GLN A O 1
ATOM 2594 N N . ALA A 1 334 ? -6.536 6.036 15.091 1.00 92.94 334 ALA A N 1
ATOM 2595 C CA . ALA A 1 334 ? -5.976 4.928 15.860 1.00 92.94 334 ALA A CA 1
ATOM 2596 C C . ALA A 1 334 ? -4.835 4.199 15.132 1.00 92.94 334 ALA A C 1
ATOM 2598 O O . ALA A 1 334 ? -3.992 3.585 15.786 1.00 92.94 334 ALA A O 1
ATOM 2599 N N . PHE A 1 335 ? -4.833 4.228 13.794 1.00 95.81 335 PHE A N 1
ATOM 2600 C CA . PHE A 1 335 ? -3.775 3.686 12.935 1.00 95.81 335 PHE A CA 1
ATOM 2601 C C . PHE A 1 335 ? -3.912 4.172 11.482 1.00 95.81 335 PHE A C 1
ATOM 2603 O O . PHE A 1 335 ? -4.988 4.580 11.040 1.00 95.81 335 PHE A O 1
ATOM 2610 N N . LYS A 1 336 ? -2.821 4.055 10.722 1.00 96.56 336 LYS A N 1
ATOM 2611 C CA . LYS A 1 336 ? -2.771 4.087 9.254 1.00 96.56 336 LYS A CA 1
ATOM 2612 C C . LYS A 1 336 ? -1.982 2.848 8.818 1.00 96.56 336 LYS A C 1
ATOM 2614 O O . LYS A 1 336 ? -0.944 2.572 9.409 1.00 96.56 336 LYS A O 1
ATOM 2619 N N . THR A 1 337 ? -2.464 2.111 7.825 1.00 95.88 337 THR A N 1
ATOM 2620 C CA . THR A 1 337 ? -1.775 0.949 7.236 1.00 95.88 337 THR A CA 1
ATOM 2621 C C . THR A 1 337 ? -1.994 0.937 5.728 1.00 95.88 337 THR A C 1
ATOM 2623 O O . THR A 1 337 ? -2.995 1.471 5.258 1.00 95.88 337 THR A O 1
ATOM 2626 N N . SER A 1 338 ? -1.106 0.310 4.964 1.00 94.31 338 SER A N 1
ATOM 2627 C CA . SER A 1 338 ? -1.469 -0.160 3.622 1.00 94.31 338 SER A CA 1
ATOM 2628 C C . SER A 1 338 ? -2.306 -1.435 3.745 1.00 94.31 338 SER A C 1
ATOM 2630 O O . SER A 1 338 ? -2.167 -2.176 4.723 1.00 94.31 338 SER A O 1
ATOM 2632 N N . GLY A 1 339 ? -3.163 -1.686 2.763 1.00 94.75 339 GLY A N 1
ATOM 2633 C CA . GLY A 1 339 ? -3.837 -2.955 2.529 1.00 94.75 339 GLY A CA 1
ATOM 2634 C C . GLY A 1 339 ? -3.861 -3.264 1.033 1.00 94.75 339 GLY A C 1
ATOM 2635 O O . GLY A 1 339 ? -3.834 -2.344 0.219 1.00 94.75 339 GLY A O 1
ATOM 2636 N N . HIS A 1 340 ? -3.890 -4.548 0.693 1.00 93.00 340 HIS A N 1
ATOM 2637 C CA . HIS A 1 340 ? -3.879 -5.043 -0.687 1.00 93.00 340 HIS A CA 1
ATOM 2638 C C . HIS A 1 340 ? -5.281 -5.476 -1.139 1.00 93.00 340 HIS A C 1
ATOM 2640 O O . HIS A 1 340 ? -6.151 -5.734 -0.301 1.00 93.00 340 HIS A O 1
ATOM 2646 N N . LYS A 1 341 ? -5.500 -5.618 -2.445 1.00 94.69 341 LYS A N 1
ATOM 2647 C CA . LYS A 1 341 ? -6.729 -6.171 -3.029 1.00 94.69 341 LYS A CA 1
ATOM 2648 C C . LYS A 1 341 ? -7.108 -7.507 -2.377 1.00 94.69 341 LYS A C 1
ATOM 2650 O O . LYS A 1 341 ? -6.307 -8.435 -2.313 1.00 94.69 341 LYS A O 1
ATOM 2655 N N . GLY A 1 342 ? -8.347 -7.634 -1.903 1.00 97.12 342 GLY A N 1
ATOM 2656 C CA . GLY A 1 342 ? -8.814 -8.833 -1.205 1.00 97.12 342 GLY A CA 1
ATOM 2657 C C . GLY A 1 342 ? -8.633 -8.792 0.320 1.00 97.12 342 GLY A C 1
ATOM 2658 O O . GLY A 1 342 ? -8.915 -7.784 0.972 1.00 97.12 342 GLY A O 1
ATOM 2659 N N . LYS A 1 343 ? -8.306 -9.944 0.925 1.00 98.00 343 LYS A N 1
ATOM 2660 C CA . LYS A 1 343 ? -8.457 -10.207 2.371 1.00 98.00 343 LYS A CA 1
ATOM 2661 C C . LYS A 1 343 ? -7.267 -9.699 3.188 1.00 98.00 343 LYS A C 1
ATOM 2663 O O . LYS A 1 343 ? -6.201 -10.300 3.186 1.00 98.00 343 LYS A O 1
ATOM 2668 N N . ASN A 1 344 ? -7.500 -8.677 4.005 1.00 97.94 344 ASN A N 1
ATOM 2669 C CA . ASN A 1 344 ? -6.497 -8.100 4.895 1.00 97.94 344 ASN A CA 1
ATOM 2670 C C . ASN A 1 344 ? -6.750 -8.499 6.355 1.00 97.94 344 ASN A C 1
ATOM 2672 O O . ASN A 1 344 ? -7.895 -8.538 6.815 1.00 97.94 344 ASN A O 1
ATOM 2676 N N . SER A 1 345 ? -5.674 -8.743 7.106 1.00 97.38 345 SER A N 1
ATOM 2677 C CA . SER A 1 345 ? -5.701 -8.911 8.562 1.00 97.38 345 SER A CA 1
ATOM 2678 C C . SER A 1 345 ? -4.394 -8.413 9.166 1.00 97.38 345 SER A C 1
ATOM 2680 O O . SER A 1 345 ? -3.320 -8.814 8.726 1.00 97.38 345 SER A O 1
ATOM 2682 N N . PHE A 1 346 ? -4.471 -7.568 10.192 1.00 96.44 346 PHE A N 1
ATOM 2683 C CA . PHE A 1 346 ? -3.302 -7.160 10.973 1.00 96.44 346 PHE A CA 1
ATOM 2684 C C . PHE A 1 346 ? -3.668 -7.006 12.453 1.00 96.44 346 PHE A C 1
ATOM 2686 O O . PHE A 1 346 ? -4.819 -6.724 12.799 1.00 96.44 346 PHE A O 1
ATOM 2693 N N . LYS A 1 347 ? -2.689 -7.193 13.344 1.00 95.44 347 LYS A N 1
ATOM 2694 C CA . LYS A 1 347 ? -2.892 -7.092 14.794 1.00 95.44 347 LYS A CA 1
ATOM 2695 C C . LYS A 1 347 ? -2.773 -5.642 15.264 1.00 95.44 347 LYS A C 1
ATOM 2697 O O . LYS A 1 347 ? -1.711 -5.036 15.170 1.00 95.44 347 LYS A O 1
ATOM 2702 N N . TRP A 1 348 ? -3.839 -5.114 15.856 1.00 95.38 348 TRP A N 1
ATOM 2703 C CA . TRP A 1 348 ? -3.880 -3.793 16.478 1.00 95.38 348 TRP A CA 1
ATOM 2704 C C . TRP A 1 348 ? -3.989 -3.912 18.005 1.00 95.38 348 TRP A C 1
ATOM 2706 O O . TRP A 1 348 ? -4.866 -4.591 18.539 1.00 95.38 348 TRP A O 1
ATOM 2716 N N . GLY A 1 349 ? -3.078 -3.254 18.726 1.00 91.81 349 GLY A N 1
ATOM 2717 C CA . GLY A 1 349 ? -2.944 -3.390 20.183 1.00 91.81 349 GLY A CA 1
ATOM 2718 C C . GLY A 1 349 ? -3.909 -2.558 21.034 1.00 91.81 349 GLY A C 1
ATOM 2719 O O . GLY A 1 349 ? -3.893 -2.712 22.250 1.00 91.81 349 GLY A O 1
ATOM 2720 N N . ALA A 1 350 ? -4.699 -1.656 20.435 1.00 90.38 350 ALA A N 1
ATOM 2721 C CA . ALA A 1 350 ? -5.622 -0.752 21.143 1.00 90.38 350 ALA A CA 1
ATOM 2722 C C . ALA A 1 350 ? -4.997 0.045 22.318 1.00 90.38 350 ALA A C 1
ATOM 2724 O O . ALA A 1 350 ? -5.686 0.404 23.276 1.00 90.38 350 ALA A O 1
ATOM 2725 N N . LYS A 1 351 ? -3.684 0.327 22.253 1.00 88.25 351 LYS A N 1
ATOM 2726 C CA . LYS A 1 351 ? -2.940 1.078 23.280 1.00 88.25 351 LYS A CA 1
ATOM 2727 C C . LYS A 1 351 ? -3.634 2.417 23.578 1.00 88.25 351 LYS A C 1
ATOM 2729 O O . LYS A 1 351 ? -4.081 3.099 22.663 1.00 88.25 351 LYS A O 1
ATOM 2734 N N . GLY A 1 352 ? -3.709 2.784 24.858 1.00 88.56 352 GLY A N 1
ATOM 2735 C CA . GLY A 1 352 ? -4.324 4.035 25.319 1.00 88.56 352 GLY A CA 1
ATOM 2736 C C . GLY A 1 352 ? -5.850 4.005 25.493 1.00 88.56 352 GLY A C 1
ATOM 2737 O O . GLY A 1 352 ? -6.393 4.923 26.103 1.00 88.56 352 GLY A O 1
ATOM 2738 N N . LEU A 1 353 ? -6.558 2.965 25.032 1.00 93.50 353 LEU A N 1
ATOM 2739 C CA . LEU A 1 353 ? -7.993 2.843 25.304 1.00 93.50 353 LEU A CA 1
ATOM 2740 C C . LEU A 1 353 ? -8.262 2.387 26.746 1.00 93.50 353 LEU A C 1
ATOM 2742 O O . LEU A 1 353 ? -7.614 1.475 27.264 1.00 93.50 353 LEU A O 1
ATOM 2746 N N . LYS A 1 354 ? -9.252 3.023 27.381 1.00 93.75 354 LYS A N 1
ATOM 2747 C CA . LYS A 1 354 ? -9.802 2.613 28.682 1.00 93.75 354 LYS A CA 1
ATOM 2748 C C . LYS A 1 354 ? -10.769 1.428 28.485 1.00 93.75 354 LYS A C 1
ATOM 2750 O O . LYS A 1 354 ? -11.210 1.196 27.359 1.00 93.75 354 LYS A O 1
ATOM 2755 N N . PRO A 1 355 ? -11.128 0.674 29.538 1.00 94.94 355 PRO A N 1
ATOM 2756 C CA . PRO A 1 355 ? -12.186 -0.331 29.447 1.00 94.94 355 PRO A CA 1
ATOM 2757 C C . PRO A 1 355 ? -13.520 0.287 28.998 1.00 94.94 355 PRO A C 1
ATOM 2759 O O . PRO A 1 355 ? -13.873 1.379 29.439 1.00 94.94 355 PRO A O 1
ATOM 2762 N N . GLY A 1 356 ? -14.260 -0.401 28.126 1.00 95.88 356 GLY A N 1
ATOM 2763 C CA . GLY A 1 356 ? -15.528 0.084 27.573 1.00 95.88 356 GLY A CA 1
ATOM 2764 C C . GLY A 1 356 ? -15.887 -0.518 26.211 1.00 95.88 356 GLY A C 1
ATOM 2765 O O . GLY A 1 356 ? -15.119 -1.283 25.623 1.00 95.88 356 GLY A O 1
ATOM 2766 N N . LYS A 1 357 ? -17.068 -0.157 25.695 1.00 97.62 357 LYS A N 1
ATOM 2767 C CA . LYS A 1 357 ? -17.514 -0.472 24.325 1.00 97.62 357 LYS A CA 1
ATOM 2768 C C . LYS A 1 357 ? -17.049 0.627 23.364 1.00 97.62 357 LYS A C 1
ATOM 2770 O O . LYS A 1 357 ? -17.131 1.808 23.695 1.00 97.62 357 LYS A O 1
ATOM 2775 N N . TYR A 1 358 ? -16.593 0.247 22.176 1.00 97.94 358 TYR A N 1
ATOM 2776 C CA . TYR A 1 358 ? -16.027 1.146 21.170 1.00 97.94 358 TYR A CA 1
ATOM 2777 C C . TYR A 1 358 ? -16.550 0.834 19.765 1.00 97.94 358 TYR A C 1
ATOM 2779 O O . TYR A 1 358 ? -16.844 -0.316 19.433 1.00 97.94 358 TYR A O 1
ATOM 2787 N N . VAL A 1 359 ? -16.591 1.865 18.920 1.00 98.12 359 VAL A N 1
ATOM 2788 C CA . VAL A 1 359 ? -16.778 1.743 17.470 1.00 98.12 359 VAL A CA 1
ATOM 2789 C C . VAL A 1 359 ? -15.433 1.981 16.790 1.00 98.12 359 VAL A C 1
ATOM 2791 O O . VAL A 1 359 ? -14.829 3.042 16.965 1.00 98.12 359 VAL A O 1
ATOM 2794 N N . LEU A 1 360 ? -14.979 1.012 15.996 1.00 98.06 360 LEU A N 1
ATOM 2795 C CA . LEU A 1 360 ? -13.914 1.183 15.010 1.00 98.06 360 LEU A CA 1
ATOM 2796 C C . LEU A 1 360 ? -14.536 1.594 13.675 1.00 98.06 360 LEU A C 1
ATOM 2798 O O . LEU A 1 360 ? -15.515 0.995 13.233 1.00 98.06 360 LEU A O 1
ATOM 2802 N N . ARG A 1 361 ? -13.938 2.592 13.028 1.00 97.75 361 ARG A N 1
ATOM 2803 C CA . ARG A 1 361 ? -14.275 3.073 11.690 1.00 97.75 361 ARG A CA 1
ATOM 2804 C C . ARG A 1 361 ? -13.039 3.007 10.800 1.00 97.75 361 ARG A C 1
ATOM 2806 O O . ARG A 1 361 ? -11.983 3.495 11.200 1.00 97.75 361 ARG A O 1
ATOM 2813 N N . LEU A 1 362 ? -13.177 2.436 9.607 1.00 98.44 362 LEU A N 1
ATOM 2814 C CA . LEU A 1 362 ? -12.151 2.446 8.566 1.00 98.44 362 LEU A CA 1
ATOM 2815 C C . LEU A 1 362 ? -12.553 3.368 7.414 1.00 98.44 362 LEU A C 1
ATOM 2817 O O . LEU A 1 362 ? -13.733 3.454 7.068 1.00 98.44 362 LEU A O 1
ATOM 2821 N N . GLN A 1 363 ? -11.554 3.994 6.797 1.00 98.44 363 GLN A N 1
ATOM 2822 C CA . GLN A 1 363 ? -11.650 4.602 5.473 1.00 98.44 363 GLN A CA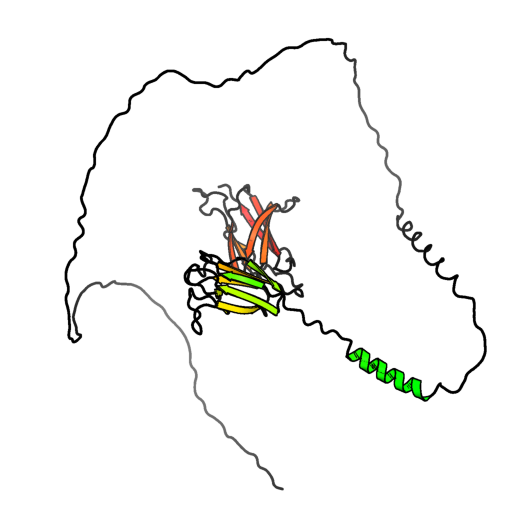 1
ATOM 2823 C C . GLN A 1 363 ? -10.424 4.218 4.641 1.00 98.44 363 GLN A C 1
ATOM 2825 O O . GLN A 1 363 ? -9.296 4.307 5.127 1.00 98.44 363 GLN A O 1
ATOM 2830 N N . GLY A 1 364 ? -10.659 3.787 3.407 1.00 98.12 364 GLY A N 1
ATOM 2831 C CA . GLY A 1 364 ? -9.640 3.518 2.402 1.00 98.12 364 GLY A CA 1
ATOM 2832 C C . GLY A 1 364 ? -9.350 4.763 1.573 1.00 98.12 364 GLY A C 1
ATOM 2833 O O . GLY A 1 364 ? -10.185 5.662 1.454 1.00 98.12 364 GLY A O 1
ATOM 2834 N N . THR A 1 365 ? -8.155 4.818 1.010 1.00 98.00 365 THR A N 1
ATOM 2835 C CA . THR A 1 365 ? -7.733 5.785 -0.001 1.00 98.00 365 THR A CA 1
ATOM 2836 C C . THR A 1 365 ? -6.804 5.050 -0.955 1.00 98.00 365 THR A C 1
ATOM 2838 O O . THR A 1 365 ? -5.832 4.461 -0.488 1.00 98.00 365 THR A O 1
ATOM 2841 N N . ASP A 1 366 ? -7.142 5.013 -2.236 1.00 95.56 366 ASP A N 1
ATOM 2842 C CA . ASP A 1 366 ? -6.373 4.339 -3.292 1.00 95.56 366 ASP A CA 1
ATOM 2843 C C . ASP A 1 366 ? -5.079 5.116 -3.645 1.00 95.56 366 ASP A C 1
ATOM 2845 O O . ASP A 1 366 ? -4.607 5.955 -2.868 1.00 95.56 366 ASP A O 1
ATOM 2849 N N . LEU A 1 367 ? -4.476 4.811 -4.800 1.00 92.62 367 LEU A N 1
ATOM 2850 C CA . LEU A 1 367 ? -3.312 5.532 -5.336 1.00 92.62 367 LEU A CA 1
ATOM 2851 C C . LEU A 1 367 ? -3.678 6.919 -5.900 1.00 92.62 367 LEU A C 1
ATOM 2853 O O . LEU A 1 367 ? -2.850 7.827 -5.867 1.00 92.62 367 LEU A O 1
ATOM 2857 N N . ASN A 1 368 ? -4.921 7.089 -6.349 1.00 93.25 368 A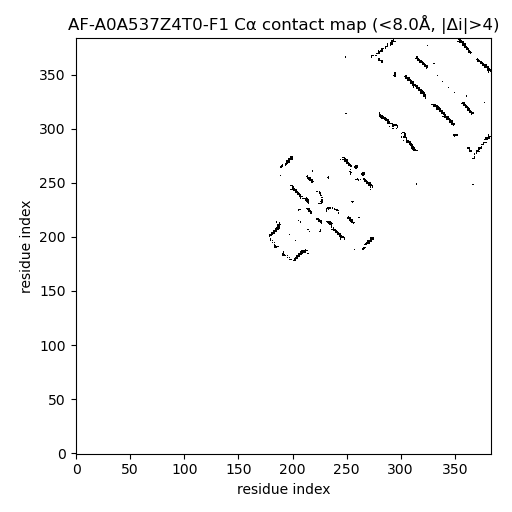SN A N 1
ATOM 2858 C CA . ASN A 1 368 ? -5.468 8.300 -6.963 1.00 93.25 368 ASN A CA 1
ATOM 2859 C C . ASN A 1 368 ? -5.945 9.352 -5.948 1.00 93.25 368 ASN A C 1
ATOM 2861 O O . ASN A 1 368 ? -6.104 10.526 -6.276 1.00 93.25 368 ASN A O 1
ATOM 2865 N N . GLY A 1 369 ? -6.182 8.943 -4.703 1.00 94.38 369 GLY A N 1
ATOM 2866 C CA . GLY A 1 369 ? -6.756 9.775 -3.654 1.00 94.38 369 GLY A CA 1
ATOM 2867 C C . GLY A 1 369 ? -8.274 9.647 -3.484 1.00 94.38 369 GLY A C 1
ATOM 2868 O O . GLY A 1 369 ? -8.815 10.342 -2.610 1.00 94.38 369 GLY A O 1
ATOM 2869 N N . ASN A 1 370 ? -8.967 8.774 -4.231 1.00 96.06 370 ASN A N 1
ATOM 2870 C CA . ASN A 1 370 ? -10.399 8.526 -4.036 1.00 96.06 370 ASN A CA 1
ATOM 2871 C C . ASN A 1 370 ? -10.618 7.824 -2.688 1.00 96.06 370 ASN A C 1
ATOM 2873 O O . ASN A 1 370 ? -9.814 7.003 -2.246 1.00 96.06 370 ASN A O 1
ATOM 2877 N N . LYS A 1 371 ? -11.701 8.165 -1.979 1.00 97.75 371 LYS A N 1
ATOM 2878 C CA . LYS A 1 371 ? -11.886 7.780 -0.566 1.00 97.75 371 LYS A CA 1
ATOM 2879 C C . LYS A 1 371 ? -13.110 6.911 -0.365 1.00 97.75 371 LYS A C 1
ATOM 2881 O O . LYS A 1 371 ? -14.212 7.293 -0.749 1.00 97.75 371 LYS A O 1
ATOM 2886 N N . SER A 1 372 ? -12.927 5.783 0.319 1.00 98.06 372 SER A N 1
ATOM 2887 C CA . SER A 1 372 ? -14.030 4.871 0.618 1.00 98.06 372 SER A CA 1
ATOM 2888 C C . SER A 1 372 ? -15.134 5.554 1.428 1.00 98.06 372 SER A C 1
ATOM 2890 O O . SER A 1 372 ? -14.877 6.436 2.259 1.00 98.06 372 SER A O 1
ATOM 2892 N N . SER A 1 373 ? -16.353 5.033 1.301 1.00 97.69 373 SER A N 1
ATOM 2893 C CA . SER A 1 373 ? -17.356 5.177 2.355 1.00 97.69 373 SER A CA 1
ATOM 2894 C C . SER A 1 373 ? -16.842 4.565 3.669 1.00 97.69 373 SER A C 1
ATOM 2896 O O . SER A 1 373 ? -15.949 3.709 3.686 1.00 97.69 373 SER A O 1
ATOM 2898 N N . PHE A 1 374 ? -17.366 5.028 4.803 1.00 97.75 374 PHE A N 1
ATOM 2899 C CA . PHE A 1 374 ? -16.914 4.555 6.110 1.00 97.75 374 PHE A CA 1
ATOM 2900 C C . PHE A 1 374 ? -17.463 3.160 6.429 1.00 97.75 374 PHE A C 1
ATOM 2902 O O . PHE A 1 374 ? -18.664 2.992 6.627 1.00 97.75 374 PHE A O 1
ATOM 2909 N N . SER A 1 375 ? -16.575 2.179 6.589 1.00 98.06 375 SER A N 1
ATOM 2910 C CA . SER A 1 375 ? -16.930 0.866 7.144 1.00 98.06 375 SER A CA 1
ATOM 2911 C C . SER A 1 375 ? -16.774 0.894 8.668 1.00 98.06 375 SER A C 1
ATOM 2913 O O . SER A 1 375 ? -15.832 1.513 9.170 1.00 98.06 375 SER A O 1
ATOM 2915 N N . THR A 1 376 ? -17.669 0.255 9.431 1.00 97.88 376 THR A N 1
ATOM 2916 C CA . THR A 1 376 ? -17.599 0.252 10.908 1.00 97.88 376 THR A CA 1
ATOM 2917 C C . THR A 1 376 ? -17.790 -1.129 11.531 1.00 97.88 376 THR A C 1
ATOM 2919 O O . THR A 1 376 ? -18.402 -2.019 10.948 1.00 97.88 376 THR A O 1
ATOM 2922 N N . THR A 1 377 ? -17.248 -1.318 12.737 1.00 98.12 377 THR A N 1
ATOM 2923 C CA . THR A 1 377 ? -17.466 -2.511 13.567 1.00 98.12 377 THR A CA 1
ATOM 2924 C C . THR A 1 377 ? -17.370 -2.154 15.052 1.00 98.12 377 THR A C 1
ATOM 2926 O O . THR A 1 377 ? -16.662 -1.213 15.422 1.00 98.12 377 THR A O 1
ATOM 2929 N N . LYS A 1 378 ? -18.083 -2.880 15.919 1.00 97.75 378 LYS A N 1
ATOM 2930 C CA . LYS A 1 378 ? -18.038 -2.679 17.377 1.00 97.75 378 LYS A CA 1
ATOM 2931 C C . LYS A 1 378 ? -17.069 -3.658 18.037 1.00 97.75 378 LYS A C 1
ATOM 2933 O O . LYS A 1 378 ? -16.953 -4.805 17.614 1.00 97.75 378 LYS A O 1
ATOM 2938 N N . PHE A 1 379 ? -16.395 -3.213 19.094 1.00 97.25 379 PHE A N 1
ATOM 2939 C CA . PHE A 1 379 ? -15.534 -4.052 19.930 1.00 97.25 379 PHE A CA 1
ATOM 2940 C C . PHE A 1 379 ? -15.578 -3.603 21.397 1.00 97.25 379 PHE A C 1
ATOM 2942 O O . PHE A 1 379 ? -16.040 -2.507 21.712 1.00 97.25 379 PHE A O 1
ATOM 2949 N N . THR A 1 380 ? -15.109 -4.455 22.308 1.00 96.81 380 THR A N 1
ATOM 2950 C CA . THR A 1 380 ? -15.046 -4.173 23.750 1.00 96.81 380 THR A CA 1
ATOM 2951 C C . THR A 1 380 ? -13.613 -4.270 24.256 1.00 96.81 380 THR A C 1
ATOM 2953 O O . THR A 1 380 ? -12.943 -5.279 24.036 1.00 96.81 380 THR A O 1
ATOM 2956 N N . VAL A 1 381 ? -13.160 -3.248 24.978 1.00 95.50 381 VAL A N 1
ATOM 2957 C CA . VAL A 1 381 ? -11.929 -3.277 25.773 1.00 95.50 381 VAL A CA 1
ATOM 2958 C C . VAL A 1 381 ? -12.305 -3.686 27.196 1.00 95.50 381 VAL A C 1
ATOM 2960 O O . VAL A 1 381 ? -13.137 -3.029 27.823 1.00 95.50 381 VAL A O 1
ATOM 2963 N N . ARG A 1 382 ? -11.719 -4.761 27.726 1.00 92.38 382 ARG A N 1
ATOM 2964 C CA . ARG A 1 382 ? -11.855 -5.132 29.145 1.00 92.38 382 ARG A CA 1
ATOM 2965 C C . ARG A 1 382 ? -10.744 -4.499 29.983 1.00 92.38 382 ARG A C 1
ATOM 2967 O O . ARG A 1 382 ? -9.696 -4.112 29.462 1.00 92.38 382 ARG A O 1
ATOM 2974 N N . LYS A 1 383 ? -10.971 -4.415 31.300 1.00 85.44 383 LYS A N 1
ATOM 2975 C CA . LYS A 1 383 ? -9.888 -4.201 32.269 1.00 85.44 383 LYS A CA 1
ATOM 2976 C C . LYS A 1 383 ? -8.868 -5.326 32.063 1.00 85.44 383 LYS A C 1
ATOM 2978 O O . LYS A 1 383 ? -9.265 -6.487 31.978 1.00 85.44 383 LYS A O 1
ATOM 2983 N N . SER A 1 384 ? -7.603 -4.946 31.883 1.00 76.44 384 SER A N 1
ATOM 2984 C CA . SER A 1 384 ? -6.479 -5.890 31.856 1.00 76.44 384 SER A CA 1
ATOM 2985 C C . SER A 1 384 ? -6.193 -6.294 33.295 1.00 76.44 384 SER A C 1
ATOM 2987 O O . SER A 1 384 ? -5.984 -5.356 34.091 1.00 76.44 384 SER A O 1
#

Sequence (384 aa):
MFRASLRDAPRSRRHHSCPHRPRRLLRAARRCRRHRGARGDQPQGQPVAVLREADVDVPPRRDEGQLHRLHGRARTRRHQATLEQRRPDSGVREALLEGPPHGHAERRAAEARPLDAPASGHELRRQRANHNHRRARREARLTEPLGALGVYNGVMRRAALTFAAAIALLAWPGAAAIAADKNVSAEDNFFNPMSVSIFVGDTVTWHNAGSNPHNVWANDGSFKVGGAPVTHQPTSNHWTDSFTFNSPGTFRYYCTQHGTKDGRGMVGKVVVIDPNDRTPPKISSLKAKPGTLCTKKTQSCKHPGTHVNFTLSEDATVKGAVKPDGSKKPFAQAFKTSGHKGKNSFKWGAKGLKPGKYVLRLQGTDLNGNKSSFSTTKFTVRKS

pLDDT: mean 70.54, std 27.1, range [29.72, 98.56]

Mean predicted aligned error: 21.24 Å

Nearest PDB structures (foldseek):
  5tk2-assembly3_C  TM=7.355E-01  e=9.786E-06  Bacillus anthracis str. Ames
  2xwx-assembly1_B  TM=3.766E-01  e=2.527E-04  Vibrio cholerae
  8gum-assembly1_A  TM=4.571E-01  e=7.607E-04  Vibrio campbellii ATCC BAA-1116
  3gdb-assembly1_A  TM=3.337E-01  e=7.607E-04  Streptococcus pneumoniae R6
  5ow3-assembly1_C-3  TM=4.086E-01  e=2.449E-02  Arabidopsis thaliana

Solvent-accessible surface area (backbone atoms only — not comparable to full-atom values): 25336 Å² total; per-residue (Å²): 131,84,87,91,88,82,90,85,88,86,84,91,80,90,89,86,88,88,86,81,89,90,85,91,86,85,87,86,85,83,88,86,81,89,81,88,86,79,91,86,88,84,90,85,87,86,92,87,87,88,86,79,88,82,89,78,90,80,90,80,86,87,91,83,80,86,85,81,92,85,87,77,86,82,88,82,88,88,87,91,79,89,80,90,83,81,88,83,85,90,87,79,91,80,84,90,85,90,83,87,83,88,81,85,88,81,83,86,93,81,92,86,86,88,82,89,84,87,83,84,94,80,64,95,80,64,78,83,70,72,68,76,72,74,74,83,78,81,88,86,74,87,86,85,85,87,80,87,82,80,94,74,83,66,70,59,68,60,56,53,57,56,53,53,54,57,52,58,71,72,67,63,80,77,73,74,74,75,54,70,65,41,74,29,36,32,40,55,78,42,39,48,60,42,63,48,77,46,44,50,61,18,35,39,35,40,33,42,74,20,81,50,59,40,28,42,36,31,56,88,62,88,50,73,36,46,34,38,83,100,72,46,43,61,28,47,64,73,48,73,36,67,53,68,37,81,55,62,46,75,50,42,29,18,20,84,83,54,20,38,81,92,71,47,71,13,40,34,36,43,36,28,35,46,95,82,66,76,76,47,37,50,64,41,78,55,42,51,48,54,42,61,22,16,60,42,72,39,96,93,28,90,45,55,20,26,30,51,28,33,29,31,75,42,55,24,44,34,41,32,24,36,35,55,55,93,53,90,66,75,66,45,81,72,49,75,44,81,44,51,56,35,84,39,71,51,81,43,49,61,72,92,64,68,63,44,53,29,35,41,35,38,33,33,23,38,89,76,65,33,58,22,70,78,34,66,39,68,37,33,35,44,80,90

Foldseek 3Di:
DDDDDDDDDDDDDDDDDDDDDDDDDDDDDDDDDDDDDDDDDDDDDDDDDDDDDDDDDDDDDDDDDDDDDDDDDDDDDDDDDDDDDDYDDDDDDDDDDDDDDDDDDDDDDDDDDDDDDDDDPDDPPPPPPPPPPVPPPDPPDDDDDDDDDDDPPPDVVVVVVVVVVVVVVVPDPPPPPPQPEAEWEPAPFEIVVLEDEGEAFHKYKYKYPHQWWFWKAWLVRPDTWDGDPPPRATDSDIDMTMDTHNDADKTKIATPPQADSVGDIHIGIYGYHHLPDQDAKEKAPWDWVVLEAELDDDPVGNHQFTKGKIAIQAKWWKWKFKDAPPDPDDTHTQDIDIDGHTIDIDTGRSPPDDFHKMKMWMWTQHPNGHIYDIDIDIGTYHYD

Secondary structure (DSSP, 8-state):
--------------------------------------------------------------------------------------------------------------------------STTSTTSSSGGGSSSSS-----------S-SSSHHHHHHHHHHHHHHH-----------EEEEE-SSSEESSEEEEETT-EEEEEE-SSS-B-EEESSSS-EESSSTTT---BSS--EEEEE--S-EEEEEEEEEEE-TTS-EEEEEEEEE-TT-------EEEEEESSEEBSS--SS-S-BSEEEEEEESS-EEEEEEEEETT--SPPEEEEEEEE-SEEEEEEE--TTPPSEEEEEEEEEE-SS--BPPPEEEEEEEPP-